Protein AF-A0A940I329-F1 (afdb_monomer)

pLDDT: mean 84.89, std 11.59, range [46.06, 98.19]

Solvent-accessible surface area (backbone atoms only — not comparable to full-atom values): 24191 Å² total; per-residue (Å²): 120,72,71,64,54,53,55,54,52,53,53,50,52,54,44,31,33,50,35,43,53,52,36,74,68,34,66,70,51,47,53,62,44,60,78,61,48,60,88,61,39,46,25,35,43,34,42,44,85,56,62,56,48,78,76,91,43,72,104,66,71,76,58,41,65,22,55,25,27,46,26,53,78,58,42,74,38,46,88,66,47,31,31,36,57,54,87,81,84,57,62,60,45,65,42,54,69,82,59,76,93,75,49,75,40,58,44,69,64,51,48,60,51,48,64,74,64,62,56,73,75,65,41,54,51,58,8,34,63,41,66,71,64,60,49,77,39,67,64,86,52,40,32,44,32,43,28,64,87,44,88,61,77,48,79,43,76,60,84,84,22,41,36,41,38,19,53,66,87,50,61,68,64,54,48,51,54,52,47,66,66,44,75,77,60,92,55,80,69,61,53,54,51,53,52,54,53,46,55,50,40,51,49,56,43,55,77,66,66,52,72,44,71,46,64,74,48,86,78,58,73,93,73,68,59,14,48,50,40,52,53,46,54,56,49,49,54,51,48,54,52,43,55,62,32,56,81,45,40,87,87,27,46,68,57,49,43,51,53,50,38,54,43,44,65,50,50,50,58,52,52,40,50,51,50,53,49,24,32,79,38,45,66,58,38,54,59,32,48,43,40,46,49,47,30,37,50,26,49,48,66,26,76,96,47,61,96,63,66,51,47,64,66,58,56,36,49,53,47,47,34,52,43,46,70,82,78,69,44,91,67,86,63,89,66,90,84,84,81,87,52,90,91,56,83,78,55,66,78,46,76,63,75,90,65,59,83,93,72,57,85,64,59,76,71,80,36,52,42,40,73,63,49,69,56,54,52,59,54,66,68,67,72,74,78,76,82,46,87,75,56,70,68,38,60,61,38,46,49,46,34,55,52,25,48,48,50,32,54,51,41,49,53,56,50,55,60,60,76,47,106

Mean predicted aligned error: 10.49 Å

Secondary structure (DSSP, 8-state):
-HHHHHHHHHHHHHHHHHHHHHHHH-HHHHHHHHTTSPTT--EEEEEPS-SS--TT--S-PPPSEEEEEEEETTEEEEEEEEEEE----SSEEEEETT--S-EEEEHHHHHHHHHHH--GGGGGGG-EEE--SEEEEE-SSEEEEEETT--SEEEEEETTEEEEEES---HHHHHHHHHHHHTTS--HHHHHHHHHHHHHHHHHHHHH---EEE---TTPPP-S-BHHHHHHHHHHHHHHHHHHHHTTHHHHHHHHHHHHHHHHHHHHHHHHHHHHHHHH-HHHHHTTHHHHHHHHHHHHTSTT--SSPPPHHHHHHHHHHHHHHHHH-SS---S--PPP-TT----EEEE--S--TTTTTS-GGGTEEETTHHHHHHHHT-------PPPHHHHHHHHHHHHHHHHHHHHHHHHHHHTT-

Sequence (421 aa):
MSSVNLNLRDKIVKKVISNLKWLIKDEYYNELKNEKVKKNGDGYIAINNSFVFREGVAVTKKSEKYLCMRMENGLEDPENPMILETRFNDDIKFFDKRSKNLTFKDLYKAIDEEIKNIGFATFILIGKMELPEKLEMGNNSIKIVFDRKEKGIKVKKVGNRIVLITSNIGKSTLRNKLQECLSSEYNNDSDRRYLKDFDKLCNDLCEKMHYRLILPTNGTRKHSETFIGYIKSQLKEQIEQYKSFLENYERNLMEIKRISYNFATDAIKLMRLIMVVCDIHPIILWLTIYEMLNLKKAFKNLPEFDNSKPKLDNYKNLISKSRNKSFHNFFNIEYDVVVDLEDFSLKTDQLILFREFKRSRKNFFDSFHFKDKEIIAALLELSRTSQEELPEVFWGKNLNVLESFYNLLDAIENTLWIFKM

Structure (mmCIF, N/CA/C/O backbone):
data_AF-A0A940I329-F1
#
_entry.id   AF-A0A940I329-F1
#
loop_
_atom_site.group_PDB
_atom_site.id
_atom_site.type_symbol
_atom_site.label_atom_id
_atom_site.label_alt_id
_atom_site.label_comp_id
_atom_site.label_asym_id
_atom_site.label_entity_id
_atom_site.label_seq_id
_atom_site.pdbx_PDB_ins_code
_atom_site.Cartn_x
_atom_site.Cartn_y
_atom_site.Cartn_z
_atom_site.occupancy
_atom_site.B_iso_or_equiv
_atom_site.auth_seq_id
_atom_site.auth_comp_id
_atom_site.auth_asym_id
_atom_site.auth_atom_id
_atom_site.pdbx_PDB_model_num
ATOM 1 N N . MET A 1 1 ? -9.160 24.959 -23.656 1.00 46.06 1 MET A N 1
ATOM 2 C CA . MET A 1 1 ? -8.927 23.536 -23.309 1.00 46.06 1 MET A CA 1
ATOM 3 C C . MET A 1 1 ? -7.606 22.976 -23.856 1.00 46.06 1 MET A C 1
ATOM 5 O O . MET A 1 1 ? -7.061 22.084 -23.225 1.00 46.06 1 MET A O 1
ATOM 9 N N . SER A 1 2 ? -7.037 23.496 -24.956 1.00 50.88 2 SER A N 1
ATOM 10 C CA . SER A 1 2 ? -5.776 22.996 -25.545 1.00 50.88 2 SER A CA 1
ATOM 11 C C . SER A 1 2 ? -4.494 23.372 -24.778 1.00 50.88 2 SER A C 1
ATOM 13 O O . SER A 1 2 ? -3.578 22.561 -24.715 1.00 50.88 2 SER A O 1
ATOM 15 N N . SER A 1 3 ? -4.421 24.549 -24.143 1.00 46.47 3 SER A N 1
ATOM 16 C CA . SER A 1 3 ? -3.220 25.006 -23.413 1.00 46.47 3 SER A CA 1
ATOM 17 C C . SER A 1 3 ? -3.026 24.364 -22.030 1.00 46.47 3 SER A C 1
ATOM 19 O O . SER A 1 3 ? -1.893 24.166 -21.601 1.00 46.47 3 SER A O 1
ATOM 21 N N . VAL A 1 4 ? -4.115 24.001 -21.341 1.00 56.09 4 VAL A N 1
ATOM 22 C CA . VAL A 1 4 ? -4.068 23.363 -20.008 1.00 56.09 4 VAL A CA 1
ATOM 23 C C . VAL A 1 4 ? -3.570 21.914 -20.105 1.00 56.09 4 VAL A C 1
ATOM 25 O O . VAL A 1 4 ? -2.722 21.504 -19.315 1.00 56.09 4 VAL A O 1
ATOM 28 N N . ASN A 1 5 ? -4.005 21.171 -21.132 1.00 59.41 5 ASN A N 1
ATOM 29 C CA . ASN A 1 5 ? -3.567 19.789 -21.365 1.00 59.41 5 ASN A CA 1
ATOM 30 C C . ASN A 1 5 ? -2.080 19.683 -21.745 1.00 59.41 5 ASN A C 1
ATOM 32 O O . ASN A 1 5 ? -1.420 18.729 -21.340 1.00 59.41 5 ASN A O 1
ATOM 36 N N . LEU A 1 6 ? -1.531 20.673 -22.462 1.00 62.12 6 LEU A N 1
ATOM 37 C CA . LEU A 1 6 ? -0.100 20.719 -22.794 1.00 62.12 6 LEU A CA 1
ATOM 38 C C . LEU A 1 6 ? 0.773 20.803 -21.529 1.00 62.12 6 LEU A C 1
ATOM 40 O O . LEU A 1 6 ? 1.726 20.043 -21.390 1.00 62.12 6 LEU A O 1
ATOM 44 N N . ASN A 1 7 ? 0.387 21.639 -20.558 1.00 83.19 7 ASN A N 1
ATOM 45 C CA . ASN A 1 7 ? 1.129 21.803 -19.303 1.00 83.19 7 ASN A CA 1
ATOM 46 C C . ASN A 1 7 ? 1.084 20.536 -18.420 1.00 83.19 7 ASN A C 1
ATOM 48 O O . ASN A 1 7 ? 2.108 20.106 -17.885 1.00 83.19 7 ASN A O 1
ATOM 52 N N . LEU A 1 8 ? -0.083 19.888 -18.307 1.00 88.56 8 LEU A N 1
ATOM 53 C CA . LEU A 1 8 ? -0.227 18.643 -17.542 1.00 88.56 8 LEU A CA 1
ATOM 54 C C . LEU A 1 8 ? 0.630 17.512 -18.125 1.00 88.56 8 LEU A C 1
ATOM 56 O O . LEU A 1 8 ? 1.364 16.842 -17.395 1.00 88.56 8 LEU A O 1
ATOM 60 N N . ARG A 1 9 ? 0.562 17.325 -19.444 1.00 91.75 9 ARG A N 1
ATOM 61 C CA . ARG A 1 9 ? 1.319 16.296 -20.155 1.00 91.75 9 ARG A CA 1
ATOM 62 C C . ARG A 1 9 ? 2.824 16.469 -19.965 1.00 91.75 9 ARG A C 1
ATOM 64 O O . ARG A 1 9 ? 3.501 15.515 -19.592 1.00 91.75 9 ARG A O 1
ATOM 71 N N . ASP A 1 10 ? 3.334 17.689 -20.125 1.00 92.94 10 ASP A N 1
ATOM 72 C CA . ASP A 1 10 ? 4.758 17.984 -19.933 1.00 92.94 10 ASP A CA 1
ATOM 73 C C . ASP A 1 10 ? 5.207 17.735 -18.489 1.00 92.94 10 ASP A C 1
ATOM 75 O O . ASP A 1 10 ? 6.303 17.225 -18.246 1.00 92.94 10 ASP A O 1
ATOM 79 N N . LYS A 1 11 ? 4.352 18.051 -17.510 1.00 93.56 11 LYS A N 1
ATOM 80 C CA . LYS A 1 11 ? 4.616 17.761 -16.098 1.00 93.56 11 LYS A CA 1
ATOM 81 C C . LYS A 1 11 ? 4.720 16.256 -15.835 1.00 93.56 11 LYS A C 1
ATOM 83 O O . LYS A 1 11 ? 5.623 15.834 -15.111 1.00 93.56 11 LYS A O 1
ATOM 88 N N . ILE A 1 12 ? 3.829 15.457 -16.422 1.00 96.25 12 ILE A N 1
ATOM 89 C CA . ILE A 1 12 ? 3.851 13.991 -16.315 1.00 96.25 12 ILE A CA 1
ATOM 90 C C . ILE A 1 12 ? 5.122 13.437 -16.962 1.00 96.25 12 ILE A C 1
ATOM 92 O O . ILE A 1 12 ? 5.840 12.685 -16.308 1.00 96.25 12 ILE A O 1
ATOM 96 N N . VAL A 1 13 ? 5.451 13.848 -18.191 1.00 96.56 13 VAL A N 1
ATOM 97 C CA . VAL A 1 13 ? 6.670 13.402 -18.892 1.00 96.56 13 VAL A CA 1
ATOM 98 C C . VAL A 1 13 ? 7.919 13.714 -18.070 1.00 96.56 13 VAL A C 1
ATOM 100 O O . VAL A 1 13 ? 8.718 12.818 -17.804 1.00 96.56 13 VAL A O 1
ATOM 103 N N . LYS A 1 14 ? 8.055 14.950 -17.569 1.00 96.00 14 LYS A N 1
ATOM 104 C CA . LYS A 1 14 ? 9.180 15.344 -16.703 1.00 96.00 14 LYS A CA 1
ATOM 105 C C . LYS A 1 14 ? 9.287 14.467 -15.457 1.00 96.00 14 LYS A C 1
ATOM 107 O O . LYS A 1 14 ? 10.394 14.115 -15.052 1.00 96.00 14 LYS A O 1
ATOM 112 N N . LYS A 1 15 ? 8.157 14.102 -14.845 1.00 96.44 15 LYS A N 1
ATOM 113 C CA . LYS A 1 15 ? 8.138 13.233 -13.661 1.00 96.44 15 LYS A CA 1
ATOM 114 C C . LYS A 1 15 ? 8.520 11.789 -14.005 1.00 96.44 15 LYS A C 1
ATOM 116 O O . LYS A 1 15 ? 9.311 11.211 -13.265 1.00 96.44 15 LYS A O 1
ATOM 121 N N . VAL A 1 16 ? 8.048 11.242 -15.129 1.00 97.44 16 VAL A N 1
ATOM 122 C CA . VAL A 1 16 ? 8.467 9.916 -15.628 1.00 97.44 16 VAL A CA 1
ATOM 123 C C . VAL A 1 16 ? 9.980 9.885 -15.867 1.00 97.44 16 VAL A C 1
ATOM 125 O O . VAL A 1 16 ? 10.663 9.033 -15.304 1.00 97.44 16 VAL A O 1
ATOM 128 N N . ILE A 1 17 ? 10.518 10.855 -16.613 1.00 97.50 17 ILE A N 1
ATOM 129 C CA . ILE A 1 17 ? 11.961 10.974 -16.888 1.00 97.50 17 ILE A CA 1
ATOM 130 C C . ILE A 1 17 ? 12.753 11.104 -15.583 1.00 97.50 17 ILE A C 1
ATOM 132 O O . ILE A 1 17 ? 13.757 10.423 -15.387 1.00 97.50 17 ILE A O 1
ATOM 136 N N . SER A 1 18 ? 12.295 11.945 -14.649 1.00 96.75 18 SER A N 1
ATOM 137 C CA . SER A 1 18 ? 12.951 12.086 -13.348 1.00 96.75 18 SER A CA 1
ATOM 138 C C . SER A 1 18 ? 12.997 10.763 -12.588 1.00 96.75 18 SER A C 1
ATOM 140 O O . SER A 1 18 ? 14.036 10.447 -12.018 1.00 96.75 18 SER A O 1
ATOM 142 N N . ASN A 1 19 ? 11.908 9.994 -12.563 1.00 96.12 19 ASN A N 1
ATOM 143 C CA . ASN A 1 19 ? 11.886 8.706 -11.875 1.00 96.12 19 ASN A CA 1
ATOM 144 C C . ASN A 1 19 ? 12.809 7.684 -12.552 1.00 96.12 19 ASN A C 1
ATOM 146 O O . ASN A 1 19 ? 13.492 6.946 -11.850 1.00 96.12 19 ASN A O 1
ATOM 150 N N . LEU A 1 20 ? 12.880 7.667 -13.887 1.00 96.62 20 LEU A N 1
ATOM 151 C CA . LEU A 1 20 ? 13.831 6.827 -14.623 1.00 96.62 20 LEU A CA 1
ATOM 152 C C . LEU A 1 20 ? 15.282 7.202 -14.307 1.00 96.62 20 LEU A C 1
ATOM 154 O O . LEU A 1 20 ? 16.100 6.321 -14.071 1.00 96.62 20 LEU A O 1
ATOM 158 N N . LYS A 1 21 ? 15.597 8.499 -14.208 1.00 96.62 21 LYS A N 1
ATOM 159 C CA . LYS A 1 21 ? 16.927 8.975 -13.791 1.00 96.62 21 LYS A CA 1
ATOM 160 C C . LYS A 1 21 ? 17.307 8.527 -12.382 1.00 96.62 21 LYS A C 1
ATOM 162 O O . LYS A 1 21 ? 18.475 8.244 -12.135 1.00 96.62 21 LYS A O 1
ATOM 167 N N . TRP A 1 22 ? 16.351 8.490 -11.455 1.00 96.06 22 TRP A N 1
ATOM 168 C CA . TRP A 1 22 ? 16.582 7.936 -10.119 1.00 96.06 22 TRP A CA 1
ATOM 169 C C . TRP A 1 22 ? 16.777 6.422 -10.169 1.00 96.06 22 TRP A C 1
ATOM 171 O O . TRP A 1 22 ? 17.702 5.912 -9.548 1.00 96.06 22 TRP A O 1
ATOM 181 N N . LEU A 1 23 ? 15.968 5.728 -10.971 1.00 94.50 23 LEU A N 1
ATOM 182 C CA . LEU A 1 23 ? 16.043 4.284 -11.163 1.00 94.50 23 LEU A CA 1
ATOM 183 C C . LEU A 1 23 ? 17.427 3.837 -11.658 1.00 94.50 23 LEU A C 1
ATOM 185 O O . LEU A 1 23 ? 18.034 2.974 -11.041 1.00 94.50 23 LEU A O 1
ATOM 189 N N . ILE A 1 24 ? 17.959 4.458 -12.717 1.00 94.44 24 ILE A N 1
ATOM 190 C CA . ILE A 1 24 ? 19.262 4.073 -13.295 1.00 94.44 24 ILE A CA 1
ATOM 191 C C . ILE A 1 24 ? 20.450 4.333 -12.356 1.00 94.44 24 ILE A C 1
ATOM 193 O O . ILE A 1 24 ? 21.517 3.750 -12.536 1.00 94.44 24 ILE A O 1
ATOM 197 N N . LYS A 1 25 ? 20.282 5.212 -11.361 1.00 95.12 25 LYS A N 1
ATOM 198 C CA . LYS A 1 25 ? 21.298 5.502 -10.340 1.00 95.12 25 LYS A CA 1
ATOM 199 C C . LYS A 1 25 ? 21.235 4.545 -9.153 1.00 95.12 25 LYS A C 1
ATOM 201 O O . LYS A 1 25 ? 22.180 4.515 -8.374 1.00 95.12 25 LYS A O 1
ATOM 206 N N . ASP A 1 26 ? 20.146 3.798 -8.991 1.00 95.25 26 ASP A N 1
ATOM 207 C CA . ASP A 1 26 ? 20.006 2.856 -7.886 1.00 95.25 26 ASP A CA 1
ATOM 208 C C . ASP A 1 26 ? 20.828 1.584 -8.145 1.00 95.25 26 ASP A C 1
ATOM 210 O O . ASP A 1 26 ? 20.793 0.984 -9.223 1.00 95.25 26 ASP A O 1
ATOM 214 N N . GLU A 1 27 ? 21.595 1.171 -7.140 1.00 93.75 27 GLU A N 1
ATOM 215 C CA . GLU A 1 27 ? 22.480 0.004 -7.220 1.00 93.75 27 GLU A CA 1
ATOM 216 C C . GLU A 1 27 ? 21.697 -1.293 -7.439 1.00 93.75 27 GLU A C 1
ATOM 218 O O . GLU A 1 27 ? 22.080 -2.108 -8.274 1.00 93.75 27 GLU A O 1
ATOM 223 N N . TYR A 1 28 ? 20.551 -1.447 -6.774 1.00 92.12 28 TYR A N 1
ATOM 224 C CA . TYR A 1 28 ? 19.736 -2.656 -6.867 1.00 92.12 28 TYR A CA 1
ATOM 225 C C . TYR A 1 28 ? 19.077 -2.792 -8.247 1.00 92.12 28 TYR A C 1
ATOM 227 O O . TYR A 1 28 ? 18.999 -3.889 -8.801 1.00 92.12 28 TYR A O 1
ATOM 235 N N . TYR A 1 29 ? 18.654 -1.685 -8.864 1.00 92.94 29 TYR A N 1
ATOM 236 C CA . TYR A 1 29 ? 18.270 -1.698 -10.279 1.00 92.94 29 TYR A CA 1
ATOM 237 C C . TYR A 1 29 ? 19.428 -2.152 -11.179 1.00 92.94 29 TYR A C 1
ATOM 239 O O . TYR A 1 29 ? 19.227 -2.989 -12.062 1.00 92.94 29 TYR A O 1
ATOM 247 N N . ASN A 1 30 ? 20.634 -1.622 -10.959 1.00 92.44 30 ASN A N 1
ATOM 248 C CA . ASN A 1 30 ? 21.798 -1.967 -11.772 1.00 92.44 30 ASN A CA 1
ATOM 249 C C . ASN A 1 30 ? 22.201 -3.441 -11.620 1.00 92.44 30 ASN A C 1
ATOM 251 O O . ASN A 1 30 ? 22.540 -4.069 -12.621 1.00 92.44 30 ASN A O 1
ATOM 255 N N . GLU A 1 31 ? 22.090 -4.022 -10.425 1.00 90.69 31 GLU A N 1
ATOM 256 C CA . GLU A 1 31 ? 22.245 -5.466 -10.200 1.00 90.69 31 GLU A CA 1
ATOM 257 C C . GLU A 1 31 ? 21.255 -6.272 -11.054 1.00 90.69 31 GLU A C 1
ATOM 259 O O . GLU A 1 31 ? 21.672 -7.090 -11.877 1.00 90.69 31 GLU A O 1
ATOM 264 N N . LEU A 1 32 ? 19.952 -5.971 -10.950 1.00 87.75 32 LEU A N 1
ATOM 265 C CA . LEU A 1 32 ? 18.903 -6.647 -11.729 1.00 87.75 32 LEU A CA 1
ATOM 266 C C . LEU A 1 32 ? 19.121 -6.518 -13.241 1.00 87.75 32 LEU A C 1
ATOM 268 O O . LEU A 1 32 ? 18.853 -7.450 -14.002 1.00 87.75 32 LEU A O 1
ATOM 272 N N . LYS A 1 33 ? 19.579 -5.349 -13.693 1.00 89.94 33 LYS A N 1
ATOM 273 C CA . LYS A 1 33 ? 19.899 -5.097 -15.098 1.00 89.94 33 LYS A CA 1
ATOM 274 C C . LYS A 1 33 ? 21.074 -5.955 -15.555 1.00 89.94 33 LYS A C 1
ATOM 276 O O . LYS A 1 33 ? 20.978 -6.607 -16.594 1.00 89.94 33 LYS A O 1
ATOM 281 N N . ASN A 1 34 ? 22.169 -5.948 -14.802 1.00 88.31 34 ASN A N 1
ATOM 282 C CA . ASN A 1 34 ? 23.420 -6.602 -15.182 1.00 88.31 34 ASN A CA 1
ATOM 283 C C . ASN A 1 34 ? 23.287 -8.132 -15.253 1.00 88.31 34 ASN A C 1
ATOM 285 O O . ASN A 1 34 ? 24.009 -8.766 -16.017 1.00 88.31 34 ASN A O 1
ATOM 289 N N . GLU A 1 35 ? 22.323 -8.724 -14.540 1.00 86.06 35 GLU A N 1
ATOM 290 C CA . GLU A 1 35 ? 21.955 -10.140 -14.693 1.00 86.06 35 GLU A CA 1
ATOM 291 C C . GLU A 1 35 ? 21.306 -10.466 -16.051 1.00 86.06 35 GLU A C 1
ATOM 293 O O . GLU A 1 35 ? 21.357 -11.606 -16.516 1.00 86.06 35 GLU A O 1
ATOM 298 N N . LYS A 1 36 ? 20.645 -9.490 -16.686 1.00 84.00 36 LYS A N 1
ATOM 299 C CA . LYS A 1 36 ? 19.808 -9.698 -17.883 1.00 84.00 36 LYS A CA 1
ATOM 300 C C . LYS A 1 36 ? 20.424 -9.132 -19.160 1.00 84.00 36 LYS A C 1
ATOM 302 O O . LYS A 1 36 ? 20.121 -9.609 -20.254 1.00 84.00 36 LYS A O 1
ATOM 307 N N . VAL A 1 37 ? 21.246 -8.098 -19.035 1.00 83.31 37 VAL A N 1
ATOM 308 C CA . VAL A 1 37 ? 21.826 -7.356 -20.154 1.00 83.31 37 VAL A CA 1
ATOM 309 C C . VAL A 1 37 ? 23.193 -7.927 -20.524 1.00 83.31 37 VAL A C 1
ATOM 311 O O . VAL A 1 37 ? 24.074 -8.086 -19.683 1.00 83.31 37 VAL A O 1
ATOM 314 N N . LYS A 1 38 ? 23.407 -8.196 -21.817 1.00 72.38 38 LYS A N 1
ATOM 315 C CA . LYS A 1 38 ? 24.741 -8.541 -22.332 1.00 72.38 38 LYS A CA 1
ATOM 316 C C . LYS A 1 38 ? 25.656 -7.316 -22.250 1.00 72.38 38 LYS A C 1
ATOM 318 O O . LYS A 1 38 ? 25.238 -6.223 -22.630 1.00 72.38 38 LYS A O 1
ATOM 323 N N . LYS A 1 39 ? 26.912 -7.502 -21.819 1.00 66.81 39 LYS A N 1
ATOM 324 C CA . LYS A 1 39 ? 27.935 -6.438 -21.824 1.00 66.81 39 LYS A CA 1
ATOM 325 C C . LYS A 1 39 ? 27.988 -5.770 -23.207 1.00 66.81 39 LYS A C 1
ATOM 327 O O . LYS A 1 39 ? 28.139 -6.469 -24.207 1.00 66.81 39 LYS A O 1
ATOM 332 N N . ASN A 1 40 ? 27.857 -4.443 -23.244 1.00 67.44 40 ASN A N 1
ATOM 333 C CA . ASN A 1 40 ? 27.850 -3.606 -24.455 1.00 67.44 40 ASN A CA 1
ATOM 334 C C . ASN A 1 40 ? 26.725 -3.917 -25.463 1.00 67.44 40 ASN A C 1
ATOM 336 O O . ASN A 1 40 ? 26.882 -3.676 -26.657 1.00 67.44 40 ASN A O 1
ATOM 340 N N . GLY A 1 41 ? 25.603 -4.486 -25.015 1.00 76.38 41 GLY A N 1
ATOM 341 C CA . GLY A 1 41 ? 24.462 -4.738 -25.891 1.00 76.38 41 GLY A CA 1
ATOM 342 C C . GLY A 1 41 ? 23.737 -3.450 -26.285 1.00 76.38 41 GLY A C 1
ATOM 343 O O . GLY A 1 41 ? 23.438 -2.623 -25.430 1.00 76.38 41 GLY A O 1
ATOM 344 N N . ASP A 1 42 ? 23.390 -3.322 -27.564 1.00 89.94 42 ASP A N 1
ATOM 345 C CA . ASP A 1 42 ? 22.410 -2.341 -28.033 1.00 89.94 42 ASP A CA 1
ATOM 346 C C . ASP A 1 42 ? 21.014 -2.969 -28.026 1.00 89.94 42 ASP A C 1
ATOM 348 O O . ASP A 1 42 ? 20.817 -4.104 -28.481 1.00 89.94 42 ASP A O 1
ATOM 352 N N . GLY A 1 43 ? 20.014 -2.228 -27.560 1.00 93.38 43 GLY A N 1
ATOM 353 C CA . GLY A 1 43 ? 18.650 -2.736 -27.529 1.00 93.38 43 GLY A CA 1
ATOM 354 C C . GLY A 1 43 ? 17.703 -1.895 -26.695 1.00 93.38 43 GLY A C 1
ATOM 355 O O . GLY A 1 43 ? 17.753 -0.665 -26.711 1.00 93.38 43 GLY A O 1
ATOM 356 N N . TYR A 1 44 ? 16.818 -2.581 -25.982 1.00 94.19 44 TYR A N 1
ATOM 357 C CA . TYR A 1 44 ? 15.737 -1.975 -25.222 1.00 94.19 44 TYR A CA 1
ATOM 358 C C . TYR A 1 44 ? 15.602 -2.644 -23.859 1.00 94.19 44 TYR A C 1
ATOM 360 O O . TYR A 1 44 ? 15.581 -3.872 -23.763 1.00 94.19 44 TYR A O 1
ATOM 368 N N . ILE A 1 45 ? 15.468 -1.838 -22.812 1.00 94.25 45 ILE A N 1
ATOM 369 C CA . ILE A 1 45 ? 15.164 -2.307 -21.461 1.00 94.25 45 ILE A CA 1
ATOM 370 C C . ILE A 1 45 ? 13.718 -1.953 -21.150 1.00 94.25 45 ILE A C 1
ATOM 372 O O . ILE A 1 45 ? 13.378 -0.775 -21.053 1.00 94.25 45 ILE A O 1
ATOM 376 N N . ALA A 1 46 ? 12.881 -2.971 -20.959 1.00 94.44 46 ALA A N 1
ATOM 377 C CA . ALA A 1 46 ? 11.513 -2.813 -20.485 1.00 94.44 46 ALA A CA 1
ATOM 378 C C . ALA A 1 46 ? 11.428 -3.124 -18.987 1.00 94.44 46 ALA A C 1
ATOM 380 O O . ALA A 1 46 ? 11.891 -4.173 -18.527 1.00 94.44 46 ALA A O 1
ATOM 381 N N . ILE A 1 47 ? 10.796 -2.227 -18.235 1.00 93.12 47 ILE A N 1
ATOM 382 C CA . ILE A 1 47 ? 10.608 -2.347 -16.788 1.00 93.12 47 ILE A CA 1
ATOM 383 C C . ILE A 1 47 ? 9.231 -2.946 -16.526 1.00 93.12 47 ILE A C 1
ATOM 385 O O . ILE A 1 47 ? 8.231 -2.463 -17.059 1.00 93.12 47 ILE A O 1
ATOM 389 N N . ASN A 1 48 ? 9.169 -3.998 -15.709 1.00 87.62 48 ASN A N 1
ATOM 390 C CA . ASN A 1 48 ? 7.918 -4.668 -15.374 1.00 87.62 48 ASN A CA 1
ATOM 391 C C . ASN A 1 48 ? 6.942 -3.709 -14.697 1.00 87.62 48 ASN A C 1
ATOM 393 O O . ASN A 1 48 ? 7.318 -2.897 -13.856 1.00 87.62 48 ASN A O 1
ATOM 397 N N . ASN A 1 49 ? 5.657 -3.876 -14.990 1.00 82.31 49 ASN A N 1
ATOM 398 C CA . ASN A 1 49 ? 4.604 -3.070 -14.396 1.00 82.31 49 ASN A CA 1
ATOM 399 C C . ASN A 1 49 ? 4.146 -3.556 -13.003 1.00 82.31 49 ASN A C 1
ATOM 401 O O . ASN A 1 49 ? 3.080 -3.195 -12.513 1.00 82.31 49 ASN A O 1
ATOM 405 N N . SER A 1 50 ? 4.936 -4.422 -12.370 1.00 80.38 50 SER A N 1
ATOM 406 C CA . SER A 1 50 ? 4.663 -4.981 -11.053 1.00 80.38 50 SER A CA 1
ATOM 407 C C . SER A 1 50 ? 5.951 -5.555 -10.475 1.00 80.38 50 SER A C 1
ATOM 409 O O . SER A 1 50 ? 6.609 -6.359 -11.136 1.00 80.38 50 SER A O 1
ATOM 411 N N . PHE A 1 51 ? 6.251 -5.226 -9.220 1.00 76.44 51 PHE A N 1
ATOM 412 C CA . PHE A 1 51 ? 7.470 -5.649 -8.514 1.00 76.44 51 PHE A CA 1
ATOM 413 C C . PHE A 1 51 ? 7.218 -6.604 -7.339 1.00 76.44 51 PHE A C 1
ATOM 415 O O . PHE A 1 51 ? 8.154 -7.110 -6.731 1.00 76.44 51 PHE A O 1
ATOM 422 N N . VAL A 1 52 ? 5.949 -6.928 -7.089 1.00 77.25 52 VAL A N 1
ATOM 423 C CA . VAL A 1 52 ? 5.492 -7.917 -6.105 1.00 77.25 52 VAL A CA 1
ATOM 424 C C . VAL A 1 52 ? 4.725 -9.041 -6.818 1.00 77.25 52 VAL A C 1
ATOM 426 O O . VAL A 1 52 ? 4.178 -8.840 -7.910 1.00 77.25 52 VAL A O 1
ATOM 429 N N . PHE A 1 53 ? 4.727 -10.254 -6.264 1.00 78.50 53 PHE A N 1
ATOM 430 C CA . PHE A 1 53 ? 3.989 -11.386 -6.822 1.00 78.50 53 PHE A CA 1
ATOM 431 C C . PHE A 1 53 ? 2.471 -11.139 -6.757 1.00 78.50 53 PHE A C 1
ATOM 433 O O . PHE A 1 53 ? 1.958 -10.606 -5.776 1.00 78.50 53 PHE A O 1
ATOM 440 N N . ARG A 1 54 ? 1.736 -11.502 -7.816 1.00 70.12 54 ARG A N 1
ATOM 441 C CA . ARG A 1 54 ? 0.313 -11.135 -8.004 1.00 70.12 54 ARG A CA 1
ATOM 442 C C . ARG A 1 54 ? -0.663 -12.150 -7.387 1.00 70.12 54 ARG A C 1
ATOM 444 O O . ARG A 1 54 ? -1.747 -12.363 -7.917 1.00 70.12 54 ARG A O 1
ATOM 451 N N . GLU A 1 55 ? -0.288 -12.793 -6.287 1.00 70.88 55 GLU A N 1
ATOM 452 C CA . GLU A 1 55 ? -1.144 -13.774 -5.610 1.00 70.88 55 GLU A CA 1
ATOM 453 C C . GLU A 1 55 ? -2.209 -13.080 -4.747 1.00 70.88 55 GLU A C 1
ATOM 455 O O . GLU A 1 55 ? -1.923 -12.151 -3.982 1.00 70.88 55 GLU A O 1
ATOM 460 N N . GLY A 1 56 ? -3.469 -13.488 -4.921 1.00 64.69 56 GLY A N 1
ATOM 461 C CA . GLY A 1 56 ? -4.610 -12.894 -4.218 1.00 64.69 56 GLY A CA 1
ATOM 462 C C . GLY A 1 56 ? -4.926 -11.443 -4.607 1.00 64.69 56 GLY A C 1
ATOM 463 O O . GLY A 1 56 ? -5.694 -10.781 -3.910 1.00 64.69 56 GLY A O 1
ATOM 464 N N . VAL A 1 57 ? -4.338 -10.924 -5.692 1.00 64.50 57 VAL A N 1
ATOM 465 C CA . VAL A 1 57 ? -4.788 -9.679 -6.335 1.00 64.50 57 VAL A CA 1
ATOM 466 C C . VAL A 1 57 ? -6.111 -9.988 -7.046 1.00 64.50 57 VAL A C 1
ATOM 468 O O . VAL A 1 57 ? -6.278 -11.094 -7.559 1.00 64.50 57 VAL A O 1
ATOM 471 N N . ALA A 1 58 ? -7.069 -9.054 -7.030 1.00 59.09 58 ALA A N 1
ATOM 472 C CA . ALA A 1 58 ? -8.383 -9.213 -7.663 1.00 59.09 58 ALA A CA 1
ATOM 473 C C . ALA A 1 58 ? -8.283 -9.674 -9.135 1.00 59.09 58 ALA A C 1
ATOM 475 O O . ALA A 1 58 ? -7.203 -9.658 -9.719 1.00 59.09 58 ALA A O 1
ATOM 476 N N . VAL A 1 59 ? -9.413 -10.058 -9.745 1.00 66.00 59 VAL A N 1
ATOM 477 C CA . VAL A 1 59 ? -9.542 -10.528 -11.145 1.00 66.00 59 VAL A CA 1
ATOM 478 C C . VAL A 1 59 ? -9.207 -9.408 -12.156 1.00 66.00 59 VAL A C 1
ATOM 480 O O . VAL A 1 59 ? -10.036 -9.007 -12.966 1.00 66.00 59 VAL A O 1
ATOM 483 N N . THR A 1 60 ? -8.005 -8.836 -12.102 1.00 67.56 60 THR A N 1
ATOM 484 C CA . THR A 1 60 ? -7.513 -7.820 -13.028 1.00 67.56 60 THR A CA 1
ATOM 485 C C . THR A 1 60 ? -6.455 -8.412 -13.942 1.00 67.56 60 THR A C 1
ATOM 487 O O . THR A 1 60 ? -5.520 -9.119 -13.539 1.00 67.56 60 THR A O 1
ATOM 490 N N . LYS A 1 61 ? -6.589 -8.103 -15.230 1.00 80.62 61 LYS A N 1
ATOM 491 C CA . LYS A 1 61 ? -5.584 -8.457 -16.223 1.00 80.62 61 LYS A CA 1
ATOM 492 C C . LYS A 1 61 ? -4.393 -7.512 -16.064 1.00 80.62 61 LYS A C 1
ATOM 494 O O . LYS A 1 61 ? -4.575 -6.301 -16.015 1.00 80.62 61 LYS A O 1
ATOM 499 N N . LYS A 1 62 ? -3.184 -8.078 -15.988 1.00 83.44 62 LYS A N 1
ATOM 500 C CA . LYS A 1 62 ? -1.931 -7.309 -15.991 1.00 83.44 62 LYS A CA 1
ATOM 501 C C . LYS A 1 62 ? -1.908 -6.417 -17.228 1.00 83.44 62 LYS A C 1
ATOM 503 O O . LYS A 1 62 ? -2.219 -6.905 -18.318 1.00 83.44 62 LYS A O 1
ATOM 508 N N . SER A 1 63 ? -1.519 -5.158 -17.067 1.00 88.44 63 SER A N 1
ATOM 509 C CA . SER A 1 63 ? -1.341 -4.281 -18.221 1.00 88.44 63 SER A CA 1
ATOM 510 C C . SER A 1 63 ? -0.270 -4.832 -19.170 1.00 88.44 63 SER A C 1
ATOM 512 O O . SER A 1 63 ? 0.688 -5.485 -18.753 1.00 88.44 63 SER A O 1
ATOM 514 N N . GLU A 1 64 ? -0.448 -4.570 -20.460 1.00 92.88 64 GLU A N 1
ATOM 515 C CA . GLU A 1 64 ? 0.510 -4.914 -21.515 1.00 92.88 64 GLU A CA 1
ATOM 516 C C . GLU A 1 64 ? 1.428 -3.734 -21.859 1.00 92.88 64 GLU A C 1
ATOM 518 O O . GLU A 1 64 ? 2.322 -3.880 -22.683 1.00 92.88 64 GLU A O 1
ATOM 523 N N . LYS A 1 65 ? 1.224 -2.569 -21.227 1.00 94.81 65 LYS A N 1
ATOM 524 C CA . LYS A 1 65 ? 1.990 -1.342 -21.459 1.00 94.81 65 LYS A CA 1
ATOM 525 C C . LYS A 1 65 ? 3.135 -1.235 -20.454 1.00 94.81 65 LYS A C 1
ATOM 527 O O . LYS A 1 65 ? 2.904 -1.008 -19.263 1.00 94.81 65 LYS A O 1
ATOM 532 N N . TYR A 1 66 ? 4.365 -1.366 -20.938 1.00 95.38 66 TYR A N 1
ATOM 533 C CA . TYR A 1 66 ? 5.579 -1.325 -20.125 1.00 95.38 66 TYR A CA 1
ATOM 534 C C . TYR A 1 66 ? 6.425 -0.105 -20.471 1.00 95.38 66 TYR A C 1
ATOM 536 O O . TYR A 1 66 ? 6.606 0.214 -21.644 1.00 95.38 66 TYR A O 1
ATOM 544 N N . LEU A 1 67 ? 6.969 0.558 -19.451 1.00 96.19 67 LEU A N 1
ATOM 545 C CA . LEU A 1 67 ? 7.908 1.656 -19.651 1.00 96.19 67 LEU A CA 1
ATOM 546 C C . LEU A 1 67 ? 9.240 1.088 -20.150 1.00 96.19 67 LEU A C 1
ATOM 548 O O . LEU A 1 67 ? 9.757 0.120 -19.588 1.00 96.19 67 LEU A O 1
ATOM 552 N N . CYS A 1 68 ? 9.767 1.672 -21.219 1.00 96.06 68 CYS A N 1
ATOM 553 C CA . CYS A 1 68 ? 10.913 1.158 -21.946 1.00 96.06 68 CYS A CA 1
ATOM 554 C C . CYS A 1 68 ? 11.931 2.268 -22.214 1.00 96.06 68 CYS A C 1
ATOM 556 O O . CYS A 1 68 ? 11.560 3.368 -22.617 1.00 96.06 68 CYS A O 1
ATOM 558 N N . MET A 1 69 ? 13.214 1.960 -22.045 1.00 96.00 69 MET A N 1
ATOM 559 C CA . MET A 1 69 ? 14.327 2.837 -22.420 1.00 96.00 69 MET A CA 1
ATOM 560 C C . MET A 1 69 ? 15.124 2.195 -23.551 1.00 96.00 69 MET A C 1
ATOM 562 O O . MET A 1 69 ? 15.289 0.971 -23.589 1.00 96.00 69 MET A O 1
ATOM 566 N N . ARG A 1 70 ? 15.613 3.019 -24.479 1.00 94.94 70 ARG A N 1
ATOM 567 C CA . ARG A 1 70 ? 16.624 2.584 -25.446 1.00 94.94 70 ARG A CA 1
ATOM 568 C C . ARG A 1 70 ? 17.955 2.440 -24.718 1.00 94.94 70 ARG A C 1
ATOM 570 O O . ARG A 1 70 ? 18.226 3.177 -23.774 1.00 94.94 70 ARG A O 1
ATOM 577 N N . MET A 1 71 ? 18.761 1.488 -25.157 1.00 93.31 71 MET A N 1
ATOM 578 C CA . MET A 1 71 ? 20.095 1.272 -24.630 1.00 93.31 71 MET A CA 1
ATOM 579 C C . MET A 1 71 ? 21.101 1.225 -25.777 1.00 93.31 71 MET A C 1
ATOM 581 O O . MET A 1 71 ? 20.891 0.495 -26.750 1.00 93.31 71 MET A O 1
ATOM 585 N N . GLU A 1 72 ? 22.168 2.010 -25.657 1.00 91.06 72 GLU A N 1
ATOM 586 C CA . GLU A 1 72 ? 23.253 2.105 -26.638 1.00 91.06 72 GLU A CA 1
ATOM 587 C C . GLU A 1 72 ? 24.596 2.008 -25.929 1.00 91.06 72 GLU A C 1
ATOM 589 O O . GLU A 1 72 ? 24.816 2.679 -24.921 1.00 91.06 72 GLU A O 1
ATOM 594 N N . ASN A 1 73 ? 25.496 1.158 -26.427 1.00 86.12 73 ASN A N 1
ATOM 595 C CA . ASN A 1 73 ? 26.792 0.893 -25.793 1.00 86.12 73 ASN A CA 1
ATOM 596 C C . ASN A 1 73 ? 26.669 0.516 -24.299 1.00 86.12 73 ASN A C 1
ATOM 598 O O . ASN A 1 73 ? 27.539 0.837 -23.491 1.00 86.12 73 ASN A O 1
ATOM 602 N N . GLY A 1 74 ? 25.574 -0.152 -23.917 1.00 84.25 74 GLY A N 1
ATOM 603 C CA . GLY A 1 74 ? 25.285 -0.523 -22.528 1.00 84.25 74 GLY A CA 1
ATOM 604 C C . GLY A 1 74 ? 24.774 0.608 -21.623 1.00 84.25 74 GLY A C 1
ATOM 605 O O . GLY A 1 74 ? 24.616 0.372 -20.427 1.00 84.25 74 GLY A O 1
ATOM 606 N N . LEU A 1 75 ? 24.503 1.801 -22.163 1.00 89.50 75 LEU A N 1
ATOM 607 C CA . LEU A 1 75 ? 23.954 2.943 -21.428 1.00 89.50 75 LEU A CA 1
ATOM 608 C C . LEU A 1 75 ? 22.486 3.170 -21.784 1.00 89.50 75 LEU A C 1
ATOM 610 O O . LEU A 1 75 ? 22.125 3.209 -22.961 1.00 89.50 75 LEU A O 1
ATOM 614 N N . GLU A 1 76 ? 21.636 3.324 -20.772 1.00 93.38 76 GLU A N 1
ATOM 615 C CA . GLU A 1 76 ? 20.225 3.659 -20.957 1.00 93.38 76 GLU A CA 1
ATOM 616 C C . GLU A 1 76 ? 20.008 5.138 -21.285 1.00 93.38 76 GLU A C 1
ATOM 618 O O . GLU A 1 76 ? 20.647 6.015 -20.707 1.00 93.38 76 GLU A O 1
ATOM 623 N N . ASP A 1 77 ? 19.032 5.409 -22.152 1.00 95.06 77 ASP A N 1
ATOM 624 C CA . ASP A 1 77 ? 18.519 6.749 -22.428 1.00 95.06 77 ASP A CA 1
ATOM 625 C C . ASP A 1 77 ? 17.205 6.992 -21.657 1.00 95.06 77 ASP A C 1
ATOM 627 O O . ASP A 1 77 ? 16.126 6.610 -22.130 1.00 95.06 77 ASP A O 1
ATOM 631 N N . PRO A 1 78 ? 17.260 7.612 -20.460 1.00 95.62 78 PRO A N 1
ATOM 632 C CA . PRO A 1 78 ? 16.065 7.968 -19.704 1.00 95.62 78 PRO A CA 1
ATOM 633 C C . PRO A 1 78 ? 15.370 9.232 -20.233 1.00 95.62 78 PRO A C 1
ATOM 635 O O . PRO A 1 78 ? 14.286 9.544 -19.741 1.00 95.62 78 PRO A O 1
ATOM 638 N N . GLU A 1 79 ? 15.973 9.989 -21.161 1.00 96.44 79 GLU A N 1
ATOM 639 C CA . GLU A 1 79 ? 15.407 11.244 -21.685 1.00 96.44 79 GLU A CA 1
ATOM 640 C C . GLU A 1 79 ? 14.357 10.983 -22.766 1.00 96.44 79 GLU A C 1
ATOM 642 O O . GLU A 1 79 ? 13.407 11.755 -22.895 1.00 96.44 79 GLU A O 1
ATOM 647 N N . ASN A 1 80 ? 14.493 9.875 -23.502 1.00 95.62 80 ASN A N 1
ATOM 648 C CA . ASN A 1 80 ? 13.565 9.476 -24.563 1.00 95.62 80 ASN A CA 1
ATOM 649 C C . ASN A 1 80 ? 12.891 8.120 -24.272 1.00 95.62 80 ASN A C 1
ATOM 651 O O . ASN A 1 80 ? 13.050 7.161 -25.037 1.00 95.62 80 ASN A O 1
ATOM 655 N N . PRO A 1 81 ? 12.129 7.995 -23.168 1.00 96.81 81 PRO A N 1
ATOM 656 C CA . PRO A 1 81 ? 11.408 6.770 -22.864 1.00 96.81 81 PRO A CA 1
ATOM 657 C C . PRO A 1 81 ? 10.269 6.519 -23.857 1.00 96.81 81 PRO A C 1
ATOM 659 O O . PRO A 1 81 ? 9.646 7.434 -24.395 1.00 96.81 81 PRO A O 1
ATOM 662 N N . MET A 1 82 ? 9.947 5.245 -24.044 1.00 97.00 82 MET A N 1
ATOM 663 C CA . MET A 1 82 ? 8.854 4.768 -24.887 1.00 97.00 82 MET A CA 1
ATOM 664 C C . MET A 1 82 ? 7.984 3.788 -24.104 1.00 97.00 82 MET A C 1
ATOM 666 O O . MET A 1 82 ? 8.390 3.262 -23.068 1.00 97.00 82 MET A O 1
ATOM 670 N N . ILE A 1 83 ? 6.793 3.499 -24.619 1.00 97.25 83 ILE A N 1
ATOM 671 C CA . ILE A 1 83 ? 5.950 2.420 -24.109 1.00 97.25 83 ILE A CA 1
ATOM 672 C C . ILE A 1 83 ? 6.075 1.214 -25.035 1.00 97.25 83 ILE A C 1
ATOM 674 O O . ILE A 1 83 ? 5.841 1.322 -26.236 1.00 97.25 83 ILE A O 1
ATOM 678 N N . LEU A 1 84 ? 6.448 0.068 -24.475 1.00 96.31 84 LEU A N 1
ATOM 679 C CA . LEU A 1 84 ? 6.462 -1.217 -25.164 1.00 96.31 84 LEU A CA 1
ATOM 680 C C . LEU A 1 84 ? 5.170 -1.975 -24.845 1.00 96.31 84 LEU A C 1
ATOM 682 O O . LEU A 1 84 ? 4.867 -2.216 -23.675 1.00 96.31 84 LEU A O 1
ATOM 686 N N . GLU A 1 85 ? 4.439 -2.380 -25.880 1.00 94.31 85 GLU A N 1
ATOM 687 C CA . GLU A 1 85 ? 3.235 -3.204 -25.759 1.00 94.31 85 GLU A CA 1
ATOM 688 C C . GLU A 1 85 ? 3.600 -4.686 -25.909 1.00 94.31 85 GLU A C 1
ATOM 690 O O . GLU A 1 85 ? 3.928 -5.164 -26.996 1.00 94.31 85 GLU A O 1
ATOM 695 N N . THR A 1 86 ? 3.627 -5.425 -24.799 1.00 93.00 86 THR A N 1
ATOM 696 C CA . THR A 1 86 ? 4.064 -6.829 -24.782 1.00 93.00 86 THR A CA 1
ATOM 697 C C . THR A 1 86 ? 3.539 -7.570 -23.547 1.00 93.00 86 THR A C 1
ATOM 699 O O . THR A 1 86 ? 2.687 -7.069 -22.823 1.00 93.00 86 THR A O 1
ATOM 702 N N . ARG A 1 87 ? 4.035 -8.784 -23.279 1.00 89.12 87 ARG A N 1
ATOM 703 C CA . ARG A 1 87 ? 3.838 -9.490 -22.007 1.00 89.12 87 ARG A CA 1
ATOM 704 C C . ARG A 1 87 ? 5.138 -10.132 -21.546 1.00 89.12 87 ARG A C 1
ATOM 706 O O . ARG A 1 87 ? 5.775 -10.884 -22.283 1.00 89.12 87 ARG A O 1
ATOM 713 N N . PHE A 1 88 ? 5.508 -9.877 -20.296 1.00 88.81 88 PHE A N 1
ATOM 714 C CA . PHE A 1 88 ? 6.572 -10.609 -19.609 1.00 88.81 88 PHE A CA 1
ATOM 715 C C . PHE A 1 88 ? 6.379 -10.583 -18.091 1.00 88.81 88 PHE A C 1
ATOM 717 O O . PHE A 1 88 ? 5.604 -9.780 -17.558 1.00 88.81 88 PHE A O 1
ATOM 724 N N . ASN A 1 89 ? 7.075 -11.492 -17.403 1.00 83.81 89 ASN A N 1
ATOM 725 C CA . ASN A 1 89 ? 6.957 -11.697 -15.958 1.00 83.81 89 ASN A CA 1
ATOM 726 C C . ASN A 1 89 ? 8.234 -11.373 -15.174 1.00 83.81 89 ASN A C 1
ATOM 728 O O . ASN A 1 89 ? 8.122 -11.131 -13.975 1.00 83.81 89 ASN A O 1
ATOM 732 N N . ASP A 1 90 ? 9.398 -11.294 -15.827 1.00 86.94 90 ASP A N 1
ATOM 733 C CA . ASP A 1 90 ? 10.631 -10.778 -15.217 1.00 86.94 90 ASP A CA 1
ATOM 734 C C . ASP A 1 90 ? 10.451 -9.337 -14.732 1.00 86.94 90 ASP A C 1
ATOM 736 O O . ASP A 1 90 ? 9.608 -8.618 -15.262 1.00 86.94 90 ASP A O 1
ATOM 740 N N . ASP A 1 91 ? 11.230 -8.898 -13.742 1.00 88.06 91 ASP A N 1
ATOM 741 C CA . ASP A 1 91 ? 11.191 -7.512 -13.249 1.00 88.06 91 ASP A CA 1
ATOM 742 C C . ASP A 1 91 ? 11.771 -6.510 -14.254 1.00 88.06 91 ASP A C 1
ATOM 744 O O . ASP A 1 91 ? 11.303 -5.377 -14.356 1.00 88.06 91 ASP A O 1
ATOM 748 N N . ILE A 1 92 ? 12.762 -6.953 -15.022 1.00 90.88 92 ILE A N 1
ATOM 749 C CA . ILE A 1 92 ? 13.364 -6.221 -16.129 1.00 90.88 92 ILE A CA 1
ATOM 750 C C . ILE A 1 92 ? 13.552 -7.210 -17.272 1.00 90.88 92 ILE A C 1
ATOM 752 O O . ILE A 1 92 ? 13.974 -8.349 -17.052 1.00 90.88 92 ILE A O 1
ATOM 756 N N . LYS A 1 93 ? 13.252 -6.777 -18.496 1.00 92.44 93 LYS A N 1
ATOM 757 C CA . LYS A 1 93 ? 13.499 -7.565 -19.700 1.00 92.44 93 LYS A CA 1
ATOM 758 C C . LYS A 1 93 ? 14.314 -6.767 -20.705 1.00 92.44 93 LYS A C 1
ATOM 760 O O . LYS A 1 93 ? 13.911 -5.679 -21.112 1.00 92.44 93 LYS A O 1
ATOM 765 N N . PHE A 1 94 ? 15.443 -7.340 -21.111 1.00 93.38 94 PHE A N 1
ATOM 766 C CA . PHE A 1 94 ? 16.252 -6.826 -22.206 1.00 93.38 94 PHE A CA 1
ATOM 767 C C . PHE A 1 94 ? 15.793 -7.437 -23.532 1.00 93.38 94 PHE A C 1
ATOM 769 O O . PHE A 1 94 ? 15.622 -8.653 -23.646 1.00 93.38 94 PHE A O 1
ATOM 776 N N . PHE A 1 95 ? 15.617 -6.586 -24.534 1.00 92.50 95 PHE A N 1
ATOM 777 C CA . PHE A 1 95 ? 15.361 -6.974 -25.911 1.00 92.50 95 PHE A CA 1
ATOM 778 C C . PHE A 1 95 ? 16.506 -6.469 -26.779 1.00 92.50 95 PHE A C 1
ATOM 780 O O . PHE A 1 95 ? 16.735 -5.266 -26.872 1.00 92.50 95 PHE A O 1
ATOM 787 N N . ASP A 1 96 ? 17.210 -7.388 -27.435 1.00 90.44 96 ASP A N 1
ATOM 788 C CA . ASP A 1 96 ? 18.260 -7.047 -28.396 1.00 90.44 96 ASP A CA 1
ATOM 789 C C . ASP A 1 96 ? 17.681 -6.205 -29.543 1.00 90.44 96 ASP A C 1
ATOM 791 O O . ASP A 1 96 ? 16.529 -6.414 -29.935 1.00 90.44 96 ASP A O 1
ATOM 795 N N . LYS A 1 97 ? 18.474 -5.298 -30.123 1.00 88.31 97 LYS A N 1
ATOM 796 C CA . LYS A 1 97 ? 18.074 -4.459 -31.268 1.00 88.31 97 LYS A CA 1
ATOM 797 C C . LYS A 1 97 ? 17.523 -5.258 -32.460 1.00 88.31 97 LYS A C 1
ATOM 799 O O . LYS A 1 97 ? 16.738 -4.730 -33.241 1.00 88.31 97 LYS A O 1
ATOM 804 N N . ARG A 1 98 ? 17.907 -6.532 -32.604 1.00 86.06 98 ARG A N 1
ATOM 805 C CA . ARG A 1 98 ? 17.435 -7.452 -33.658 1.00 86.06 98 ARG A CA 1
ATOM 806 C C . ARG A 1 98 ? 16.112 -8.150 -33.324 1.00 86.06 98 ARG A C 1
ATOM 808 O O . ARG A 1 98 ? 15.612 -8.918 -34.147 1.00 86.06 98 ARG A O 1
ATOM 815 N N . SER A 1 99 ? 15.564 -7.938 -32.128 1.00 88.00 99 SER A N 1
ATOM 816 C CA . SER A 1 99 ? 14.300 -8.542 -31.699 1.00 88.00 99 SER A CA 1
ATOM 817 C C . SER A 1 99 ? 13.172 -8.113 -32.635 1.00 88.00 99 SER A C 1
ATOM 819 O O . SER A 1 99 ? 12.903 -6.926 -32.805 1.00 88.00 99 SER A O 1
ATOM 821 N N . LYS A 1 100 ? 12.506 -9.089 -33.253 1.00 84.88 100 LYS A N 1
ATOM 822 C CA . LYS A 1 100 ? 11.368 -8.849 -34.149 1.00 84.88 100 LYS A CA 1
ATOM 823 C C . LYS A 1 100 ? 10.071 -8.716 -33.342 1.00 84.88 100 LYS A C 1
ATOM 825 O O . LYS A 1 100 ? 9.971 -9.254 -32.242 1.00 84.88 100 LYS A O 1
ATOM 830 N N . ASN A 1 101 ? 9.066 -8.064 -33.928 1.00 85.25 101 ASN A N 1
ATOM 831 C CA . ASN A 1 101 ? 7.696 -7.961 -33.400 1.00 85.25 101 ASN A CA 1
ATOM 832 C C . ASN A 1 101 ? 7.559 -7.183 -32.077 1.00 85.25 101 ASN A C 1
ATOM 834 O O . ASN A 1 101 ? 6.738 -7.535 -31.232 1.00 85.25 101 ASN A O 1
ATOM 838 N N . LEU A 1 102 ? 8.357 -6.129 -31.888 1.00 92.50 102 LEU A N 1
ATOM 839 C CA . LEU A 1 102 ? 8.171 -5.190 -30.783 1.00 92.50 102 LEU A CA 1
ATOM 840 C C . LEU A 1 102 ? 7.300 -4.019 -31.240 1.00 92.50 102 LEU A C 1
ATOM 842 O O . LEU A 1 102 ? 7.647 -3.320 -32.192 1.00 92.50 102 LEU A O 1
ATOM 846 N N . THR A 1 103 ? 6.187 -3.802 -30.545 1.00 95.25 103 THR A N 1
ATOM 847 C CA . THR A 1 103 ? 5.291 -2.671 -30.790 1.00 95.25 103 THR A CA 1
ATOM 848 C C . THR A 1 103 ? 5.611 -1.565 -29.797 1.00 95.25 103 THR A C 1
ATOM 850 O O . THR A 1 103 ? 5.361 -1.701 -28.598 1.00 95.25 103 THR A O 1
ATOM 853 N N . PHE A 1 104 ? 6.175 -0.470 -30.301 1.00 95.38 104 PHE A N 1
ATOM 854 C CA . PHE A 1 104 ? 6.499 0.707 -29.503 1.00 95.38 104 PHE A CA 1
ATOM 855 C C . PHE A 1 104 ? 5.480 1.814 -29.717 1.00 95.38 104 PHE A C 1
ATOM 857 O O . PHE A 1 104 ? 4.968 2.022 -30.819 1.00 95.38 104 PHE A O 1
ATOM 864 N N . LYS A 1 105 ? 5.259 2.579 -28.657 1.00 96.38 105 LYS A N 1
ATOM 865 C CA . LYS A 1 105 ? 4.433 3.770 -28.653 1.00 96.38 105 LYS A CA 1
ATOM 866 C C . LYS A 1 105 ? 5.195 4.924 -28.027 1.00 96.38 105 LYS A C 1
ATOM 868 O O . LYS A 1 105 ? 5.862 4.769 -27.006 1.00 96.38 105 LYS A O 1
ATOM 873 N N . ASP A 1 106 ? 5.069 6.084 -28.655 1.00 96.25 106 ASP A N 1
ATOM 874 C CA . ASP A 1 106 ? 5.587 7.339 -28.125 1.00 96.25 106 ASP A CA 1
ATOM 875 C C . ASP A 1 106 ? 4.974 7.647 -26.744 1.00 96.25 106 ASP A C 1
ATOM 877 O O . ASP A 1 106 ? 3.766 7.469 -26.540 1.00 96.25 106 ASP A O 1
ATOM 881 N N . LEU A 1 107 ? 5.807 8.102 -25.799 1.00 96.12 107 LEU A N 1
ATOM 882 C CA . LEU A 1 107 ? 5.376 8.350 -24.423 1.00 96.12 107 LEU A CA 1
ATOM 883 C C . LEU A 1 107 ? 4.292 9.433 -24.361 1.00 96.12 107 LEU A C 1
ATOM 885 O O . LEU A 1 107 ? 3.323 9.266 -23.622 1.00 96.12 107 LEU A O 1
ATOM 889 N N . TYR A 1 108 ? 4.410 10.512 -25.142 1.00 95.56 108 TYR A N 1
ATOM 890 C CA . TYR A 1 108 ? 3.419 11.591 -25.139 1.00 95.56 108 TYR A CA 1
ATOM 891 C C . TYR A 1 108 ? 2.045 11.083 -25.581 1.00 95.56 108 TYR A C 1
ATOM 893 O O . TYR A 1 108 ? 1.052 11.316 -24.890 1.00 95.56 108 TYR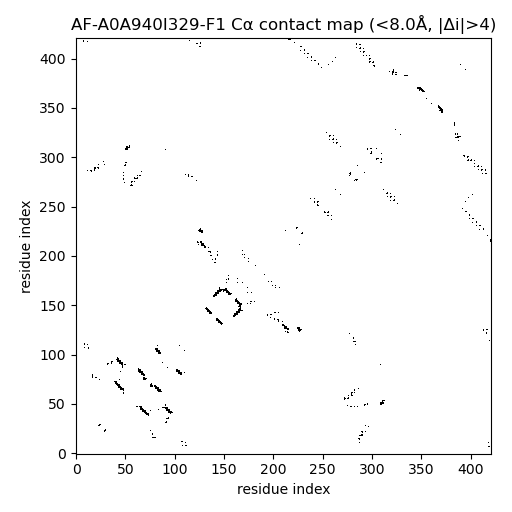 A O 1
ATOM 901 N N . LYS A 1 109 ? 1.989 10.324 -26.683 1.00 95.12 109 LYS A N 1
ATOM 902 C CA . LYS A 1 109 ? 0.744 9.698 -27.159 1.00 95.12 109 LYS A CA 1
ATOM 903 C C . LYS A 1 109 ? 0.165 8.714 -26.146 1.00 95.12 109 LYS A C 1
ATOM 905 O O . LYS A 1 109 ? -1.046 8.693 -25.942 1.00 95.12 109 LYS A O 1
ATOM 910 N N . ALA A 1 110 ? 1.008 7.896 -25.516 1.00 95.94 110 ALA A N 1
ATOM 911 C CA . ALA A 1 110 ? 0.559 6.956 -24.495 1.00 95.94 110 ALA A CA 1
ATOM 912 C C . ALA A 1 110 ? -0.023 7.682 -23.272 1.00 95.94 110 ALA A C 1
ATOM 914 O O . ALA A 1 110 ? -1.081 7.297 -22.786 1.00 95.94 110 ALA A O 1
ATOM 915 N N . ILE A 1 111 ? 0.622 8.759 -22.816 1.00 95.69 111 ILE A N 1
ATOM 916 C CA . ILE A 1 111 ? 0.123 9.598 -21.721 1.00 95.69 111 ILE A CA 1
ATOM 917 C C . ILE A 1 111 ? -1.232 10.215 -22.076 1.00 95.69 111 ILE A C 1
ATOM 919 O O . ILE A 1 111 ? -2.146 10.156 -21.260 1.00 95.69 111 ILE A O 1
ATOM 923 N N . ASP A 1 112 ? -1.389 10.759 -23.285 1.00 94.00 112 ASP A N 1
ATOM 924 C CA . ASP A 1 112 ? -2.651 11.369 -23.723 1.00 94.00 112 ASP A CA 1
ATOM 925 C C . ASP A 1 112 ? -3.820 10.368 -23.711 1.00 94.00 112 ASP A C 1
ATOM 927 O O . ASP A 1 112 ? -4.956 10.733 -23.404 1.00 94.00 112 ASP A O 1
ATOM 931 N N . GLU A 1 113 ? -3.562 9.099 -24.024 1.00 93.88 113 GLU A N 1
ATOM 932 C CA . GLU A 1 113 ? -4.564 8.036 -23.918 1.00 93.88 113 GLU A CA 1
ATOM 933 C C . GLU A 1 113 ? -4.855 7.639 -22.473 1.00 93.88 113 GLU A C 1
ATOM 935 O O . GLU A 1 113 ? -6.017 7.486 -22.104 1.00 93.88 113 GLU A O 1
ATOM 940 N N . GLU A 1 114 ? -3.824 7.479 -21.646 1.00 92.94 114 GLU A N 1
ATOM 941 C CA . GLU A 1 114 ? -3.993 7.093 -20.245 1.00 92.94 114 GLU A CA 1
ATOM 942 C C . GLU A 1 114 ? -4.716 8.173 -19.431 1.00 92.94 114 GLU A C 1
ATOM 944 O O . GLU A 1 114 ? -5.591 7.845 -18.634 1.00 92.94 114 GLU A O 1
ATOM 949 N N . ILE A 1 115 ? -4.430 9.459 -19.675 1.00 90.88 115 ILE A N 1
ATOM 950 C CA . ILE A 1 115 ? -5.149 10.578 -19.045 1.00 90.88 115 ILE A CA 1
ATOM 951 C C . ILE A 1 115 ? -6.641 10.519 -19.389 1.00 90.88 115 ILE A C 1
ATOM 953 O O . ILE A 1 115 ? -7.477 10.702 -18.510 1.00 90.88 115 ILE A O 1
ATOM 957 N N . LYS A 1 116 ? -6.997 10.239 -20.649 1.00 88.56 116 LYS A N 1
ATOM 958 C CA . LYS A 1 116 ? -8.406 10.133 -21.072 1.00 88.56 116 LYS A CA 1
ATOM 959 C C . LYS A 1 116 ? -9.126 8.940 -20.446 1.00 88.56 116 LYS A C 1
ATOM 961 O O . LYS A 1 116 ? -10.342 8.985 -20.292 1.00 88.56 116 LYS A O 1
ATOM 966 N N . ASN A 1 117 ? -8.380 7.892 -20.109 1.00 87.38 117 ASN A N 1
ATOM 967 C CA . ASN A 1 117 ? -8.917 6.641 -19.591 1.00 87.38 117 ASN A CA 1
ATOM 968 C C . ASN A 1 117 ? -8.862 6.543 -18.061 1.00 87.38 117 ASN A C 1
ATOM 970 O O . ASN A 1 117 ? -9.292 5.523 -17.521 1.00 87.38 117 ASN A O 1
ATOM 974 N N . ILE A 1 118 ? -8.348 7.553 -17.347 1.00 84.62 118 ILE A N 1
ATOM 975 C CA . ILE A 1 118 ? -8.279 7.501 -15.885 1.00 84.62 118 ILE A CA 1
ATOM 976 C C . ILE A 1 118 ? -9.689 7.539 -15.280 1.00 84.62 118 ILE A C 1
ATOM 978 O O . ILE A 1 118 ? -10.470 8.465 -15.495 1.00 84.62 118 ILE A O 1
ATOM 982 N N . GLY A 1 119 ? -10.040 6.493 -14.535 1.00 78.19 119 GLY A N 1
ATOM 983 C CA . GLY A 1 119 ? -11.375 6.332 -13.977 1.00 78.19 119 GLY A CA 1
ATOM 984 C C . GLY A 1 119 ? -11.556 7.109 -12.675 1.00 78.19 119 GLY A C 1
ATOM 985 O O . GLY A 1 119 ? -10.650 7.167 -11.840 1.00 78.19 119 GLY A O 1
ATOM 986 N N . PHE A 1 120 ? -12.769 7.623 -12.447 1.00 77.69 120 PHE A N 1
ATOM 987 C CA . PHE A 1 120 ? -13.108 8.375 -11.231 1.00 77.69 120 PHE A CA 1
ATOM 988 C C . PHE A 1 120 ? -12.868 7.597 -9.929 1.00 77.69 120 PHE A C 1
ATOM 990 O O . PHE A 1 120 ? -12.517 8.193 -8.912 1.00 77.69 120 PHE A O 1
ATOM 997 N N . ALA A 1 121 ? -13.021 6.269 -9.959 1.00 82.75 121 ALA A N 1
ATOM 998 C CA . ALA A 1 121 ? -12.829 5.403 -8.796 1.00 82.75 121 ALA A CA 1
ATOM 999 C C . ALA A 1 121 ? -11.415 5.507 -8.201 1.00 82.75 121 ALA A C 1
ATOM 1001 O O . ALA A 1 121 ? -11.243 5.383 -6.992 1.00 82.75 121 ALA A O 1
ATOM 1002 N N . THR A 1 122 ? -10.407 5.806 -9.018 1.00 83.44 122 THR A N 1
ATOM 1003 C CA . THR A 1 122 ? -9.029 5.983 -8.551 1.00 83.44 122 THR A CA 1
ATOM 1004 C C . THR A 1 122 ? -8.897 7.175 -7.596 1.00 83.44 122 THR A C 1
ATOM 1006 O O . THR A 1 122 ? -8.111 7.136 -6.648 1.00 83.44 122 THR A O 1
ATOM 1009 N N . PHE A 1 123 ? -9.717 8.215 -7.773 1.00 86.88 123 PHE A N 1
ATOM 1010 C CA . PHE A 1 123 ? -9.691 9.408 -6.926 1.00 86.88 123 PHE A CA 1
ATOM 1011 C C . PHE A 1 123 ? -10.320 9.204 -5.543 1.00 86.88 123 PHE A C 1
ATOM 1013 O O . PHE A 1 123 ? -10.164 10.074 -4.691 1.00 86.88 123 PHE A O 1
ATOM 1020 N N . ILE A 1 124 ? -10.945 8.049 -5.270 1.00 87.88 124 ILE A N 1
ATOM 1021 C CA . ILE A 1 124 ? -11.356 7.648 -3.909 1.00 87.88 124 ILE A CA 1
ATOM 1022 C C . ILE A 1 124 ? -10.158 7.719 -2.955 1.00 87.88 124 ILE A C 1
ATOM 1024 O O . ILE A 1 124 ? -10.281 8.203 -1.832 1.00 87.88 124 ILE A O 1
ATOM 1028 N N . LEU A 1 125 ? -8.975 7.320 -3.430 1.00 88.00 125 LEU A N 1
ATOM 1029 C CA . LEU A 1 125 ? -7.741 7.318 -2.646 1.00 88.00 125 LEU A CA 1
ATOM 1030 C C . LEU A 1 125 ? -7.317 8.715 -2.166 1.00 88.00 125 LEU A C 1
ATOM 1032 O O . LEU A 1 125 ? -6.680 8.832 -1.119 1.00 88.00 125 LEU A O 1
ATOM 1036 N N . ILE A 1 126 ? -7.698 9.763 -2.902 1.00 92.81 126 ILE A N 1
ATOM 1037 C CA . ILE A 1 126 ? -7.426 11.163 -2.553 1.00 92.81 126 ILE A CA 1
ATOM 1038 C C . ILE A 1 126 ? -8.690 11.954 -2.183 1.00 92.81 126 ILE A C 1
ATOM 1040 O O . ILE A 1 126 ? -8.651 13.180 -2.103 1.00 92.81 126 ILE A O 1
ATOM 1044 N N . GLY A 1 127 ? -9.814 11.272 -1.948 1.00 89.25 127 GLY A N 1
ATOM 1045 C CA . GLY A 1 127 ? -11.045 11.902 -1.481 1.00 89.25 127 GLY A CA 1
ATOM 1046 C C . GLY A 1 127 ? -10.884 12.457 -0.068 1.00 89.25 127 GLY A C 1
ATOM 1047 O O . GLY A 1 127 ? -10.238 11.831 0.776 1.00 89.25 127 GLY A O 1
ATOM 1048 N N . LYS A 1 128 ? -11.470 13.628 0.196 1.00 91.75 128 LYS A N 1
ATOM 1049 C CA . LYS A 1 128 ? -11.451 14.265 1.513 1.00 91.75 128 LYS A CA 1
ATOM 1050 C C . LYS A 1 128 ? -12.339 13.495 2.484 1.00 91.75 128 LYS A C 1
ATOM 1052 O O . LYS A 1 128 ? -13.515 13.286 2.191 1.00 91.75 128 LYS A O 1
ATOM 1057 N N . MET A 1 129 ? -11.794 13.097 3.630 1.00 87.06 129 MET A N 1
ATOM 1058 C CA . MET A 1 129 ? -12.558 12.427 4.683 1.00 87.06 129 MET A CA 1
ATOM 1059 C C . MET A 1 129 ? -13.171 13.453 5.638 1.00 87.06 129 MET A C 1
ATOM 1061 O O . MET A 1 129 ? -12.462 14.097 6.408 1.00 87.06 129 MET A O 1
ATOM 1065 N N . GLU A 1 130 ? -14.497 13.574 5.636 1.00 84.50 130 GLU A N 1
ATOM 1066 C CA . GLU A 1 130 ? -15.227 14.465 6.539 1.00 84.50 130 GLU A CA 1
ATOM 1067 C C . GLU A 1 130 ? -16.131 13.680 7.488 1.00 84.50 130 GLU A C 1
ATOM 1069 O O . GLU A 1 130 ? -17.002 12.921 7.065 1.00 84.50 130 GLU A O 1
ATOM 1074 N N . LEU A 1 131 ? -15.942 13.886 8.791 1.00 82.25 131 LEU A N 1
ATOM 1075 C CA . LEU A 1 131 ? -16.916 13.480 9.803 1.00 82.25 131 LEU A CA 1
ATOM 1076 C C . LEU A 1 131 ? -17.973 14.572 9.978 1.00 82.25 131 LEU A C 1
ATOM 1078 O O . LEU A 1 131 ? -17.647 15.753 9.824 1.00 82.25 131 LEU A O 1
ATOM 1082 N N . PRO A 1 132 ? -19.210 14.213 10.363 1.00 83.50 132 PRO A N 1
ATOM 1083 C CA . PRO A 1 132 ? -20.199 15.204 10.768 1.00 83.50 132 PRO A CA 1
ATOM 1084 C C . PRO A 1 132 ? -19.647 16.073 11.910 1.00 83.50 132 PRO A C 1
ATOM 1086 O O . PRO A 1 132 ? -19.065 15.547 12.856 1.00 83.50 132 PRO A O 1
ATOM 1089 N N . GLU A 1 133 ? -19.832 17.399 11.847 1.00 88.50 133 GLU A N 1
ATOM 1090 C CA . GLU A 1 133 ? -19.429 18.283 12.958 1.00 88.50 133 GLU A CA 1
ATOM 1091 C C . GLU A 1 133 ? -20.209 17.961 14.235 1.00 88.50 133 GLU A C 1
ATOM 1093 O O . GLU A 1 133 ? -19.656 17.990 15.336 1.00 88.50 133 GLU A O 1
ATOM 1098 N N . LYS A 1 134 ? -21.497 17.653 14.066 1.00 91.88 134 LYS A N 1
ATOM 1099 C CA . LYS A 1 134 ? -22.430 17.392 15.147 1.00 91.88 134 LYS A CA 1
ATOM 1100 C C . LYS A 1 134 ? -23.474 16.372 14.711 1.00 91.88 134 LYS A C 1
ATOM 1102 O O . LYS A 1 134 ? -23.993 16.454 13.598 1.00 91.88 134 LYS A O 1
ATOM 1107 N N . LEU A 1 135 ? -23.795 15.431 15.588 1.00 91.25 135 LEU A N 1
ATOM 1108 C CA . LEU A 1 135 ? -24.832 14.428 15.370 1.00 91.25 135 LEU A CA 1
ATOM 1109 C C . LEU A 1 135 ? -25.576 14.191 16.681 1.00 91.25 135 LEU A C 1
ATOM 1111 O O . LEU A 1 135 ? -24.965 14.100 17.741 1.00 91.25 135 LEU A O 1
ATOM 1115 N N . GLU A 1 136 ? -26.899 14.106 16.625 1.00 92.88 136 GLU A N 1
ATOM 1116 C CA . GLU A 1 136 ? -27.725 13.958 17.819 1.00 92.88 136 GLU A CA 1
ATOM 1117 C C . GLU A 1 136 ? -28.644 12.751 17.675 1.00 92.88 136 GLU A C 1
ATOM 1119 O O . GLU A 1 136 ? -29.319 12.586 16.660 1.00 92.88 136 GLU A O 1
ATOM 1124 N N . MET A 1 137 ? -28.694 11.931 18.718 1.00 92.31 137 MET A N 1
ATOM 1125 C CA . MET A 1 137 ? -29.626 10.819 18.850 1.00 92.31 137 MET A CA 1
ATOM 1126 C C . MET A 1 137 ? -30.256 10.873 20.231 1.00 92.31 137 MET A C 1
ATOM 1128 O O . MET A 1 137 ? -29.618 11.258 21.206 1.00 92.31 137 MET A O 1
ATOM 1132 N N . GLY A 1 138 ? -31.521 10.503 20.354 1.00 91.06 138 GLY A N 1
ATOM 1133 C CA . GLY A 1 138 ? -32.123 10.426 21.671 1.00 91.06 138 GLY A CA 1
ATOM 1134 C C . GLY A 1 138 ? -33.589 10.056 21.657 1.00 91.06 138 GLY A C 1
ATOM 1135 O O . GLY A 1 138 ? -34.253 10.112 20.629 1.00 91.06 138 GLY A O 1
ATOM 1136 N N . ASN A 1 139 ? -34.082 9.731 22.840 1.00 89.44 139 ASN A N 1
ATOM 1137 C CA . ASN A 1 139 ? -35.480 9.459 23.135 1.00 89.44 139 ASN A CA 1
ATOM 1138 C C . ASN A 1 139 ? -35.953 10.398 24.263 1.00 89.44 139 ASN A C 1
ATOM 1140 O O . ASN A 1 139 ? -35.286 11.387 24.567 1.00 89.44 139 ASN A O 1
ATOM 1144 N N . ASN A 1 140 ? -37.087 10.107 24.896 1.00 86.81 140 ASN A N 1
ATOM 1145 C CA . ASN A 1 140 ? -37.638 10.962 25.956 1.00 86.81 140 ASN A CA 1
ATOM 1146 C C . ASN A 1 140 ? -36.747 11.044 27.211 1.00 86.81 140 ASN A C 1
ATOM 1148 O O . ASN A 1 140 ? -36.816 12.026 27.943 1.00 86.81 140 ASN A O 1
ATOM 1152 N N . SER A 1 141 ? -35.893 10.046 27.429 1.00 85.94 141 SER A N 1
ATOM 1153 C CA . SER A 1 141 ? -35.123 9.844 28.658 1.00 85.94 141 SER A CA 1
ATOM 1154 C C . SER A 1 141 ? -33.645 10.209 28.501 1.00 85.94 141 SER A C 1
ATOM 1156 O O . SER A 1 141 ? -33.032 10.751 29.418 1.00 85.94 141 SER A O 1
ATOM 1158 N N . ILE A 1 142 ? -33.065 9.965 27.324 1.00 91.25 142 ILE A N 1
ATOM 1159 C CA . ILE A 1 142 ? -31.643 10.174 27.039 1.00 91.25 142 ILE A CA 1
ATOM 1160 C C . ILE A 1 142 ? -31.471 10.908 25.705 1.00 91.25 142 ILE A C 1
ATOM 1162 O O . ILE A 1 142 ? -32.225 10.724 24.745 1.00 91.25 142 ILE A O 1
ATOM 1166 N N . LYS A 1 143 ? -30.462 11.770 25.629 1.00 93.38 143 LYS A N 1
ATOM 1167 C CA . LYS A 1 143 ? -29.926 12.338 24.393 1.00 93.38 143 LYS A CA 1
ATOM 1168 C C . LYS A 1 143 ? -28.416 12.167 24.384 1.00 93.38 143 LYS A C 1
ATOM 1170 O O . LYS A 1 143 ? -27.758 12.527 25.351 1.00 93.38 143 LYS A O 1
ATOM 1175 N N . ILE A 1 144 ? -27.875 11.674 23.285 1.00 92.94 144 ILE A N 1
ATOM 1176 C CA . ILE A 1 144 ? -26.445 11.632 23.012 1.00 92.94 144 ILE A CA 1
ATOM 1177 C C . ILE A 1 144 ? -26.177 12.613 21.875 1.00 92.94 144 ILE A C 1
ATOM 1179 O O . ILE A 1 144 ? -26.780 12.531 20.805 1.00 92.94 144 ILE A O 1
ATOM 1183 N N . VAL A 1 145 ? -25.303 13.574 22.134 1.00 93.62 145 VAL A N 1
ATOM 1184 C CA . VAL A 1 145 ? -24.850 14.592 21.195 1.00 93.62 145 VAL A CA 1
ATOM 1185 C C . VAL A 1 145 ? -23.376 14.335 20.941 1.00 93.62 145 VAL A C 1
ATOM 1187 O O . VAL A 1 145 ? -22.530 14.603 21.793 1.00 93.62 145 VAL A O 1
ATOM 1190 N N . PHE A 1 146 ? -23.072 13.807 19.764 1.00 92.62 146 PHE A N 1
ATOM 1191 C CA . PHE A 1 146 ? -21.720 13.859 19.246 1.00 92.62 146 PHE A CA 1
ATOM 1192 C C . PHE A 1 146 ? -21.441 15.290 18.784 1.00 92.62 146 PHE A C 1
ATOM 1194 O O . PHE A 1 146 ? -22.175 15.819 17.950 1.00 92.62 146 PHE A O 1
ATOM 1201 N N . ASP A 1 147 ? -20.403 15.911 19.326 1.00 92.69 147 ASP A N 1
ATOM 1202 C CA . ASP A 1 147 ? -19.906 17.222 18.920 1.00 92.69 147 ASP A CA 1
ATOM 1203 C C . ASP A 1 147 ? -18.382 17.153 18.829 1.00 92.69 147 ASP A C 1
ATOM 1205 O O . ASP A 1 147 ? -17.687 16.973 19.831 1.00 92.69 147 ASP A O 1
ATOM 1209 N N . ARG A 1 148 ? -17.852 17.296 17.610 1.00 87.81 148 ARG A N 1
ATOM 1210 C CA . ARG A 1 148 ? -16.415 17.167 17.341 1.00 87.81 148 ARG A CA 1
ATOM 1211 C C . ARG A 1 148 ? -15.582 18.240 18.052 1.00 87.81 148 ARG A C 1
ATOM 1213 O O . ARG A 1 148 ? -14.392 18.025 18.275 1.00 87.81 148 ARG A O 1
ATOM 1220 N N . LYS A 1 149 ? -16.175 19.390 18.391 1.00 90.88 149 LYS A N 1
ATOM 1221 C CA . LYS A 1 149 ? -15.487 20.507 19.062 1.00 90.88 149 LYS A CA 1
ATOM 1222 C C . LYS A 1 149 ? -15.429 20.316 20.578 1.00 90.88 149 LYS A C 1
ATOM 1224 O O . LYS A 1 149 ? -14.668 21.012 21.249 1.00 90.88 149 LYS A O 1
ATOM 1229 N N . GLU A 1 150 ? -16.212 19.387 21.120 1.00 90.69 150 GLU A N 1
ATOM 1230 C CA . GLU A 1 150 ? -16.287 19.162 22.555 1.00 90.69 150 GLU A CA 1
ATOM 1231 C C . GLU A 1 150 ? -15.038 18.441 23.080 1.00 90.69 150 GLU A C 1
ATOM 1233 O O . GLU A 1 150 ? -14.554 17.472 22.490 1.00 90.69 150 GLU A O 1
ATOM 1238 N N . LYS A 1 151 ? -14.515 18.894 24.222 1.00 85.56 151 LYS A N 1
ATOM 1239 C CA . LYS A 1 151 ? -13.388 18.240 24.897 1.00 85.56 151 LYS A CA 1
ATOM 1240 C C . LYS A 1 151 ? -13.924 17.433 26.076 1.00 85.56 151 LYS A C 1
ATOM 1242 O O . LYS A 1 151 ? -14.362 17.998 27.073 1.00 85.56 151 LYS A O 1
ATOM 1247 N N . GLY A 1 152 ? -13.864 16.108 25.962 1.00 8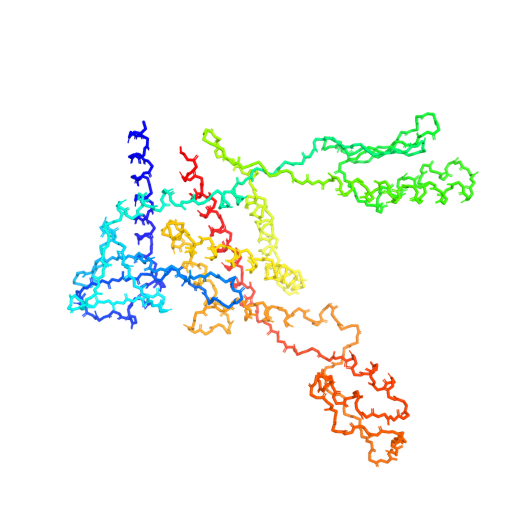5.75 152 GLY A N 1
ATOM 1248 C CA . GLY A 1 152 ? -14.320 15.184 27.002 1.00 85.75 152 GLY A CA 1
ATOM 1249 C C . GLY A 1 152 ? -15.803 14.818 26.893 1.00 85.75 152 GLY A C 1
ATOM 1250 O O . GLY A 1 152 ? -16.368 14.757 25.800 1.00 85.75 152 GLY A O 1
ATOM 1251 N N . ILE A 1 153 ? -16.415 14.505 28.037 1.00 89.50 153 ILE A N 1
ATOM 1252 C CA . ILE A 1 153 ? -17.831 14.139 28.148 1.00 89.50 153 ILE A CA 1
ATOM 1253 C C . ILE A 1 153 ? -18.490 15.118 29.113 1.00 89.50 153 ILE A C 1
ATOM 1255 O O . ILE A 1 153 ? -18.095 15.205 30.275 1.00 89.50 153 ILE A O 1
ATOM 1259 N N . LYS A 1 154 ? -19.513 15.831 28.644 1.00 90.62 154 LYS A N 1
ATOM 1260 C CA . LYS A 1 154 ? -20.377 16.662 29.486 1.00 90.62 154 LYS A CA 1
ATOM 1261 C C . LYS A 1 154 ? -21.709 15.964 29.672 1.00 90.62 154 LYS A C 1
ATOM 1263 O O . LYS A 1 154 ? -22.314 15.521 28.698 1.00 90.62 154 LYS A O 1
ATOM 1268 N N . VAL A 1 155 ? -22.185 15.925 30.909 1.00 90.06 155 VAL A N 1
ATOM 1269 C CA . VAL A 1 155 ? -23.522 15.426 31.229 1.00 90.06 155 VAL A CA 1
ATOM 1270 C C . VAL A 1 155 ? -24.368 16.587 31.725 1.00 90.06 155 VAL A C 1
ATOM 1272 O O . VAL A 1 155 ? -23.938 17.354 32.583 1.00 90.06 155 VAL A O 1
ATOM 1275 N N . LYS A 1 156 ? -25.559 16.751 31.153 1.00 89.88 156 LYS A N 1
ATOM 1276 C CA . LYS A 1 156 ? -26.535 17.761 31.566 1.00 89.88 156 LYS A CA 1
ATOM 1277 C C . LYS A 1 156 ? -27.875 17.093 31.807 1.00 89.88 156 LYS A C 1
ATOM 1279 O O . LYS A 1 156 ? -28.342 16.339 30.958 1.00 89.88 156 LYS A O 1
ATOM 1284 N N . LYS A 1 157 ? -28.524 17.417 32.919 1.00 84.88 157 LYS A N 1
ATOM 1285 C CA . LYS A 1 157 ? -29.921 17.055 33.152 1.00 84.88 157 LYS A CA 1
ATOM 1286 C C . LYS A 1 157 ? -30.806 18.217 32.700 1.00 84.88 157 LYS A C 1
ATOM 1288 O O . LYS A 1 157 ? -30.643 19.337 33.173 1.00 84.88 157 LYS A O 1
ATOM 1293 N N . VAL A 1 158 ? -31.688 17.966 31.736 1.00 84.12 158 VAL A N 1
ATOM 1294 C CA . VAL A 1 158 ? -32.636 18.947 31.190 1.00 84.12 158 VAL A CA 1
ATOM 1295 C C . VAL A 1 158 ? -34.042 18.404 31.433 1.00 84.12 158 VAL A C 1
ATOM 1297 O O . VAL A 1 158 ? -34.533 17.562 30.680 1.00 84.12 158 VAL A O 1
ATOM 1300 N N . GLY A 1 159 ? -34.664 18.831 32.534 1.00 83.56 159 GLY A N 1
ATOM 1301 C CA . GLY A 1 159 ? -35.896 18.216 33.037 1.00 83.56 159 GLY A CA 1
ATOM 1302 C C . GLY A 1 159 ? -35.675 16.739 33.384 1.00 83.56 159 GLY A C 1
ATOM 1303 O O . GLY A 1 159 ? -34.719 16.399 34.078 1.00 83.56 159 GLY A O 1
ATOM 1304 N N . ASN A 1 160 ? -36.516 15.855 32.840 1.00 81.38 160 ASN A N 1
ATOM 1305 C CA . ASN A 1 160 ? -36.410 14.399 33.030 1.00 81.38 160 ASN A CA 1
ATOM 1306 C C . ASN A 1 160 ? -35.443 13.717 32.048 1.00 81.38 160 ASN A C 1
ATOM 1308 O O . ASN A 1 160 ? -35.376 12.490 31.998 1.00 81.38 160 ASN A O 1
ATOM 1312 N N . ARG A 1 161 ? -34.722 14.494 31.233 1.00 87.12 161 ARG A N 1
ATOM 1313 C CA . ARG A 1 161 ? -33.864 13.971 30.173 1.00 87.12 161 ARG A CA 1
ATOM 1314 C C . ARG A 1 161 ? -32.393 14.177 30.500 1.00 87.12 161 ARG A C 1
ATOM 1316 O O . ARG A 1 161 ? -31.966 15.295 30.790 1.00 87.12 161 ARG A O 1
ATOM 1323 N N . ILE A 1 162 ? -31.602 13.117 30.375 1.00 87.94 162 ILE A N 1
ATOM 1324 C CA . ILE A 1 162 ? -30.142 13.180 30.491 1.00 87.94 162 ILE A CA 1
ATOM 1325 C C . ILE A 1 162 ? -29.550 13.438 29.106 1.00 87.94 162 ILE A C 1
ATOM 1327 O O . ILE A 1 162 ? -29.860 12.737 28.146 1.00 87.94 162 ILE A O 1
ATOM 1331 N N . VAL A 1 163 ? -28.693 14.447 28.989 1.00 91.25 163 VAL A N 1
ATOM 1332 C CA . VAL A 1 163 ? -28.003 14.827 27.755 1.00 91.25 163 VAL A CA 1
ATOM 1333 C C . VAL A 1 163 ? -26.506 14.604 27.932 1.00 91.25 163 VAL A C 1
ATOM 1335 O O . VAL A 1 163 ? -25.866 15.277 28.737 1.00 91.25 163 VAL A O 1
ATOM 1338 N N . LEU A 1 164 ? -25.953 13.678 27.156 1.00 90.69 164 LEU A N 1
ATOM 1339 C CA . LEU A 1 164 ? -24.526 13.387 27.062 1.00 90.69 164 LEU A CA 1
ATOM 1340 C C . LEU A 1 164 ? -23.964 14.106 25.834 1.00 90.69 164 LEU A C 1
ATOM 1342 O O . LEU A 1 164 ? -24.446 13.876 24.730 1.00 90.69 164 LEU A O 1
ATOM 1346 N N . ILE A 1 165 ? -22.965 14.969 26.007 1.00 90.81 165 ILE A N 1
ATOM 1347 C CA . ILE A 1 165 ? -22.279 15.675 24.915 1.00 90.81 165 ILE A CA 1
ATOM 1348 C C . ILE A 1 165 ? -20.827 15.212 24.886 1.00 90.81 165 ILE A C 1
ATOM 1350 O O . ILE A 1 165 ? -20.148 15.273 25.912 1.00 90.81 165 ILE A O 1
ATOM 1354 N N . THR A 1 166 ? -20.348 14.733 23.740 1.00 90.50 166 THR A N 1
ATOM 1355 C CA . THR A 1 166 ? -18.998 14.174 23.629 1.00 90.50 166 THR A CA 1
ATOM 1356 C C . THR A 1 166 ? -18.428 14.240 22.216 1.00 90.50 166 THR A C 1
ATOM 1358 O O . THR A 1 166 ? -19.171 14.227 21.242 1.00 90.50 166 THR A O 1
ATOM 1361 N N . SER A 1 167 ? -17.103 14.214 22.105 1.00 86.31 167 SER A N 1
ATOM 1362 C CA . SER A 1 167 ? -16.373 13.943 20.860 1.00 86.31 167 SER A CA 1
ATOM 1363 C C . SER A 1 167 ? -15.919 12.482 20.721 1.00 86.31 167 SER A C 1
ATOM 1365 O O . SER A 1 167 ? -15.301 12.132 19.718 1.00 86.31 167 SER A O 1
ATOM 1367 N N . ASN A 1 168 ? -16.213 11.610 21.696 1.00 82.50 168 ASN A N 1
ATOM 1368 C CA . ASN A 1 168 ? -15.820 10.199 21.690 1.00 82.50 168 ASN A CA 1
ATOM 1369 C C . ASN A 1 168 ? -17.011 9.291 22.037 1.00 82.50 168 ASN A C 1
ATOM 1371 O O . ASN A 1 168 ? -17.584 9.385 23.119 1.00 82.50 168 ASN A O 1
ATOM 1375 N N . ILE A 1 169 ? -17.350 8.363 21.137 1.00 76.06 169 ILE A N 1
ATOM 1376 C CA . ILE A 1 169 ? -18.479 7.428 21.294 1.00 76.06 169 ILE A CA 1
ATOM 1377 C C . ILE A 1 169 ? -18.055 6.124 21.998 1.00 76.06 169 ILE A C 1
ATOM 1379 O O . ILE A 1 169 ? -18.660 5.069 21.826 1.00 76.06 169 ILE A O 1
ATOM 1383 N N . GLY A 1 170 ? -16.998 6.170 22.813 1.00 81.69 170 GLY A N 1
ATOM 1384 C CA . GLY A 1 170 ? -16.569 5.057 23.654 1.00 81.69 170 GLY A CA 1
ATOM 1385 C C . GLY A 1 170 ? -17.701 4.611 24.579 1.00 81.69 170 GLY A C 1
ATOM 1386 O O . GLY A 1 170 ? -17.949 5.230 25.615 1.00 81.69 170 GLY A O 1
ATOM 1387 N N . LYS A 1 171 ? -18.387 3.526 24.196 1.00 84.88 171 LYS A N 1
ATOM 1388 C CA . LYS A 1 171 ? -19.614 3.046 24.847 1.00 84.88 171 LYS A CA 1
ATOM 1389 C C . LYS A 1 171 ? -19.427 2.849 26.349 1.00 84.88 171 LYS A C 1
ATOM 1391 O O . LYS A 1 171 ? -20.264 3.295 27.123 1.00 84.88 171 LYS A O 1
ATOM 1396 N N . SER A 1 172 ? -18.310 2.254 26.764 1.00 85.50 172 SER A N 1
ATOM 1397 C CA . SER A 1 172 ? -17.984 2.009 28.174 1.00 85.50 172 SER A CA 1
ATOM 1398 C C . SER A 1 172 ? -17.822 3.309 28.965 1.00 85.50 172 SER A C 1
ATOM 1400 O O . SER A 1 172 ? -18.396 3.458 30.037 1.00 85.50 172 SER A O 1
ATOM 1402 N N . THR A 1 173 ? -17.092 4.285 28.422 1.00 85.44 173 THR A N 1
ATOM 1403 C CA . THR A 1 173 ? -16.846 5.571 29.090 1.00 85.44 173 THR A CA 1
ATOM 1404 C C . THR A 1 173 ? -18.131 6.383 29.221 1.00 85.44 173 THR A C 1
ATOM 1406 O O . THR A 1 173 ? -18.420 6.922 30.287 1.00 85.44 173 THR A O 1
ATOM 1409 N N . LEU A 1 174 ? -18.934 6.431 28.155 1.00 86.56 174 LEU A N 1
ATOM 1410 C CA . LEU A 1 174 ? -20.234 7.097 28.170 1.00 86.56 174 LEU A CA 1
ATOM 1411 C C . LEU A 1 174 ? -21.219 6.406 29.116 1.00 86.56 174 LEU A C 1
ATOM 1413 O O . LEU A 1 174 ? -21.943 7.089 29.836 1.00 86.56 174 LEU A O 1
ATOM 1417 N N . ARG A 1 175 ? -21.206 5.069 29.163 1.00 88.12 175 ARG A N 1
ATOM 1418 C CA . ARG A 1 175 ? -22.027 4.283 30.089 1.00 88.12 175 ARG A CA 1
ATOM 1419 C C . ARG A 1 175 ? -21.661 4.565 31.539 1.00 88.12 175 ARG A C 1
ATOM 1421 O O . ARG A 1 175 ? -22.560 4.803 32.335 1.00 88.12 175 ARG A O 1
ATOM 1428 N N . ASN A 1 176 ? -20.370 4.597 31.865 1.00 86.88 176 ASN A N 1
ATOM 1429 C CA . ASN A 1 176 ? -19.908 4.916 33.215 1.00 86.88 176 ASN A CA 1
ATOM 1430 C C . ASN A 1 176 ? -20.354 6.327 33.623 1.00 86.88 176 ASN A C 1
ATOM 1432 O O . ASN A 1 176 ? -20.872 6.511 34.718 1.00 86.88 176 ASN A O 1
ATOM 1436 N N . LYS A 1 177 ? -20.257 7.310 32.716 1.00 87.12 177 LYS A N 1
ATOM 1437 C CA . LYS A 1 177 ? -20.752 8.674 32.969 1.00 87.12 177 LYS A CA 1
ATOM 1438 C C . LYS A 1 177 ? -22.264 8.762 33.123 1.00 87.12 177 LYS A C 1
ATOM 1440 O O . LYS A 1 177 ? -22.742 9.518 33.961 1.00 87.12 177 LYS A O 1
ATOM 1445 N N . LEU A 1 178 ? -23.017 7.985 32.351 1.00 87.06 178 LEU A N 1
ATOM 1446 C CA . LEU A 1 178 ? -24.459 7.880 32.539 1.00 87.06 178 LEU A CA 1
ATOM 1447 C C . LEU A 1 178 ? -24.789 7.275 33.909 1.00 87.06 178 LEU A C 1
ATOM 1449 O O . LEU A 1 178 ? -25.640 7.810 34.608 1.00 87.06 178 LEU A O 1
ATOM 1453 N N . GLN A 1 179 ? -24.100 6.200 34.300 1.00 86.12 179 GLN A N 1
ATOM 1454 C CA . GLN A 1 179 ? -24.288 5.548 35.596 1.00 86.12 179 GLN A CA 1
ATOM 1455 C C . GLN A 1 179 ? -23.955 6.485 36.755 1.00 86.12 179 GLN A C 1
ATOM 1457 O O . GLN A 1 179 ? -24.780 6.615 37.644 1.00 86.12 179 GLN A O 1
ATOM 1462 N N . GLU A 1 180 ? -22.828 7.205 36.714 1.00 85.00 180 GLU A N 1
ATOM 1463 C CA . GLU A 1 180 ? -22.480 8.226 37.717 1.00 85.00 180 GLU A CA 1
ATOM 1464 C C . GLU A 1 180 ? -23.620 9.240 37.938 1.00 85.00 180 GLU A C 1
ATOM 1466 O O . GLU A 1 180 ? -23.882 9.628 39.074 1.00 85.00 180 GLU A O 1
ATOM 1471 N N . CYS A 1 181 ? -24.329 9.638 36.875 1.00 81.94 181 CYS A N 1
ATOM 1472 C CA . CYS A 1 181 ? -25.471 10.552 36.969 1.00 81.94 181 CYS A CA 1
ATOM 1473 C C . CYS A 1 181 ? -26.786 9.896 37.416 1.00 81.94 181 CYS A C 1
ATOM 1475 O O . CYS A 1 181 ? -27.678 10.606 37.872 1.00 81.94 181 CYS A O 1
ATOM 1477 N N . LEU A 1 182 ? -26.935 8.580 37.258 1.00 80.06 182 LEU A N 1
ATOM 1478 C CA . LEU A 1 182 ? -28.112 7.834 37.715 1.00 80.06 182 LEU A CA 1
ATOM 1479 C C . LEU A 1 182 ? -27.986 7.445 39.195 1.00 80.06 182 LEU A C 1
ATOM 1481 O O . LEU A 1 182 ? -28.964 7.535 39.927 1.00 80.06 182 LEU A O 1
ATOM 1485 N N . SER A 1 183 ? -26.772 7.139 39.672 1.00 68.12 183 SER A N 1
ATOM 1486 C CA . SER A 1 183 ? -26.477 6.774 41.069 1.00 68.12 183 SER A CA 1
ATOM 1487 C C . SER A 1 183 ? -26.915 7.815 42.110 1.00 68.12 183 SER A C 1
ATOM 1489 O O . SER A 1 183 ? -26.987 7.498 43.296 1.00 68.12 183 SER A O 1
ATOM 1491 N N . SER A 1 184 ? -27.185 9.059 41.698 1.00 59.50 184 SER A N 1
ATOM 1492 C CA . SER A 1 184 ? -27.699 10.121 42.569 1.00 59.50 184 SER A CA 1
ATOM 1493 C C . SER A 1 184 ? -29.219 10.079 42.808 1.00 59.50 184 SER A C 1
ATOM 1495 O O . SER A 1 184 ? -29.693 10.788 43.690 1.00 59.50 184 SER A O 1
ATOM 1497 N N . GLU A 1 185 ? -29.994 9.270 42.073 1.00 56.84 185 GLU A N 1
ATOM 1498 C CA . GLU A 1 185 ? -31.458 9.159 42.205 1.00 56.84 185 GLU A CA 1
ATOM 1499 C C . GLU A 1 185 ? -31.897 7.679 42.154 1.00 56.84 185 GLU A C 1
ATOM 1501 O O . GLU A 1 185 ? -31.957 7.062 41.098 1.00 56.84 185 GLU A O 1
ATOM 1506 N N . TYR A 1 186 ? -32.188 7.085 43.315 1.00 47.28 186 TYR A N 1
ATOM 1507 C CA . TYR A 1 186 ? -32.412 5.639 43.477 1.00 47.28 186 TYR A CA 1
ATOM 1508 C C . TYR A 1 186 ? -33.740 5.121 42.875 1.00 47.28 186 TYR A C 1
ATOM 1510 O O . TYR A 1 186 ? -34.810 5.449 43.391 1.00 47.28 186 TYR A O 1
ATOM 1518 N N . ASN A 1 187 ? -33.668 4.217 41.879 1.00 59.00 187 ASN A N 1
ATOM 1519 C CA . ASN A 1 187 ? -34.577 3.061 41.709 1.00 59.00 187 ASN A CA 1
ATOM 1520 C C . ASN A 1 187 ? -34.015 2.031 40.685 1.00 59.00 187 ASN A C 1
ATOM 1522 O O . ASN A 1 187 ? -33.812 2.349 39.513 1.00 59.00 187 ASN A O 1
ATOM 1526 N N . ASN A 1 188 ? -33.813 0.769 41.095 1.00 61.97 188 ASN A N 1
ATOM 1527 C CA . ASN A 1 188 ? -33.085 -0.257 40.312 1.00 61.97 188 ASN A CA 1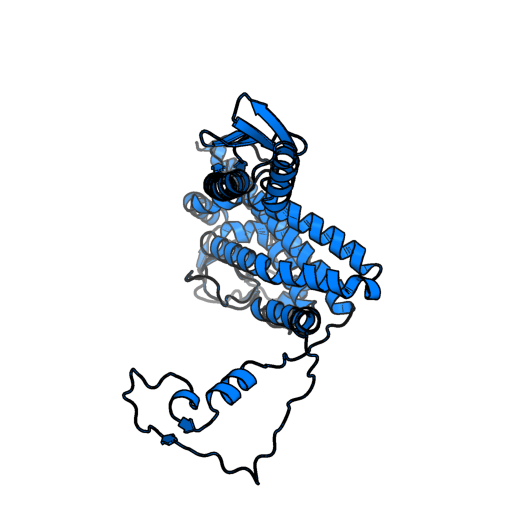
ATOM 1528 C C . ASN A 1 188 ? -33.710 -0.612 38.942 1.00 61.97 188 ASN A C 1
ATOM 1530 O O . ASN A 1 188 ? -32.995 -0.999 38.011 1.00 61.97 188 ASN A O 1
ATOM 1534 N N . ASP A 1 189 ? -35.033 -0.499 38.794 1.00 61.50 189 ASP A N 1
ATOM 1535 C CA . ASP A 1 189 ? -35.727 -0.854 37.547 1.00 61.50 189 ASP A CA 1
ATOM 1536 C C . ASP A 1 189 ? -35.698 0.265 36.497 1.00 61.50 189 ASP A C 1
ATOM 1538 O O . ASP A 1 189 ? -35.612 -0.013 35.295 1.00 61.50 189 ASP A O 1
ATOM 1542 N N . SER A 1 190 ? -35.702 1.535 36.921 1.00 65.50 190 SER A N 1
ATOM 1543 C CA . SER A 1 190 ? -35.514 2.661 36.000 1.00 65.50 190 SER A CA 1
ATOM 1544 C C . SER A 1 190 ? -34.117 2.639 35.391 1.00 65.50 190 SER A C 1
ATOM 1546 O O . SER A 1 190 ? -33.987 2.809 34.178 1.00 65.50 190 SER A O 1
ATOM 1548 N N . ASP A 1 191 ? -33.093 2.320 36.182 1.00 71.69 191 ASP A N 1
ATOM 1549 C CA . ASP A 1 191 ? -31.696 2.292 35.733 1.00 71.69 191 ASP A CA 1
ATOM 1550 C C . ASP A 1 191 ? -31.458 1.248 34.641 1.00 71.69 191 ASP A C 1
ATOM 1552 O O . ASP A 1 191 ? -30.792 1.519 33.638 1.00 71.69 191 ASP A O 1
ATOM 1556 N N . ARG A 1 192 ? -32.079 0.068 34.762 1.00 74.69 192 ARG A N 1
ATOM 1557 C CA . ARG A 1 192 ? -32.029 -0.960 33.709 1.00 74.69 192 ARG A CA 1
ATOM 1558 C C . ARG A 1 192 ? -32.646 -0.474 32.400 1.00 74.69 192 ARG A C 1
ATOM 1560 O O . ARG A 1 192 ? -32.111 -0.772 31.329 1.00 74.69 192 ARG A O 1
ATOM 1567 N N . ARG A 1 193 ? -33.746 0.284 32.464 1.00 79.31 193 ARG A N 1
ATOM 1568 C CA . ARG A 1 193 ? -34.399 0.849 31.275 1.00 79.31 193 ARG A CA 1
ATOM 1569 C C . ARG A 1 193 ? -33.545 1.943 30.631 1.00 79.31 193 ARG A C 1
ATOM 1571 O O . ARG A 1 193 ? -33.348 1.891 29.419 1.00 79.31 193 ARG A O 1
ATOM 1578 N N . TYR A 1 194 ? -32.974 2.854 31.425 1.00 81.12 194 TYR A N 1
ATOM 1579 C CA . TYR A 1 194 ? -32.038 3.875 30.938 1.00 81.12 194 TYR A CA 1
ATOM 1580 C C . TYR A 1 194 ? -30.823 3.246 30.246 1.00 81.12 194 TYR A C 1
ATOM 1582 O O . TYR A 1 194 ? -30.446 3.683 29.163 1.00 81.12 194 TYR A O 1
ATOM 1590 N N . LEU A 1 195 ? -30.240 2.190 30.818 1.00 83.00 195 LEU A N 1
ATOM 1591 C CA . LEU A 1 195 ? -29.079 1.513 30.233 1.00 83.00 195 LEU A CA 1
ATOM 1592 C C . LEU A 1 195 ? -29.405 0.799 28.916 1.00 83.00 195 LEU A C 1
ATOM 1594 O O . LEU A 1 195 ? -28.620 0.871 27.972 1.00 83.00 195 LEU A O 1
ATOM 1598 N N . LYS A 1 196 ? -30.569 0.148 28.818 1.00 85.44 196 LYS A N 1
ATOM 1599 C CA . LYS A 1 196 ? -31.007 -0.498 27.572 1.00 85.44 196 LYS A CA 1
ATOM 1600 C C . LYS A 1 196 ? -31.276 0.529 26.468 1.00 85.44 196 LYS A C 1
ATOM 1602 O O . LYS A 1 196 ? -30.860 0.334 25.326 1.00 85.44 196 LYS A O 1
ATOM 1607 N N . ASP A 1 197 ? -31.944 1.624 26.816 1.00 87.50 197 ASP A N 1
ATOM 1608 C CA . ASP A 1 197 ? -32.209 2.731 25.899 1.00 87.50 197 ASP A CA 1
ATOM 1609 C C . ASP A 1 197 ? -30.910 3.414 25.456 1.00 87.50 197 ASP A C 1
ATOM 1611 O O . ASP A 1 197 ? -30.741 3.717 24.276 1.00 87.50 197 ASP A O 1
ATOM 1615 N N . PHE A 1 198 ? -29.964 3.599 26.377 1.00 90.50 198 PHE A N 1
ATOM 1616 C CA . PHE A 1 198 ? -28.629 4.109 26.089 1.00 90.50 198 PHE A CA 1
ATOM 1617 C C . PHE A 1 198 ? -27.877 3.216 25.101 1.00 90.50 198 PHE A C 1
ATOM 1619 O O . PHE A 1 198 ? -27.360 3.717 24.106 1.00 90.50 198 PHE A O 1
ATOM 1626 N N . ASP A 1 199 ? -27.848 1.901 25.334 1.00 88.75 199 ASP A N 1
ATOM 1627 C CA . ASP A 1 199 ? -27.146 0.963 24.458 1.00 88.75 199 ASP A CA 1
ATOM 1628 C C . ASP A 1 199 ? -27.698 1.005 23.031 1.00 88.75 199 ASP A C 1
ATOM 1630 O O . ASP A 1 199 ? -26.918 1.010 22.075 1.00 88.75 199 ASP A O 1
ATOM 1634 N N . LYS A 1 200 ? -29.027 1.088 22.890 1.00 90.50 200 LYS A N 1
ATOM 1635 C CA . LYS A 1 200 ? -29.679 1.258 21.590 1.00 90.50 200 LYS A CA 1
ATOM 1636 C C . LYS A 1 200 ? -29.291 2.588 20.942 1.00 90.50 200 LYS A C 1
ATOM 1638 O O . LYS A 1 200 ? -28.852 2.594 19.801 1.00 90.50 200 LYS A O 1
ATOM 1643 N N . LEU A 1 201 ? -29.388 3.699 21.673 1.00 91.69 201 LEU A N 1
ATOM 1644 C CA . LEU A 1 201 ? -29.038 5.024 21.154 1.00 91.69 201 LEU A CA 1
ATOM 1645 C C . LEU A 1 201 ? -27.564 5.132 20.747 1.00 91.69 201 LEU A C 1
ATOM 1647 O O . LEU A 1 201 ? -27.261 5.788 19.754 1.00 91.69 201 LEU A O 1
ATOM 1651 N N . CYS A 1 202 ? -26.653 4.495 21.485 1.00 88.31 202 CYS A N 1
ATOM 1652 C CA . CYS A 1 202 ? -25.244 4.398 21.114 1.00 88.31 202 CYS A CA 1
ATOM 1653 C C . CYS A 1 202 ? -25.057 3.617 19.814 1.00 88.31 202 CYS A C 1
ATOM 1655 O O . CYS A 1 202 ? -24.311 4.072 18.953 1.00 88.31 202 CYS A O 1
ATOM 1657 N N . ASN A 1 203 ? -25.734 2.476 19.659 1.00 88.56 203 ASN A N 1
ATOM 1658 C CA . ASN A 1 203 ? -25.672 1.699 18.423 1.00 88.56 203 ASN A CA 1
ATOM 1659 C C . ASN A 1 203 ? -26.226 2.512 17.240 1.00 88.56 203 ASN A C 1
ATOM 1661 O O . ASN A 1 203 ? -25.524 2.663 16.245 1.00 88.56 203 ASN A O 1
ATOM 1665 N N . ASP A 1 204 ? -27.404 3.128 17.387 1.00 89.56 204 ASP A N 1
ATOM 1666 C CA . ASP A 1 204 ? -28.020 3.967 16.350 1.00 89.56 204 ASP A CA 1
ATOM 1667 C C . ASP A 1 204 ? -27.132 5.178 15.982 1.00 89.56 204 ASP A C 1
ATOM 1669 O O . ASP A 1 204 ? -27.083 5.612 14.830 1.00 89.56 204 ASP A O 1
ATOM 1673 N N . LEU A 1 205 ? -26.429 5.760 16.963 1.00 86.88 205 LEU A N 1
ATOM 1674 C CA . LEU A 1 205 ? -25.488 6.858 16.735 1.00 86.88 205 LEU A CA 1
ATOM 1675 C C . LEU A 1 205 ? -24.243 6.376 15.978 1.00 86.88 205 LEU A C 1
ATOM 1677 O O . LEU A 1 205 ? -23.829 7.038 15.028 1.00 86.88 205 LEU A O 1
ATOM 1681 N N . CYS A 1 206 ? -23.676 5.228 16.358 1.00 84.44 206 CYS A N 1
ATOM 1682 C CA . CYS A 1 206 ? -22.559 4.599 15.650 1.00 84.44 206 CYS A CA 1
ATOM 1683 C C . CYS A 1 206 ? -22.934 4.237 14.207 1.00 84.44 206 CYS A C 1
ATOM 1685 O O . CYS A 1 206 ? -22.153 4.498 13.297 1.00 84.44 206 CYS A O 1
ATOM 1687 N N . GLU A 1 207 ? -24.141 3.713 13.985 1.00 85.62 207 GLU A N 1
ATOM 1688 C CA . GLU A 1 207 ? -24.676 3.412 12.653 1.00 85.62 207 GLU A CA 1
ATOM 1689 C C . GLU A 1 207 ? -24.869 4.652 11.783 1.00 85.62 207 GLU A C 1
ATOM 1691 O O . GLU A 1 207 ? -24.900 4.528 10.572 1.00 85.62 207 GLU A O 1
ATOM 1696 N N . LYS A 1 208 ? -24.998 5.849 12.360 1.00 85.44 208 LYS A N 1
ATOM 1697 C CA . LYS A 1 208 ? -25.085 7.107 11.598 1.00 85.44 208 LYS A CA 1
ATOM 1698 C C . LYS A 1 208 ? -23.751 7.844 11.504 1.00 85.44 208 LYS A C 1
ATOM 1700 O O . LYS A 1 208 ? -23.625 8.789 10.719 1.00 85.44 208 LYS A O 1
ATOM 1705 N N . MET A 1 209 ? -22.761 7.452 12.303 1.00 83.12 209 MET A N 1
ATOM 1706 C CA . MET A 1 209 ? -21.442 8.069 12.320 1.00 83.12 209 MET A CA 1
ATOM 1707 C C . MET A 1 209 ? -20.579 7.472 11.208 1.00 83.12 209 MET A C 1
ATOM 1709 O O . MET A 1 209 ? -19.824 6.520 11.399 1.00 83.12 209 MET A O 1
ATOM 1713 N N . HIS A 1 210 ? -20.676 8.070 10.027 1.00 82.25 210 HIS A N 1
ATOM 1714 C CA . HIS A 1 210 ? -19.869 7.693 8.875 1.00 82.25 210 HIS A CA 1
ATOM 1715 C C . HIS A 1 210 ? -18.991 8.847 8.414 1.00 82.25 210 HIS A C 1
ATOM 1717 O O . HIS A 1 210 ? -19.401 10.010 8.433 1.00 82.25 210 HIS A O 1
ATOM 1723 N N . TYR A 1 211 ? -17.799 8.506 7.928 1.00 82.62 211 TYR A N 1
ATOM 1724 C CA . TYR A 1 211 ? -17.028 9.426 7.109 1.00 82.62 211 TYR A CA 1
ATOM 1725 C C . TYR A 1 211 ? -17.742 9.626 5.774 1.00 82.62 211 TYR A C 1
ATOM 1727 O O . TYR A 1 211 ? -18.070 8.665 5.078 1.00 82.62 211 TYR A O 1
ATOM 1735 N N . ARG A 1 212 ? -17.944 10.884 5.395 1.00 85.94 212 ARG A N 1
ATOM 1736 C CA . ARG A 1 212 ? -18.258 11.255 4.020 1.00 85.94 212 ARG A CA 1
ATOM 1737 C C . ARG A 1 212 ? -16.949 11.402 3.269 1.00 85.94 212 ARG A C 1
ATOM 1739 O O . ARG A 1 212 ? -16.046 12.096 3.730 1.00 85.94 212 ARG A O 1
ATOM 1746 N N . LEU A 1 213 ? -16.857 10.747 2.120 1.00 85.25 213 LEU A N 1
ATOM 1747 C CA . LEU A 1 213 ? -15.720 10.891 1.228 1.00 85.25 213 LEU A CA 1
ATOM 1748 C C . LEU A 1 213 ? -16.093 11.854 0.102 1.00 85.25 213 LEU A C 1
ATOM 1750 O O . LEU A 1 213 ? -16.918 11.528 -0.750 1.00 85.25 213 LEU A O 1
ATOM 1754 N N . ILE A 1 214 ? -15.496 13.041 0.105 1.00 88.50 214 ILE A N 1
ATOM 1755 C CA . ILE A 1 214 ? -15.715 14.042 -0.940 1.00 88.50 214 ILE A CA 1
ATOM 1756 C C . ILE A 1 214 ? -14.619 13.874 -1.984 1.00 88.50 214 ILE A C 1
ATOM 1758 O O . ILE A 1 214 ? -13.449 14.156 -1.722 1.00 88.50 214 ILE A O 1
ATOM 1762 N N . LEU A 1 215 ? -14.995 13.392 -3.167 1.00 86.88 215 LEU A N 1
ATOM 1763 C CA . LEU A 1 215 ? -14.048 13.248 -4.265 1.00 86.88 215 LEU A CA 1
ATOM 1764 C C . LEU A 1 215 ? -13.586 14.624 -4.752 1.00 86.88 215 LEU A C 1
ATOM 1766 O O . LEU A 1 215 ? -14.381 15.567 -4.803 1.00 86.88 215 LEU A O 1
ATOM 1770 N N . PRO A 1 216 ? -12.310 14.753 -5.125 1.00 85.69 216 PRO A N 1
ATOM 1771 C CA . PRO A 1 216 ? -11.814 16.004 -5.656 1.00 85.69 216 PRO A CA 1
ATOM 1772 C C . PRO A 1 216 ? -12.429 16.315 -7.031 1.00 85.69 216 PRO A C 1
ATOM 1774 O O . PRO A 1 216 ? -12.619 15.430 -7.863 1.00 85.69 216 PRO A O 1
ATOM 1777 N N . THR A 1 217 ? -12.682 17.596 -7.293 1.00 84.69 217 THR A N 1
ATOM 1778 C CA . THR A 1 217 ? -13.221 18.123 -8.557 1.00 84.69 217 THR A CA 1
ATOM 1779 C C . THR A 1 217 ? -12.233 19.086 -9.212 1.00 84.69 217 THR A C 1
ATOM 1781 O O . THR A 1 217 ? -11.280 19.553 -8.579 1.00 84.69 217 THR A O 1
ATOM 1784 N N . ASN A 1 218 ? -12.461 19.456 -10.473 1.00 77.50 218 ASN A N 1
ATOM 1785 C CA . ASN A 1 218 ? -11.673 20.501 -11.134 1.00 77.50 218 ASN A CA 1
ATOM 1786 C C . ASN A 1 218 ? -11.667 21.766 -10.252 1.00 77.50 218 ASN A C 1
ATOM 1788 O O . ASN A 1 218 ? -12.721 22.280 -9.883 1.00 77.50 218 ASN A O 1
ATOM 1792 N N . GLY A 1 219 ? -10.477 22.208 -9.831 1.00 77.88 219 GLY A N 1
ATOM 1793 C CA . GLY A 1 219 ? -10.298 23.339 -8.905 1.00 77.88 219 GLY A CA 1
ATOM 1794 C C . GLY A 1 219 ? -10.024 23.009 -7.426 1.00 77.88 219 GLY A C 1
ATOM 1795 O O . GLY A 1 219 ? -9.504 23.875 -6.725 1.00 77.88 219 GLY A O 1
ATOM 1796 N N . THR A 1 220 ? -10.268 21.785 -6.924 1.00 86.12 220 THR A N 1
ATOM 1797 C CA . THR A 1 220 ? -9.876 21.436 -5.534 1.00 86.12 220 THR A CA 1
ATOM 1798 C C . THR A 1 220 ? -8.362 21.581 -5.340 1.00 86.12 220 THR A C 1
ATOM 1800 O O . THR A 1 220 ? -7.568 21.052 -6.119 1.00 86.12 220 THR A O 1
ATOM 1803 N N . ARG A 1 221 ? -7.915 22.273 -4.295 1.00 88.62 221 ARG A N 1
ATOM 1804 C CA . ARG A 1 221 ? -6.478 22.358 -3.997 1.00 88.62 221 ARG A CA 1
ATOM 1805 C C . ARG A 1 221 ? -6.005 21.085 -3.305 1.00 88.62 221 ARG A C 1
ATOM 1807 O O . ARG A 1 221 ? -6.768 20.473 -2.565 1.00 88.62 221 ARG A O 1
ATOM 1814 N N . LYS A 1 222 ? -4.741 20.717 -3.531 1.00 91.75 222 LYS A N 1
ATOM 1815 C CA . LYS A 1 222 ? -4.093 19.623 -2.800 1.00 91.75 222 LYS A CA 1
ATOM 1816 C C . LYS A 1 222 ? -4.187 19.886 -1.295 1.00 91.75 222 LYS A C 1
ATOM 1818 O O . LYS A 1 222 ? -3.856 20.982 -0.848 1.00 91.75 222 LYS A O 1
ATOM 1823 N N . HIS A 1 223 ? -4.604 18.880 -0.537 1.00 89.88 223 HIS A N 1
ATOM 1824 C CA . HIS A 1 223 ? -4.685 18.907 0.924 1.00 89.88 223 HIS A CA 1
ATOM 1825 C C . HIS A 1 223 ? -4.252 17.556 1.506 1.00 89.88 223 HIS A C 1
ATOM 1827 O O . HIS A 1 223 ? -4.141 16.577 0.774 1.00 89.88 223 HIS A O 1
ATOM 1833 N N . SER A 1 224 ? -4.013 17.505 2.817 1.00 85.88 224 SER A N 1
ATOM 1834 C CA . SER A 1 224 ? -3.585 16.297 3.542 1.00 85.88 224 SER A CA 1
ATOM 1835 C C . SER A 1 224 ? -4.740 15.460 4.102 1.00 85.88 224 SER A C 1
ATOM 1837 O O . SER A 1 224 ? -4.530 14.318 4.493 1.00 85.88 224 SER A O 1
ATOM 1839 N N . G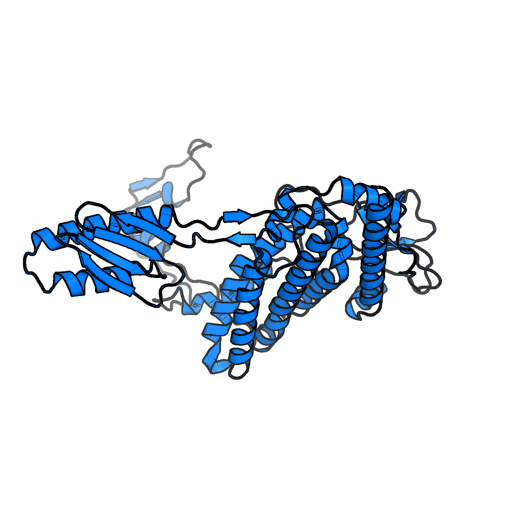LU A 1 225 ? -5.963 15.999 4.133 1.00 89.50 225 GLU A N 1
ATOM 1840 C CA . GLU A 1 225 ? -7.156 15.336 4.695 1.00 89.50 225 GLU A CA 1
ATOM 1841 C C . GLU A 1 225 ? -7.757 14.265 3.762 1.00 89.50 225 GLU A C 1
ATOM 1843 O O . GLU A 1 225 ? -8.973 14.141 3.638 1.00 89.50 225 GLU A O 1
ATOM 1848 N N . THR A 1 226 ? -6.912 13.534 3.038 1.00 92.25 226 THR A N 1
ATOM 1849 C CA . THR A 1 226 ? -7.324 12.506 2.079 1.00 92.25 226 THR A CA 1
ATOM 1850 C C . THR A 1 226 ? -7.443 11.128 2.738 1.00 92.25 226 THR A C 1
ATOM 1852 O O . THR A 1 226 ? -6.901 10.906 3.821 1.00 92.25 226 THR A O 1
ATOM 1855 N N . PHE A 1 227 ? -8.103 10.169 2.077 1.00 89.00 227 PHE A N 1
ATOM 1856 C CA . PHE A 1 227 ? -8.145 8.778 2.546 1.00 89.00 227 PHE A CA 1
ATOM 1857 C C . PHE A 1 227 ? -6.744 8.163 2.710 1.00 89.00 227 PHE A C 1
ATOM 1859 O O . PHE A 1 227 ? -6.412 7.663 3.787 1.00 89.00 227 PHE A O 1
ATOM 1866 N N . ILE A 1 228 ? -5.883 8.256 1.687 1.00 92.44 228 ILE A N 1
ATOM 1867 C CA . ILE A 1 228 ? -4.480 7.826 1.809 1.00 92.44 228 ILE A CA 1
ATOM 1868 C C . ILE A 1 228 ? -3.725 8.674 2.839 1.00 92.44 228 ILE A C 1
ATOM 1870 O O . ILE A 1 228 ? -2.919 8.130 3.588 1.00 92.44 228 ILE A O 1
ATOM 1874 N N . GLY A 1 229 ? -3.990 9.976 2.922 1.00 91.88 229 GLY A N 1
ATOM 1875 C CA . GLY A 1 229 ? -3.371 10.885 3.885 1.00 91.88 229 GLY A CA 1
ATOM 1876 C C . GLY A 1 229 ? -3.640 10.474 5.332 1.00 91.88 229 GLY A C 1
ATOM 1877 O O . GLY A 1 229 ? -2.714 10.437 6.145 1.00 91.88 229 GLY A O 1
ATOM 1878 N N . TYR A 1 230 ? -4.873 10.062 5.639 1.00 90.94 230 TYR A N 1
ATOM 1879 C CA . TYR A 1 230 ? -5.233 9.495 6.937 1.00 90.94 230 TYR A CA 1
ATOM 1880 C C . TYR A 1 230 ? -4.439 8.216 7.228 1.00 90.94 230 TYR A C 1
ATOM 1882 O O . TYR A 1 230 ? -3.764 8.146 8.255 1.00 90.94 230 TYR A O 1
ATOM 1890 N N . ILE A 1 231 ? -4.420 7.251 6.302 1.00 92.56 231 ILE A N 1
ATOM 1891 C CA . ILE A 1 231 ? -3.638 6.012 6.456 1.00 92.56 231 ILE A CA 1
ATOM 1892 C C . ILE A 1 231 ? -2.147 6.314 6.656 1.00 92.56 231 ILE A C 1
ATOM 1894 O O . ILE A 1 231 ? -1.518 5.754 7.551 1.00 92.56 231 ILE A O 1
ATOM 1898 N N . LYS A 1 232 ? -1.579 7.229 5.865 1.00 94.25 232 LYS A N 1
ATOM 1899 C CA . LYS A 1 232 ? -0.179 7.659 5.973 1.00 94.25 232 LYS A CA 1
ATOM 1900 C C . LYS A 1 232 ? 0.129 8.258 7.336 1.00 94.25 232 LYS A C 1
ATOM 1902 O O . LYS A 1 232 ? 1.173 7.945 7.892 1.00 94.25 232 LYS A O 1
ATOM 1907 N N . SER A 1 233 ? -0.750 9.105 7.874 1.00 92.88 233 SER A N 1
ATOM 1908 C CA . SER A 1 233 ? -0.550 9.700 9.201 1.00 92.88 233 SER A CA 1
ATOM 1909 C C . SER A 1 233 ? -0.467 8.639 10.299 1.00 92.88 233 SER A C 1
ATOM 1911 O O . SER A 1 233 ? 0.447 8.684 11.117 1.00 92.88 233 SER A O 1
ATOM 1913 N N . GLN A 1 234 ? -1.352 7.639 10.249 1.00 92.94 234 GLN A N 1
ATOM 1914 C CA . GLN A 1 234 ? -1.353 6.517 11.186 1.00 92.94 234 GLN A CA 1
ATOM 1915 C C . GLN A 1 234 ? -0.102 5.653 11.003 1.00 92.94 234 GLN A C 1
ATOM 1917 O O . GLN A 1 234 ? 0.570 5.313 11.972 1.00 92.94 234 GLN A O 1
ATOM 1922 N N . LEU A 1 235 ? 0.264 5.347 9.755 1.00 94.81 235 LEU A N 1
ATOM 1923 C CA . LEU A 1 235 ? 1.468 4.580 9.449 1.00 94.81 235 LEU A CA 1
ATOM 1924 C C . LEU A 1 235 ? 2.735 5.299 9.925 1.00 94.81 235 LEU A C 1
ATOM 1926 O O . LEU A 1 235 ? 3.613 4.659 10.490 1.00 94.81 235 LEU A O 1
ATOM 1930 N N . LYS A 1 236 ? 2.821 6.619 9.740 1.00 96.44 236 LYS A N 1
ATOM 1931 C CA . LYS A 1 236 ? 3.951 7.426 10.206 1.00 96.44 236 LYS A CA 1
ATOM 1932 C C . LYS A 1 236 ? 4.094 7.354 11.723 1.00 96.44 236 LYS A C 1
ATOM 1934 O O . LYS A 1 236 ? 5.195 7.137 12.208 1.00 96.44 236 LYS A O 1
ATOM 1939 N N . GLU A 1 237 ? 2.996 7.484 12.463 1.00 95.62 237 GLU A N 1
ATOM 1940 C CA . GLU A 1 237 ? 3.0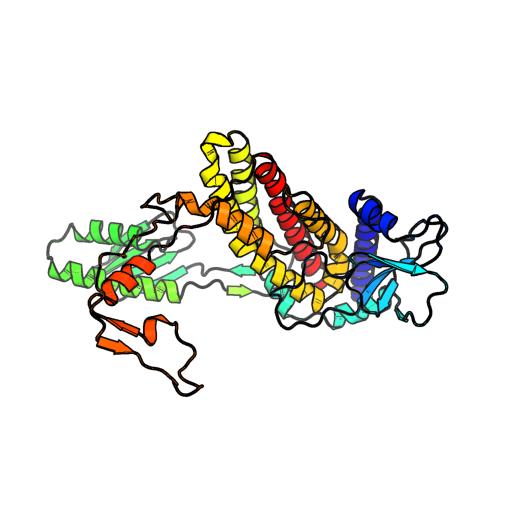12 7.335 13.922 1.00 95.62 237 GLU A CA 1
ATOM 1941 C C . GLU A 1 237 ? 3.490 5.937 14.342 1.00 95.62 237 GLU A C 1
ATOM 1943 O O . GLU A 1 237 ? 4.354 5.813 15.207 1.00 95.62 237 GLU A O 1
ATOM 1948 N N . GLN A 1 238 ? 2.988 4.887 13.685 1.00 95.56 238 GLN A N 1
ATOM 1949 C CA . GLN A 1 238 ? 3.419 3.512 13.946 1.00 95.56 238 GLN A CA 1
ATOM 1950 C C . GLN A 1 238 ? 4.902 3.287 13.601 1.00 95.56 238 GLN A C 1
ATOM 1952 O O . GLN A 1 238 ? 5.579 2.572 14.330 1.00 95.56 238 GLN A O 1
ATOM 1957 N N . ILE A 1 239 ? 5.424 3.904 12.534 1.00 97.56 239 ILE A N 1
ATOM 1958 C CA . ILE A 1 239 ? 6.850 3.853 12.165 1.00 97.56 239 ILE A CA 1
ATOM 1959 C C . ILE A 1 239 ? 7.715 4.501 13.245 1.00 97.56 239 ILE A C 1
ATOM 1961 O O . ILE A 1 239 ? 8.716 3.915 13.646 1.00 97.56 239 ILE A O 1
ATOM 1965 N N . GLU A 1 240 ? 7.338 5.680 13.737 1.00 97.88 240 GLU A N 1
ATOM 1966 C CA . GLU A 1 240 ? 8.109 6.366 14.779 1.00 97.88 240 GLU A CA 1
ATOM 1967 C C . GLU A 1 240 ? 8.070 5.598 16.111 1.00 97.88 240 GLU A C 1
ATOM 1969 O O . GLU A 1 240 ? 9.104 5.425 16.754 1.00 97.88 240 GLU A O 1
ATOM 1974 N N . GLN A 1 241 ? 6.915 5.028 16.481 1.00 96.50 241 GLN A N 1
ATOM 1975 C CA . GLN A 1 241 ? 6.819 4.107 17.622 1.00 96.50 241 GLN A CA 1
ATOM 1976 C C . GLN A 1 241 ? 7.725 2.885 17.425 1.00 96.50 241 GLN A C 1
ATOM 1978 O O . GLN A 1 241 ? 8.503 2.538 18.311 1.00 96.50 241 GLN A O 1
ATOM 1983 N N . TYR A 1 242 ? 7.680 2.265 16.246 1.00 97.31 242 TYR A N 1
ATOM 1984 C CA . TYR A 1 242 ? 8.502 1.105 15.914 1.00 97.31 242 TYR A CA 1
ATOM 1985 C C . TYR A 1 242 ? 10.001 1.408 16.020 1.00 97.31 242 TYR A C 1
ATOM 1987 O O . TYR A 1 242 ? 10.735 0.628 16.622 1.00 97.31 242 TYR A O 1
ATOM 1995 N N . LYS A 1 243 ? 10.448 2.558 15.496 1.00 97.25 243 LYS A N 1
ATOM 1996 C CA . LYS A 1 243 ? 11.830 3.042 15.644 1.00 97.25 243 LYS A CA 1
ATOM 1997 C C . LYS A 1 243 ? 12.226 3.162 17.107 1.00 97.25 243 LYS A C 1
ATOM 1999 O O . LYS A 1 243 ? 13.236 2.591 17.498 1.00 97.25 243 LYS A O 1
ATOM 2004 N N . SER A 1 244 ? 11.401 3.830 17.915 1.00 96.75 244 SER A N 1
ATOM 2005 C CA . SER A 1 244 ? 11.683 3.995 19.345 1.00 96.75 244 SER A CA 1
ATOM 2006 C C . SER A 1 244 ? 11.763 2.653 20.084 1.00 96.75 244 SER A C 1
ATOM 2008 O O . SER A 1 244 ? 12.579 2.475 20.982 1.00 96.75 244 SER A O 1
ATOM 2010 N N . PHE A 1 245 ? 10.962 1.664 19.675 1.00 96.25 245 PHE A N 1
ATOM 2011 C CA . PHE A 1 245 ? 10.997 0.333 20.270 1.00 96.25 245 PHE A CA 1
ATOM 2012 C C . PHE A 1 245 ? 12.238 -0.469 19.882 1.00 96.25 245 PHE A C 1
ATOM 2014 O O . PHE A 1 245 ? 12.735 -1.223 20.719 1.00 96.25 245 PHE A O 1
ATOM 2021 N N . LEU A 1 246 ? 12.763 -0.286 18.667 1.00 95.69 246 LEU A N 1
ATOM 2022 C CA . LEU A 1 246 ? 14.005 -0.928 18.231 1.00 95.69 246 LEU A CA 1
ATOM 2023 C C . LEU A 1 246 ? 15.221 -0.500 19.064 1.00 95.69 246 LEU A C 1
ATOM 2025 O O . LEU A 1 246 ? 16.111 -1.319 19.262 1.00 95.69 246 LEU A O 1
ATOM 2029 N N . GLU A 1 247 ? 15.250 0.724 19.604 1.00 94.56 247 GLU A N 1
ATOM 2030 C CA . GLU A 1 247 ? 16.354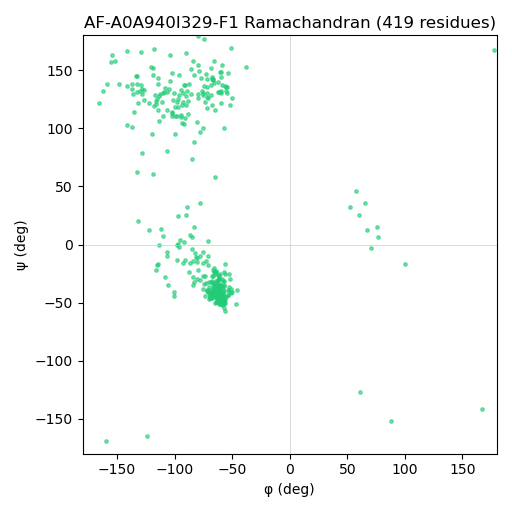 1.199 20.461 1.00 94.56 247 GLU A CA 1
ATOM 2031 C C . GLU A 1 247 ? 16.532 0.353 21.734 1.00 94.56 247 GLU A C 1
ATOM 2033 O O . GLU A 1 247 ? 17.625 0.276 22.290 1.00 94.56 247 GLU A O 1
ATOM 2038 N N . ASN A 1 248 ? 15.463 -0.308 22.193 1.00 92.88 248 ASN A N 1
ATOM 2039 C CA . ASN A 1 248 ? 15.498 -1.263 23.298 1.00 92.88 248 ASN A CA 1
ATOM 2040 C C . ASN A 1 248 ? 14.746 -2.542 22.909 1.00 92.88 248 ASN A C 1
ATOM 2042 O O . ASN A 1 248 ? 13.705 -2.885 23.482 1.00 92.88 248 ASN A O 1
ATOM 2046 N N . TYR A 1 249 ? 15.278 -3.205 21.879 1.00 90.00 249 TYR A N 1
ATOM 2047 C CA . TYR A 1 249 ? 14.686 -4.364 21.212 1.00 90.00 249 TYR A CA 1
ATOM 2048 C C . TYR A 1 249 ? 14.177 -5.438 22.184 1.00 90.00 249 TYR A C 1
ATOM 2050 O O . TYR A 1 249 ? 13.012 -5.828 22.107 1.00 90.00 249 TYR A O 1
ATOM 2058 N N . GLU A 1 250 ? 15.008 -5.884 23.132 1.00 87.81 250 GLU A N 1
ATOM 2059 C CA . GLU A 1 250 ? 14.663 -6.989 24.038 1.00 87.81 250 GLU A CA 1
ATOM 2060 C C . GLU A 1 250 ? 13.432 -6.684 24.900 1.00 87.81 250 GLU A C 1
ATOM 2062 O O . GLU A 1 250 ? 12.549 -7.529 25.054 1.00 87.81 250 GLU A O 1
ATOM 2067 N N . ARG A 1 251 ? 13.331 -5.457 25.430 1.00 90.25 251 ARG A N 1
ATOM 2068 C CA . ARG A 1 251 ? 12.197 -5.050 26.275 1.00 90.25 251 ARG A CA 1
ATOM 2069 C C . ARG A 1 251 ? 10.926 -4.795 25.473 1.00 90.25 251 ARG A C 1
ATOM 2071 O O . ARG A 1 251 ? 9.832 -4.950 26.010 1.00 90.25 251 ARG A O 1
ATOM 2078 N N . ASN A 1 252 ? 11.063 -4.421 24.201 1.00 92.25 252 ASN A N 1
ATOM 2079 C CA . ASN A 1 252 ? 9.950 -3.967 23.370 1.00 92.25 252 ASN A CA 1
ATOM 2080 C C . ASN A 1 252 ? 9.561 -4.942 22.249 1.00 92.25 252 ASN A C 1
ATOM 2082 O O . ASN A 1 252 ? 8.702 -4.617 21.426 1.00 92.25 252 ASN A O 1
ATOM 2086 N N . LEU A 1 253 ? 10.133 -6.150 22.213 1.00 90.06 253 LEU A N 1
ATOM 2087 C CA . LEU A 1 253 ? 9.882 -7.138 21.160 1.00 90.06 253 LEU A CA 1
ATOM 2088 C C . LEU A 1 253 ? 8.385 -7.419 20.940 1.00 90.06 253 LEU A C 1
ATOM 2090 O O . LEU A 1 253 ? 7.944 -7.600 19.805 1.00 90.06 253 LEU A O 1
ATOM 2094 N N . MET A 1 254 ? 7.575 -7.422 22.002 1.00 88.12 254 MET A N 1
ATOM 2095 C CA . MET A 1 254 ? 6.126 -7.632 21.880 1.00 88.12 254 MET A CA 1
ATOM 2096 C C . MET A 1 254 ? 5.425 -6.510 21.109 1.00 88.12 254 MET A C 1
ATOM 2098 O O . MET A 1 254 ? 4.568 -6.786 20.267 1.00 88.12 254 MET A O 1
ATOM 2102 N N . GLU A 1 255 ? 5.816 -5.259 21.340 1.00 91.44 255 GLU A N 1
ATOM 2103 C CA . GLU A 1 255 ? 5.259 -4.107 20.632 1.00 91.44 255 GLU A CA 1
ATOM 2104 C C . GLU A 1 255 ? 5.734 -4.067 19.176 1.00 91.44 255 GLU A C 1
ATOM 2106 O O . GLU A 1 255 ? 4.926 -3.853 18.271 1.00 91.44 255 GLU A O 1
ATOM 2111 N N . ILE A 1 256 ? 7.005 -4.399 18.923 1.00 94.00 256 ILE A N 1
ATOM 2112 C CA . ILE A 1 256 ? 7.564 -4.577 17.571 1.00 94.00 256 ILE A CA 1
ATOM 2113 C C . ILE A 1 256 ? 6.755 -5.625 16.791 1.00 94.00 256 ILE A C 1
ATOM 2115 O O . ILE A 1 256 ? 6.321 -5.375 15.659 1.00 94.00 256 ILE A O 1
ATOM 2119 N N . LYS A 1 257 ? 6.483 -6.785 17.405 1.00 91.12 257 LYS A N 1
ATOM 2120 C CA . LYS A 1 257 ? 5.652 -7.847 16.816 1.00 91.12 257 LYS A CA 1
ATOM 2121 C C . LYS A 1 257 ? 4.213 -7.385 16.585 1.00 91.12 257 LYS A C 1
ATOM 2123 O O . LYS A 1 257 ? 3.644 -7.682 15.533 1.00 91.12 257 LYS A O 1
ATOM 2128 N N . ARG A 1 258 ? 3.620 -6.645 17.530 1.00 90.44 258 ARG A N 1
ATOM 2129 C CA . ARG A 1 258 ? 2.253 -6.108 17.416 1.00 90.44 258 ARG A CA 1
ATOM 2130 C C . ARG A 1 258 ? 2.127 -5.162 16.224 1.00 90.44 258 ARG A C 1
ATOM 2132 O O . ARG A 1 258 ? 1.238 -5.360 15.394 1.00 90.44 258 ARG A O 1
ATOM 2139 N N . ILE A 1 259 ? 3.020 -4.177 16.116 1.00 93.12 259 ILE A N 1
ATOM 2140 C CA . ILE A 1 259 ? 3.030 -3.215 15.007 1.00 93.12 259 ILE A CA 1
ATOM 2141 C C . ILE A 1 259 ? 3.255 -3.945 13.680 1.00 93.12 259 ILE A C 1
ATOM 2143 O O . ILE A 1 259 ? 2.478 -3.755 12.746 1.00 93.12 259 ILE A O 1
ATOM 2147 N N . SER A 1 260 ? 4.248 -4.838 13.613 1.00 94.25 260 SER A N 1
ATOM 2148 C CA . SER A 1 260 ? 4.554 -5.609 12.399 1.00 94.25 260 SER A CA 1
ATOM 2149 C C . SER A 1 260 ? 3.370 -6.443 11.922 1.00 94.25 260 SER A C 1
ATOM 2151 O O . SER A 1 260 ? 3.080 -6.477 10.729 1.00 94.25 260 SER A O 1
ATOM 2153 N N . TYR A 1 261 ? 2.659 -7.107 12.835 1.00 91.25 261 TYR A N 1
ATOM 2154 C CA . TYR A 1 261 ? 1.499 -7.918 12.477 1.00 91.25 261 TYR A CA 1
ATOM 2155 C C . TYR A 1 261 ? 0.334 -7.069 11.974 1.00 91.25 261 TYR A C 1
ATOM 2157 O O . TYR A 1 261 ? -0.295 -7.418 10.970 1.00 91.25 261 TYR A O 1
ATOM 2165 N N . ASN A 1 262 ? 0.025 -5.974 12.676 1.00 90.19 262 ASN A N 1
ATOM 2166 C CA . ASN A 1 262 ? -1.050 -5.069 12.277 1.00 90.19 262 ASN A CA 1
ATOM 2167 C C . ASN A 1 262 ? -0.740 -4.474 10.898 1.00 90.19 262 ASN A C 1
ATOM 2169 O O . ASN A 1 262 ? -1.581 -4.517 10.000 1.00 90.19 262 ASN A O 1
ATOM 2173 N N . PHE A 1 263 ? 0.509 -4.042 10.696 1.00 93.38 263 PHE A N 1
ATOM 2174 C CA . PHE A 1 263 ? 1.012 -3.607 9.401 1.00 93.38 263 PHE A CA 1
ATOM 2175 C C . PHE A 1 263 ? 0.843 -4.693 8.336 1.00 93.38 263 PHE A C 1
ATOM 2177 O O . PHE A 1 263 ? 0.165 -4.457 7.344 1.00 93.38 263 PHE A O 1
ATOM 2184 N N . ALA A 1 264 ? 1.384 -5.897 8.534 1.00 91.06 264 ALA A N 1
ATOM 2185 C CA . ALA A 1 264 ? 1.303 -6.966 7.540 1.00 91.06 264 ALA A CA 1
ATOM 2186 C C . ALA A 1 264 ? -0.150 -7.332 7.193 1.00 91.06 264 ALA A C 1
ATOM 2188 O O . ALA A 1 264 ? -0.472 -7.604 6.039 1.00 91.06 264 ALA A O 1
ATOM 2189 N N . THR A 1 265 ? -1.058 -7.296 8.168 1.00 86.69 265 THR A N 1
ATOM 2190 C CA . THR A 1 265 ? -2.469 -7.640 7.953 1.00 86.69 265 THR A CA 1
ATOM 2191 C C . THR A 1 265 ? -3.211 -6.603 7.110 1.00 86.69 265 THR A C 1
ATOM 2193 O O . THR A 1 265 ? -4.015 -6.987 6.252 1.00 86.69 265 THR A O 1
ATOM 2196 N N . ASP A 1 266 ? -2.944 -5.312 7.313 1.00 88.19 266 ASP A N 1
ATOM 2197 C CA . ASP A 1 266 ? -3.686 -4.234 6.651 1.00 88.19 266 ASP A CA 1
ATOM 2198 C C . ASP A 1 266 ? -2.952 -3.637 5.446 1.00 88.19 266 ASP A C 1
ATOM 2200 O O . ASP A 1 266 ? -3.563 -3.440 4.391 1.00 88.19 266 ASP A O 1
ATOM 2204 N N . ALA A 1 267 ? -1.636 -3.439 5.538 1.00 87.81 267 ALA A N 1
ATOM 2205 C CA . ALA A 1 267 ? -0.820 -2.900 4.455 1.00 87.81 267 ALA A CA 1
ATOM 2206 C C . ALA A 1 267 ? -0.860 -3.794 3.212 1.00 87.81 267 ALA A C 1
ATOM 2208 O O . ALA A 1 267 ? -0.940 -3.272 2.106 1.00 87.81 267 ALA A O 1
ATOM 2209 N N . ILE A 1 268 ? -0.907 -5.126 3.359 1.00 86.12 268 ILE A N 1
ATOM 2210 C CA . ILE A 1 268 ? -1.017 -6.048 2.213 1.00 86.12 268 ILE A CA 1
ATOM 2211 C C . ILE A 1 268 ? -2.294 -5.804 1.407 1.00 86.12 268 ILE A C 1
ATOM 2213 O O . ILE A 1 268 ? -2.258 -5.827 0.175 1.00 86.12 268 ILE A O 1
ATOM 2217 N N . LYS A 1 269 ? -3.427 -5.544 2.071 1.00 87.00 269 LYS A N 1
ATOM 2218 C CA . LYS A 1 269 ? -4.696 -5.254 1.383 1.00 87.00 269 LYS A CA 1
ATOM 2219 C C . LYS A 1 269 ? -4.568 -3.974 0.558 1.00 87.00 269 LYS A C 1
ATOM 2221 O O . LYS A 1 269 ? -5.001 -3.932 -0.592 1.00 87.00 269 LYS A O 1
ATOM 2226 N N . LEU A 1 270 ? -3.920 -2.957 1.125 1.00 89.06 270 LEU A N 1
ATOM 2227 C CA . LEU A 1 270 ? -3.687 -1.688 0.447 1.00 89.06 270 LEU A CA 1
ATOM 2228 C C . LEU A 1 270 ? -2.650 -1.808 -0.683 1.00 89.06 270 LEU A C 1
ATOM 2230 O O . LEU A 1 270 ? -2.879 -1.274 -1.762 1.00 89.06 270 LEU A O 1
ATOM 2234 N N . MET A 1 271 ? -1.566 -2.568 -0.501 1.00 89.44 271 MET A N 1
ATOM 2235 C CA . MET A 1 271 ? -0.605 -2.889 -1.566 1.00 89.44 271 MET A CA 1
ATOM 2236 C C . MET A 1 271 ? -1.303 -3.571 -2.747 1.00 89.44 271 MET A C 1
ATOM 2238 O O . MET A 1 271 ? -1.103 -3.170 -3.891 1.00 89.44 271 MET A O 1
ATOM 2242 N N . ARG A 1 272 ? -2.179 -4.551 -2.480 1.00 87.56 272 ARG A N 1
ATOM 2243 C CA . ARG A 1 272 ? -2.990 -5.212 -3.516 1.00 87.56 272 ARG A CA 1
ATOM 2244 C C . ARG A 1 272 ? -3.906 -4.224 -4.241 1.00 87.56 272 ARG A C 1
ATOM 2246 O O . ARG A 1 272 ? -3.992 -4.284 -5.464 1.00 87.56 272 ARG A O 1
ATOM 2253 N N . LEU A 1 273 ? -4.546 -3.300 -3.522 1.00 88.06 273 LEU A N 1
ATOM 2254 C CA . LEU A 1 273 ? -5.354 -2.240 -4.135 1.00 88.06 273 LEU A CA 1
ATOM 2255 C C . LEU A 1 273 ? -4.513 -1.340 -5.052 1.00 88.06 273 LEU A C 1
ATOM 2257 O O . LEU A 1 273 ? -4.928 -1.063 -6.174 1.00 88.06 273 LEU A O 1
ATOM 2261 N N . ILE A 1 274 ? -3.319 -0.929 -4.618 1.00 90.31 274 ILE A N 1
ATOM 2262 C CA . ILE A 1 274 ? -2.409 -0.119 -5.443 1.00 90.31 274 ILE A CA 1
ATOM 2263 C C . ILE A 1 274 ? -1.995 -0.891 -6.699 1.00 90.31 274 ILE A C 1
ATOM 2265 O O . ILE A 1 274 ? -2.003 -0.324 -7.786 1.00 90.31 274 ILE A O 1
ATOM 2269 N N . MET A 1 275 ? -1.693 -2.188 -6.581 1.00 87.19 275 MET A N 1
ATOM 2270 C CA . MET A 1 275 ? -1.383 -3.028 -7.742 1.00 87.19 275 MET A CA 1
ATOM 2271 C C . MET A 1 275 ? -2.544 -3.059 -8.741 1.00 87.19 275 MET A C 1
ATOM 2273 O O . MET A 1 275 ? -2.316 -2.848 -9.927 1.00 87.19 275 MET A O 1
ATOM 2277 N N . VAL A 1 276 ? -3.783 -3.234 -8.265 1.00 87.75 276 VAL A N 1
ATOM 2278 C CA . VAL A 1 276 ? -4.990 -3.172 -9.110 1.00 87.75 276 VAL A CA 1
ATOM 2279 C C . VAL A 1 276 ? -5.104 -1.822 -9.818 1.00 87.75 276 VAL A C 1
ATOM 2281 O O . VAL A 1 276 ? -5.347 -1.779 -11.021 1.00 87.75 276 VAL A O 1
ATOM 2284 N N . VAL A 1 277 ? -4.894 -0.721 -9.095 1.00 88.31 277 VAL A N 1
ATOM 2285 C CA . VAL A 1 277 ? -4.922 0.631 -9.666 1.00 88.31 277 VAL A CA 1
ATOM 2286 C C . VAL A 1 277 ? -3.853 0.797 -10.749 1.00 88.31 277 VAL A C 1
ATOM 2288 O O . VAL A 1 277 ? -4.154 1.318 -11.817 1.00 88.31 277 VAL A O 1
ATOM 2291 N N . CYS A 1 278 ? -2.635 0.309 -10.520 1.00 89.94 278 CYS A N 1
ATOM 2292 C CA . CYS A 1 278 ? -1.550 0.334 -11.501 1.00 89.94 278 CYS A CA 1
ATOM 2293 C C . CYS A 1 278 ? -1.809 -0.570 -12.718 1.00 89.94 278 CYS A C 1
ATOM 2295 O O . CYS A 1 278 ? -1.364 -0.249 -13.816 1.00 89.94 278 CYS A O 1
ATOM 2297 N N . ASP A 1 279 ? -2.520 -1.687 -12.551 1.00 86.44 279 ASP A N 1
ATOM 2298 C CA . ASP A 1 279 ? -2.895 -2.557 -13.669 1.00 86.44 279 ASP A CA 1
ATOM 2299 C C . ASP A 1 279 ? -3.938 -1.898 -14.576 1.00 86.44 279 ASP A C 1
ATOM 2301 O O . ASP A 1 279 ? -3.841 -1.995 -15.798 1.00 86.44 279 ASP A O 1
ATOM 2305 N N . ILE A 1 280 ? -4.924 -1.224 -13.976 1.00 87.31 280 ILE A N 1
ATOM 2306 C CA . ILE A 1 280 ? -5.993 -0.525 -14.700 1.00 87.31 280 ILE A CA 1
ATOM 2307 C C . ILE A 1 280 ? -5.465 0.782 -15.312 1.00 87.31 280 ILE A C 1
ATOM 2309 O O . ILE A 1 280 ? -5.822 1.119 -16.439 1.00 87.31 280 ILE A O 1
ATOM 2313 N N . HIS A 1 281 ? -4.593 1.494 -14.592 1.00 91.19 281 HIS A N 1
ATOM 2314 C CA . HIS A 1 281 ? -4.007 2.773 -14.998 1.00 91.19 281 HIS A CA 1
ATOM 2315 C C . HIS A 1 281 ? -2.468 2.747 -14.886 1.00 91.19 281 HIS A C 1
ATOM 2317 O O . HIS A 1 281 ? -1.894 3.304 -13.941 1.00 91.19 281 HIS A O 1
ATOM 2323 N N . PRO A 1 282 ? -1.772 2.133 -15.862 1.00 92.44 282 PRO A N 1
ATOM 2324 C CA . PRO A 1 282 ? -0.310 1.994 -15.895 1.00 92.44 282 PRO A CA 1
ATOM 2325 C C . PRO A 1 282 ? 0.471 3.290 -15.710 1.00 92.44 282 PRO A C 1
ATOM 2327 O O . PRO A 1 282 ? 1.566 3.273 -15.152 1.00 92.44 282 PRO A O 1
ATOM 2330 N N . ILE A 1 283 ? -0.098 4.423 -16.125 1.00 94.69 283 ILE A N 1
ATOM 2331 C CA . ILE A 1 283 ? 0.520 5.739 -15.952 1.00 94.69 283 ILE A CA 1
ATOM 2332 C C . ILE A 1 283 ? 0.825 6.073 -14.486 1.00 94.69 283 ILE A C 1
ATOM 2334 O O . ILE A 1 283 ? 1.827 6.730 -14.204 1.00 94.69 283 ILE A O 1
ATOM 2338 N N . ILE A 1 284 ? 0.015 5.577 -13.544 1.00 94.88 284 ILE A N 1
ATOM 2339 C CA . ILE A 1 284 ? 0.258 5.755 -12.108 1.00 94.88 284 ILE A CA 1
ATOM 2340 C C . ILE A 1 284 ? 1.547 5.043 -11.719 1.00 94.88 284 ILE A C 1
ATOM 2342 O O . ILE A 1 284 ? 2.383 5.623 -11.037 1.00 94.88 284 ILE A O 1
ATOM 2346 N N . LEU A 1 285 ? 1.751 3.825 -12.224 1.00 94.38 285 LEU A N 1
ATOM 2347 C CA . LEU A 1 285 ? 2.985 3.094 -11.987 1.00 94.38 285 LEU A CA 1
ATOM 2348 C C . LEU A 1 285 ? 4.193 3.788 -12.628 1.00 94.38 285 LEU A C 1
ATOM 2350 O O . LEU A 1 285 ? 5.235 3.879 -11.990 1.00 94.38 285 LEU A O 1
ATOM 2354 N N . TRP A 1 286 ? 4.082 4.300 -13.858 1.00 95.94 286 TRP A N 1
ATOM 2355 C CA . TRP A 1 286 ? 5.192 5.021 -14.503 1.00 95.94 286 TRP A CA 1
ATOM 2356 C C . TRP A 1 286 ? 5.648 6.221 -13.653 1.00 95.94 286 TRP A C 1
ATOM 2358 O O . TRP A 1 286 ? 6.841 6.513 -13.547 1.00 95.94 286 TRP A O 1
ATOM 2368 N N . LEU A 1 287 ? 4.700 6.879 -12.982 1.00 96.56 287 LEU A N 1
ATOM 2369 C CA . LEU A 1 287 ? 4.936 8.013 -12.090 1.00 96.56 287 LEU A CA 1
ATOM 2370 C C . LEU A 1 287 ? 5.382 7.631 -10.667 1.00 96.56 287 LEU A C 1
ATOM 2372 O O . LEU A 1 287 ? 5.797 8.525 -9.925 1.00 96.56 287 LEU A O 1
ATOM 2376 N N . THR A 1 288 ? 5.382 6.343 -10.310 1.00 96.38 288 THR A N 1
ATOM 2377 C CA . THR A 1 288 ? 5.837 5.830 -9.000 1.00 96.38 288 THR A CA 1
ATOM 2378 C C . THR A 1 288 ? 6.801 4.642 -9.112 1.00 96.38 288 THR A C 1
ATOM 2380 O O . THR A 1 288 ? 6.920 3.831 -8.191 1.00 96.38 288 THR A O 1
ATOM 2383 N N . ILE A 1 289 ? 7.447 4.468 -10.270 1.00 95.00 289 ILE A N 1
ATOM 2384 C CA . ILE A 1 289 ? 8.235 3.264 -10.576 1.00 95.00 289 ILE A CA 1
ATOM 2385 C C . ILE A 1 289 ? 9.436 3.107 -9.634 1.00 95.00 289 ILE A C 1
ATOM 2387 O O . ILE A 1 289 ? 9.783 1.992 -9.248 1.00 95.00 289 ILE A O 1
ATOM 2391 N N . TYR A 1 290 ? 10.033 4.226 -9.225 1.00 95.25 290 TYR A N 1
ATOM 2392 C CA . TYR A 1 290 ? 11.184 4.249 -8.332 1.00 95.25 290 TYR A CA 1
ATOM 2393 C C . TYR A 1 290 ? 10.800 3.811 -6.913 1.00 95.25 290 TYR A C 1
ATOM 2395 O O . TYR A 1 290 ? 11.442 2.943 -6.327 1.00 95.25 290 TYR A O 1
ATOM 2403 N N . GLU A 1 291 ? 9.697 4.333 -6.379 1.00 96.25 291 GLU A N 1
ATOM 2404 C CA . GLU A 1 291 ? 9.193 3.961 -5.057 1.00 96.25 291 GLU A CA 1
ATOM 2405 C C . GLU A 1 291 ? 8.729 2.499 -5.013 1.00 96.25 291 GLU A C 1
ATOM 2407 O O . GLU A 1 291 ? 8.933 1.809 -4.014 1.00 96.25 291 GLU A O 1
ATOM 2412 N N . MET A 1 292 ? 8.181 1.989 -6.119 1.00 94.19 292 MET A N 1
ATOM 2413 C CA . MET A 1 292 ? 7.855 0.569 -6.257 1.00 94.19 292 MET A CA 1
ATOM 2414 C C . MET A 1 292 ? 9.100 -0.330 -6.232 1.00 94.19 292 MET A C 1
ATOM 2416 O O . MET A 1 292 ? 9.077 -1.387 -5.594 1.00 94.19 292 MET A O 1
ATOM 2420 N N . LEU A 1 293 ? 10.189 0.082 -6.894 1.00 93.69 293 LEU A N 1
ATOM 2421 C CA . LEU A 1 293 ? 11.466 -0.628 -6.816 1.00 93.69 293 LEU A CA 1
ATOM 2422 C C . LEU A 1 293 ? 12.007 -0.617 -5.380 1.00 93.69 293 LEU A C 1
ATOM 2424 O O . LEU A 1 293 ? 12.411 -1.667 -4.883 1.00 93.69 293 LEU A O 1
ATOM 2428 N N . ASN A 1 294 ? 11.966 0.530 -4.697 1.00 95.00 294 ASN A N 1
ATOM 2429 C CA . ASN A 1 294 ? 12.437 0.653 -3.315 1.00 95.00 294 ASN A CA 1
ATOM 2430 C C . ASN A 1 294 ? 11.662 -0.250 -2.355 1.00 95.00 294 ASN A C 1
ATOM 2432 O O . ASN A 1 294 ? 12.269 -0.933 -1.531 1.00 95.00 294 ASN A O 1
ATOM 2436 N N . LEU A 1 295 ? 10.337 -0.337 -2.504 1.00 94.69 295 LEU A N 1
ATOM 2437 C CA . LEU A 1 295 ? 9.534 -1.272 -1.720 1.00 94.69 295 LEU A CA 1
ATOM 2438 C C . LEU A 1 295 ? 9.958 -2.727 -1.965 1.00 94.69 295 LEU A C 1
ATOM 2440 O O . LEU A 1 295 ? 10.111 -3.498 -1.020 1.00 94.69 295 LEU A O 1
ATOM 2444 N N . LYS A 1 296 ? 10.200 -3.107 -3.223 1.00 92.12 296 LYS A N 1
ATOM 2445 C CA . LYS A 1 296 ? 10.700 -4.448 -3.553 1.00 92.12 296 LYS A CA 1
ATOM 2446 C C . LYS A 1 296 ? 12.077 -4.711 -2.948 1.00 92.12 296 LYS A C 1
ATOM 2448 O O . LYS A 1 296 ? 12.280 -5.780 -2.379 1.00 92.12 296 LYS A O 1
ATOM 2453 N N . LYS A 1 297 ? 13.004 -3.759 -3.068 1.00 92.81 297 LYS A N 1
ATOM 2454 C CA . LYS A 1 297 ? 14.343 -3.820 -2.469 1.00 92.81 297 LYS A CA 1
ATOM 2455 C C . LYS A 1 297 ? 14.241 -4.038 -0.960 1.00 92.81 297 LYS A C 1
ATOM 2457 O O . LYS A 1 297 ? 14.897 -4.927 -0.429 1.00 92.81 297 LYS A O 1
ATOM 2462 N N . ALA A 1 298 ? 13.354 -3.306 -0.285 1.00 94.69 298 ALA A N 1
ATOM 2463 C CA . ALA A 1 298 ? 13.115 -3.467 1.145 1.00 94.69 298 ALA A CA 1
ATOM 2464 C C . ALA 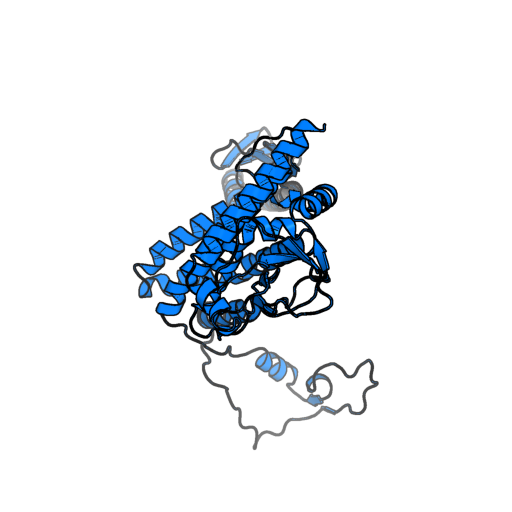A 1 298 ? 12.639 -4.884 1.503 1.00 94.69 298 ALA A C 1
ATOM 2466 O O . ALA A 1 298 ? 13.177 -5.480 2.432 1.00 94.69 298 ALA A O 1
ATOM 2467 N N . PHE A 1 299 ? 11.701 -5.457 0.737 1.00 92.94 299 PHE A N 1
ATOM 2468 C CA . PHE A 1 299 ? 11.273 -6.846 0.936 1.00 92.94 299 PHE A CA 1
ATOM 2469 C C . PHE A 1 299 ? 12.393 -7.858 0.677 1.00 92.94 299 PHE A C 1
ATOM 2471 O O . PHE A 1 299 ? 12.585 -8.755 1.488 1.00 92.94 299 PHE A O 1
ATOM 2478 N N . LYS A 1 300 ? 13.147 -7.714 -0.420 1.00 89.88 300 LYS A N 1
ATOM 2479 C CA . LYS A 1 300 ? 14.277 -8.604 -0.745 1.00 89.88 300 LYS A CA 1
ATOM 2480 C C . LYS A 1 300 ? 15.384 -8.573 0.304 1.00 89.88 300 LYS A C 1
ATOM 2482 O O . LYS A 1 300 ? 16.094 -9.552 0.472 1.00 89.88 300 LYS A O 1
ATOM 2487 N N . ASN A 1 301 ? 15.540 -7.449 0.994 1.00 91.69 301 ASN A N 1
ATOM 2488 C CA . ASN A 1 301 ? 16.558 -7.312 2.021 1.00 91.69 301 ASN A CA 1
ATOM 2489 C C . ASN A 1 301 ? 16.196 -8.044 3.320 1.00 91.69 301 ASN A C 1
ATOM 2491 O O . ASN A 1 301 ? 17.096 -8.246 4.142 1.00 91.69 301 ASN A O 1
ATOM 2495 N N . LEU A 1 302 ? 14.932 -8.432 3.528 1.00 91.81 302 LEU A N 1
ATOM 2496 C CA . LEU A 1 302 ? 14.528 -9.204 4.701 1.00 91.81 302 LEU A CA 1
ATOM 2497 C C . LEU A 1 302 ? 15.238 -10.572 4.733 1.00 91.81 302 LEU A C 1
ATOM 2499 O O . LEU A 1 302 ? 15.353 -11.225 3.697 1.00 91.81 302 LEU A O 1
ATOM 2503 N N . PRO A 1 303 ? 15.674 -11.044 5.915 1.00 85.06 303 PRO A N 1
ATOM 2504 C CA . PRO A 1 303 ? 16.056 -12.443 6.102 1.00 85.06 303 PRO A CA 1
ATOM 2505 C C . PRO A 1 303 ? 14.926 -13.383 5.652 1.00 85.06 303 PRO A C 1
ATOM 2507 O O . PRO A 1 303 ? 13.757 -13.021 5.782 1.00 85.06 303 PRO A O 1
ATOM 2510 N N . GLU A 1 304 ? 15.270 -14.567 5.141 1.00 76.56 304 GLU A N 1
ATOM 2511 C CA . GLU A 1 304 ? 14.337 -15.589 4.615 1.00 76.56 304 GLU A CA 1
ATOM 2512 C C . GLU A 1 304 ? 13.626 -15.246 3.290 1.00 76.56 304 GLU A C 1
ATOM 2514 O O . GLU A 1 304 ? 12.900 -16.078 2.742 1.00 76.56 304 GLU A O 1
ATOM 2519 N N . PHE A 1 305 ? 13.836 -14.052 2.723 1.00 77.38 305 PHE A N 1
ATOM 2520 C CA . PHE A 1 305 ? 13.351 -13.737 1.378 1.00 77.38 305 PHE A CA 1
ATOM 2521 C C . PHE A 1 305 ? 14.387 -14.151 0.335 1.00 77.38 305 PHE A C 1
ATOM 2523 O O . PHE A 1 305 ? 15.543 -13.737 0.375 1.00 77.38 305 PHE A O 1
ATOM 2530 N N . ASP A 1 306 ? 13.965 -14.994 -0.606 1.00 71.19 306 ASP A N 1
ATOM 2531 C CA . ASP A 1 306 ? 14.805 -15.442 -1.710 1.00 71.19 306 ASP A CA 1
ATOM 2532 C C . ASP A 1 306 ? 15.003 -14.345 -2.777 1.00 71.19 306 ASP A C 1
ATOM 2534 O O . ASP A 1 306 ? 14.417 -13.258 -2.751 1.00 71.19 306 ASP A O 1
ATOM 2538 N N . ASN A 1 307 ? 15.818 -14.652 -3.788 1.00 65.31 307 ASN A N 1
ATOM 2539 C CA . ASN A 1 307 ? 16.021 -13.769 -4.938 1.00 65.31 307 ASN A CA 1
ATOM 2540 C C . ASN A 1 307 ? 14.800 -13.684 -5.873 1.00 65.31 307 ASN A C 1
ATOM 2542 O O . ASN A 1 307 ? 14.867 -12.994 -6.898 1.00 65.31 307 ASN A O 1
ATOM 2546 N N . SER A 1 308 ? 13.686 -14.343 -5.550 1.00 71.00 308 SER A N 1
ATOM 2547 C CA . SER A 1 308 ? 12.477 -14.292 -6.359 1.00 71.00 308 SER A CA 1
ATOM 2548 C C . SER A 1 308 ? 11.679 -13.009 -6.097 1.00 71.00 308 SER A C 1
ATOM 2550 O O . SER A 1 308 ? 12.069 -12.102 -5.356 1.00 71.00 308 SER A O 1
ATOM 2552 N N . LYS A 1 309 ? 10.562 -12.871 -6.806 1.00 77.56 309 LYS A N 1
ATOM 2553 C CA . LYS A 1 309 ? 9.668 -11.729 -6.652 1.00 77.56 309 LYS A CA 1
ATOM 2554 C C . LYS A 1 309 ? 8.932 -11.850 -5.307 1.00 77.56 309 LYS A C 1
ATOM 2556 O O . LYS A 1 309 ? 8.276 -12.874 -5.107 1.00 77.56 309 LYS A O 1
ATOM 2561 N N . PRO A 1 310 ? 8.956 -10.831 -4.424 1.00 80.25 310 PRO A N 1
ATOM 2562 C CA . PRO A 1 310 ? 8.375 -10.943 -3.089 1.00 80.25 310 PRO A CA 1
ATOM 2563 C C . PRO A 1 310 ? 6.911 -11.392 -3.110 1.00 80.25 310 PRO A C 1
ATOM 2565 O O . PRO A 1 310 ? 6.088 -10.810 -3.824 1.00 80.25 310 PRO A O 1
ATOM 2568 N N . LYS A 1 311 ? 6.578 -12.403 -2.303 1.00 86.44 311 LYS A N 1
ATOM 2569 C CA . LYS A 1 311 ? 5.199 -12.842 -2.059 1.00 86.44 311 LYS A CA 1
ATOM 2570 C C . LYS A 1 311 ? 4.689 -12.215 -0.766 1.00 86.44 311 LYS A C 1
ATOM 2572 O O . LYS A 1 311 ? 5.227 -12.481 0.306 1.00 86.44 311 LYS A O 1
ATOM 2577 N N . LEU A 1 312 ? 3.635 -11.404 -0.858 1.00 85.75 312 LEU A N 1
ATOM 2578 C CA . LEU A 1 312 ? 3.069 -10.717 0.310 1.00 85.75 312 LEU A CA 1
ATOM 2579 C C . LEU A 1 312 ? 2.542 -11.698 1.364 1.00 85.75 312 LEU A C 1
ATOM 2581 O O . LEU A 1 312 ? 2.702 -11.457 2.556 1.00 85.75 312 LEU A O 1
ATOM 2585 N N . ASP A 1 313 ? 1.965 -12.824 0.943 1.00 86.00 313 ASP A N 1
ATOM 2586 C CA . ASP A 1 313 ? 1.468 -13.825 1.889 1.00 86.00 313 ASP A CA 1
ATOM 2587 C C . ASP A 1 313 ? 2.615 -14.510 2.649 1.00 86.00 313 ASP A C 1
ATOM 2589 O O . ASP A 1 313 ? 2.465 -14.775 3.839 1.00 86.00 313 ASP A O 1
ATOM 2593 N N . ASN A 1 314 ? 3.793 -14.694 2.034 1.00 87.44 314 ASN A N 1
ATOM 2594 C CA . ASN A 1 314 ? 4.978 -15.182 2.753 1.00 87.44 314 ASN A CA 1
ATOM 2595 C C . ASN A 1 314 ? 5.381 -14.207 3.865 1.00 87.44 314 ASN A C 1
ATOM 2597 O O . ASN A 1 314 ? 5.576 -14.629 5.000 1.00 87.44 314 ASN A O 1
ATOM 2601 N N . TYR A 1 315 ? 5.425 -12.904 3.564 1.00 89.75 315 TYR A N 1
ATOM 2602 C CA . TYR A 1 315 ? 5.709 -11.857 4.554 1.00 89.75 315 TYR A CA 1
ATOM 2603 C C . TYR A 1 315 ? 4.716 -11.879 5.719 1.00 89.75 315 TYR A C 1
ATOM 2605 O O . TYR A 1 315 ? 5.113 -11.887 6.886 1.00 89.75 315 TYR A O 1
ATOM 2613 N N . LYS A 1 316 ? 3.418 -11.959 5.409 1.00 88.62 316 LYS A N 1
ATOM 2614 C CA . LYS A 1 316 ? 2.363 -12.064 6.421 1.00 88.62 316 LYS A CA 1
ATOM 2615 C C . LYS A 1 316 ? 2.529 -13.301 7.294 1.00 88.62 316 LYS A C 1
ATOM 2617 O O . LYS A 1 316 ? 2.421 -13.202 8.513 1.00 88.62 316 LYS A O 1
ATOM 2622 N N . ASN A 1 317 ? 2.765 -14.453 6.673 1.00 86.94 317 ASN A N 1
ATOM 2623 C CA . ASN A 1 317 ? 2.884 -15.730 7.366 1.00 86.94 317 ASN A CA 1
ATOM 2624 C C . ASN A 1 317 ? 4.098 -15.738 8.295 1.00 86.94 317 ASN A C 1
ATOM 2626 O O . ASN A 1 317 ? 3.969 -16.164 9.440 1.00 86.94 317 ASN A O 1
ATOM 2630 N N . LEU A 1 318 ? 5.233 -15.205 7.838 1.00 88.00 318 LEU A N 1
ATOM 2631 C CA . LEU A 1 318 ? 6.461 -15.089 8.622 1.00 88.00 318 LEU A CA 1
ATOM 2632 C C . LEU A 1 318 ? 6.233 -14.263 9.899 1.00 88.00 318 LEU A C 1
ATOM 2634 O O . LEU A 1 318 ? 6.466 -14.735 11.012 1.00 88.00 318 LEU A O 1
ATOM 2638 N N . ILE A 1 319 ? 5.661 -13.062 9.758 1.00 88.06 319 ILE A N 1
ATOM 2639 C CA . ILE A 1 319 ? 5.332 -12.205 10.905 1.00 88.06 319 ILE A CA 1
ATOM 2640 C C . ILE A 1 319 ? 4.276 -12.860 11.802 1.00 88.06 319 ILE A C 1
ATOM 2642 O O . ILE A 1 319 ? 4.408 -12.827 13.027 1.00 88.06 319 ILE A O 1
ATOM 2646 N N . SER A 1 320 ? 3.245 -13.482 11.224 1.00 85.00 320 SER A N 1
ATOM 2647 C CA . SER A 1 320 ? 2.190 -14.148 11.992 1.00 85.00 320 SER A CA 1
ATOM 2648 C C . SER A 1 320 ? 2.742 -15.274 12.862 1.00 85.00 320 SER A C 1
ATOM 2650 O O . SER A 1 320 ? 2.438 -15.309 14.052 1.00 85.00 320 SER A O 1
ATOM 2652 N N . LYS A 1 321 ? 3.586 -16.153 12.310 1.00 82.06 321 LYS A N 1
ATOM 2653 C CA . LYS A 1 321 ? 4.227 -17.238 13.066 1.00 82.06 321 LYS A CA 1
ATOM 2654 C C . LYS A 1 321 ? 5.047 -16.706 14.240 1.00 82.06 321 LYS A C 1
ATOM 2656 O O . LYS A 1 321 ? 4.934 -17.232 15.344 1.00 82.06 321 LYS A O 1
ATOM 2661 N 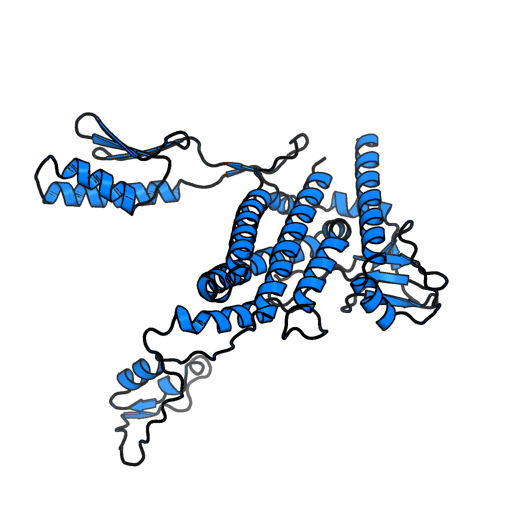N . SER A 1 322 ? 5.781 -15.608 14.042 1.00 79.69 322 SER A N 1
ATOM 2662 C CA . SER A 1 322 ? 6.586 -14.988 15.105 1.00 79.69 322 SER A CA 1
ATOM 2663 C C . SER A 1 322 ? 5.762 -14.407 16.273 1.00 79.69 322 SER A C 1
ATOM 2665 O O . SER A 1 322 ? 6.270 -14.286 17.395 1.00 79.69 322 SER A O 1
ATOM 2667 N N . ARG A 1 323 ? 4.492 -14.040 16.028 1.00 72.00 323 ARG A N 1
ATOM 2668 C CA . ARG A 1 323 ? 3.558 -13.463 17.016 1.00 72.00 323 ARG A CA 1
ATOM 2669 C C . ARG A 1 323 ? 2.842 -14.524 17.861 1.00 72.00 323 ARG A C 1
ATOM 2671 O O . ARG A 1 323 ? 2.463 -14.241 18.998 1.00 72.00 323 ARG A O 1
ATOM 2678 N N . ASN A 1 324 ? 2.644 -15.725 17.323 1.00 63.72 324 ASN A N 1
ATOM 2679 C CA . ASN A 1 324 ? 1.657 -16.682 17.831 1.00 63.72 324 ASN A CA 1
ATOM 2680 C C . ASN A 1 324 ? 1.897 -17.170 19.275 1.00 63.72 324 ASN A C 1
ATOM 2682 O O . ASN A 1 324 ? 0.922 -17.439 19.974 1.00 63.72 324 ASN A O 1
ATOM 2686 N N . LYS A 1 325 ? 3.140 -17.179 19.782 1.00 58.03 325 LYS A N 1
ATOM 2687 C CA . LYS A 1 325 ? 3.433 -17.577 21.177 1.00 58.03 325 LYS A CA 1
ATOM 2688 C C . LYS A 1 325 ? 2.760 -16.670 22.221 1.00 58.03 325 LYS A C 1
ATOM 2690 O O . LYS A 1 325 ? 2.334 -17.151 23.261 1.00 58.03 325 LYS A O 1
ATOM 2695 N N . SER A 1 326 ? 2.627 -15.373 21.945 1.00 51.94 326 SER A N 1
ATOM 2696 C CA . SER A 1 326 ? 2.235 -14.375 22.958 1.00 51.94 326 SER A CA 1
ATOM 2697 C C . SER A 1 326 ? 0.734 -14.100 23.024 1.00 51.94 326 SER A C 1
ATOM 2699 O O . SER A 1 326 ? 0.270 -13.496 23.985 1.00 51.94 326 SER A O 1
ATOM 2701 N N . PHE A 1 327 ? -0.020 -14.506 21.997 1.00 53.88 327 PHE A N 1
ATOM 2702 C CA . PHE A 1 327 ? -1.447 -14.188 21.870 1.00 53.88 327 PHE A CA 1
ATOM 2703 C C . PHE A 1 327 ? -2.369 -15.411 21.914 1.00 53.88 327 PHE A C 1
ATOM 2705 O O . PHE A 1 327 ? -3.543 -15.241 22.228 1.00 53.88 327 PHE A O 1
ATOM 2712 N N . HIS A 1 328 ? -1.873 -16.618 21.610 1.00 51.81 328 HIS A N 1
ATOM 2713 C CA . HIS A 1 328 ? -2.729 -17.804 21.462 1.00 51.81 328 HIS A CA 1
ATOM 2714 C C . HIS A 1 328 ? -2.504 -18.901 22.506 1.00 51.81 328 HIS A C 1
ATOM 2716 O O . HIS A 1 328 ? -3.395 -19.720 22.710 1.00 51.81 328 HIS A O 1
ATOM 2722 N N . ASN A 1 329 ? -1.382 -18.895 23.225 1.00 52.97 329 ASN A N 1
ATOM 2723 C CA . ASN A 1 329 ? -1.050 -19.996 24.123 1.00 52.97 329 ASN A CA 1
ATOM 2724 C C . ASN A 1 329 ? -1.239 -19.584 25.583 1.00 52.97 329 ASN A C 1
ATOM 2726 O O . ASN A 1 329 ? -0.275 -19.279 26.279 1.00 52.97 329 ASN A O 1
ATOM 2730 N N . PHE A 1 330 ? -2.487 -19.609 26.065 1.00 57.59 330 PHE A N 1
ATOM 2731 C CA . PHE A 1 330 ? -2.705 -19.723 27.514 1.00 57.59 330 PHE A CA 1
ATOM 2732 C C . PHE A 1 330 ? -2.095 -21.039 28.035 1.00 57.59 330 PHE A C 1
ATOM 2734 O O . PHE A 1 330 ? -1.497 -21.073 29.105 1.00 57.59 330 PHE A O 1
ATOM 2741 N N . PHE A 1 331 ? -2.172 -22.101 27.225 1.00 59.72 331 PHE A N 1
ATOM 2742 C CA . PHE A 1 331 ? -1.507 -23.380 27.459 1.00 59.72 331 PHE A CA 1
ATOM 2743 C C . PHE A 1 331 ? -0.254 -23.482 26.576 1.00 59.72 331 PHE A C 1
ATOM 2745 O O . PHE A 1 331 ? -0.354 -23.527 25.351 1.00 59.72 331 PHE A O 1
ATOM 2752 N N . ASN A 1 332 ? 0.936 -23.495 27.183 1.00 61.91 332 ASN A N 1
ATOM 2753 C CA . ASN A 1 332 ? 2.208 -23.588 26.458 1.00 61.91 332 ASN A CA 1
ATOM 2754 C C . ASN A 1 332 ? 2.572 -25.056 26.165 1.00 61.91 332 ASN A C 1
ATOM 2756 O O . ASN A 1 332 ? 3.444 -25.623 26.819 1.00 61.91 332 ASN A O 1
ATOM 2760 N N . ILE A 1 333 ? 1.873 -25.684 25.215 1.00 66.69 333 ILE A N 1
ATOM 2761 C CA . ILE A 1 333 ? 2.181 -27.046 24.750 1.00 66.69 333 ILE A CA 1
ATOM 2762 C C . ILE A 1 333 ? 3.125 -26.948 23.545 1.00 66.69 333 ILE A C 1
ATOM 2764 O O . ILE A 1 333 ? 2.711 -26.578 22.446 1.00 66.69 333 ILE A O 1
ATOM 2768 N N . GLU A 1 334 ? 4.408 -27.236 23.767 1.00 62.72 334 GLU A N 1
ATOM 2769 C CA . GLU A 1 334 ? 5.469 -27.057 22.760 1.00 62.72 334 GLU A CA 1
ATOM 2770 C C . GLU A 1 334 ? 5.651 -28.278 21.841 1.00 62.72 334 GLU A C 1
ATOM 2772 O O . GLU A 1 334 ? 6.090 -28.132 20.699 1.00 62.72 334 GLU A O 1
ATOM 2777 N N . TYR A 1 335 ? 5.252 -29.465 22.301 1.00 73.69 335 TYR A N 1
ATOM 2778 C CA . TYR A 1 335 ? 5.445 -30.737 21.602 1.00 73.69 335 TYR A CA 1
ATOM 2779 C C . TYR A 1 335 ? 4.112 -31.427 21.323 1.00 73.69 335 TYR A C 1
ATOM 2781 O O . TYR A 1 335 ? 3.140 -31.238 22.055 1.00 73.69 335 TYR A O 1
ATOM 2789 N N . ASP A 1 336 ? 4.071 -32.234 20.262 1.00 79.00 336 ASP A N 1
ATOM 2790 C CA . ASP A 1 336 ? 2.922 -33.092 19.987 1.00 79.00 336 ASP A CA 1
ATOM 2791 C C . ASP A 1 336 ? 2.731 -34.082 21.146 1.00 79.00 336 ASP A C 1
ATOM 2793 O O . ASP A 1 336 ? 3.682 -34.727 21.592 1.00 79.00 336 ASP A O 1
ATOM 2797 N N . VAL A 1 337 ? 1.500 -34.188 21.647 1.00 76.75 337 VAL A N 1
ATOM 2798 C CA . VAL A 1 337 ? 1.144 -35.166 22.678 1.00 76.75 337 VAL A CA 1
ATOM 2799 C C . VAL A 1 337 ? 0.674 -36.428 21.973 1.00 76.75 337 VAL A C 1
ATOM 2801 O O . VAL A 1 337 ? -0.399 -36.453 21.372 1.00 76.75 337 VAL A O 1
ATOM 2804 N N . VAL A 1 338 ? 1.493 -37.473 22.039 1.00 81.56 338 VAL A N 1
ATOM 2805 C CA . VAL A 1 338 ? 1.119 -38.804 21.561 1.00 81.56 338 VAL A CA 1
ATOM 2806 C C . VAL A 1 338 ? 0.474 -39.548 22.721 1.00 81.56 338 VAL A C 1
ATOM 2808 O O . VAL A 1 338 ? 1.091 -39.723 23.769 1.00 81.56 338 VAL A O 1
ATOM 2811 N N . VAL A 1 339 ? -0.777 -39.959 22.537 1.00 77.44 339 VAL A N 1
ATOM 2812 C CA . VAL A 1 339 ? -1.483 -40.814 23.490 1.00 77.44 339 VAL A CA 1
ATOM 2813 C C . VAL A 1 339 ? -1.415 -42.237 22.965 1.00 77.44 339 VAL A C 1
ATOM 2815 O O . VAL A 1 339 ? -1.910 -42.513 21.873 1.00 77.44 339 VAL A O 1
ATOM 2818 N N . ASP A 1 340 ? -0.789 -43.115 23.739 1.00 80.44 340 ASP A N 1
ATOM 2819 C CA . ASP A 1 340 ? -0.803 -44.547 23.473 1.00 80.44 340 ASP A CA 1
ATOM 2820 C C . ASP A 1 340 ? -2.170 -45.128 23.861 1.00 80.44 340 ASP A C 1
ATOM 2822 O O . ASP A 1 340 ? -2.688 -44.865 24.949 1.00 80.44 340 ASP A O 1
ATOM 2826 N N . LEU A 1 341 ? -2.773 -45.871 22.936 1.00 80.81 341 LEU A N 1
ATOM 2827 C CA . LEU A 1 341 ? -4.095 -46.475 23.075 1.00 80.81 341 LEU A CA 1
ATOM 2828 C C . LEU A 1 341 ? -4.050 -48.001 22.896 1.00 80.81 341 LEU A C 1
ATOM 2830 O O . LEU A 1 341 ? -5.114 -48.597 22.746 1.00 80.81 341 LEU A O 1
ATOM 2834 N N . GLU A 1 342 ? -2.869 -48.635 22.902 1.00 81.19 342 GLU A N 1
ATOM 2835 C CA . GLU A 1 342 ? -2.723 -50.083 22.667 1.00 81.19 342 GLU A CA 1
ATOM 2836 C C . GLU A 1 342 ? -3.616 -50.938 23.589 1.00 81.19 342 GLU A C 1
ATOM 2838 O O . GLU A 1 342 ? -4.275 -51.865 23.117 1.00 81.19 342 GLU A O 1
ATOM 2843 N N . ASP A 1 343 ? -3.743 -50.566 24.867 1.00 79.25 343 ASP A N 1
ATOM 2844 C CA . ASP A 1 343 ? -4.577 -51.275 25.853 1.00 79.25 343 ASP A CA 1
ATOM 2845 C C . ASP A 1 343 ? -6.020 -50.734 25.970 1.00 79.25 343 ASP A C 1
ATOM 2847 O O . ASP A 1 343 ? -6.815 -51.206 26.790 1.00 79.25 343 ASP A O 1
ATOM 2851 N N . PHE A 1 344 ? -6.397 -49.735 25.163 1.00 74.19 344 PHE A N 1
ATOM 2852 C CA . PHE A 1 344 ? -7.724 -49.115 25.201 1.00 74.19 344 PHE A CA 1
ATOM 2853 C C . PHE A 1 344 ? -8.626 -49.615 24.070 1.00 74.19 344 PHE A C 1
ATOM 2855 O O . PHE A 1 344 ? -8.452 -49.296 22.895 1.00 74.19 344 PHE A O 1
ATOM 2862 N N . SER A 1 345 ? -9.701 -50.324 24.426 1.00 71.62 345 SER A N 1
ATOM 2863 C CA . SER A 1 345 ? -10.743 -50.681 23.460 1.00 71.62 345 SER A CA 1
ATOM 2864 C C . SER A 1 345 ? -11.700 -49.504 23.230 1.00 71.62 345 SER A C 1
ATOM 2866 O O . SER A 1 345 ? -12.572 -49.232 24.065 1.00 71.62 345 SER A O 1
ATOM 2868 N N . LEU A 1 346 ? -11.591 -48.828 22.084 1.00 71.88 346 LEU A N 1
ATOM 2869 C CA . LEU A 1 346 ? -12.611 -47.873 21.641 1.00 71.88 346 LEU A CA 1
ATOM 2870 C C . LEU A 1 346 ? -13.919 -48.622 21.355 1.00 71.88 346 LEU A C 1
ATOM 2872 O O . LEU A 1 346 ? -13.999 -49.447 20.442 1.00 71.88 346 LEU A O 1
ATOM 2876 N N . LYS A 1 347 ? -14.967 -48.330 22.131 1.00 74.12 347 LYS A N 1
ATOM 2877 C CA . LYS A 1 347 ? -16.312 -48.851 21.861 1.00 74.12 347 LYS A CA 1
ATOM 2878 C C . LYS A 1 347 ? -16.898 -48.088 20.681 1.00 74.12 347 LYS A C 1
ATOM 2880 O O . LYS A 1 347 ? -17.329 -46.949 20.830 1.00 74.12 347 LYS A O 1
ATOM 2885 N N . THR A 1 348 ? -16.845 -48.703 19.508 1.00 76.06 348 THR A N 1
ATOM 2886 C CA . THR A 1 348 ? -17.362 -48.129 18.265 1.00 76.06 348 THR A CA 1
ATOM 2887 C C . THR A 1 348 ? -18.840 -48.461 18.106 1.00 76.06 348 THR A C 1
ATOM 2889 O O . THR A 1 348 ? -19.262 -49.581 18.385 1.00 76.06 348 THR A O 1
ATOM 2892 N N . ASP A 1 349 ? -19.622 -47.479 17.665 1.00 76.69 349 ASP A N 1
ATOM 2893 C CA . ASP A 1 349 ? -21.068 -47.620 17.487 1.00 76.69 349 ASP A CA 1
ATOM 2894 C C . ASP A 1 349 ? -21.412 -47.859 16.014 1.00 76.69 349 ASP A C 1
ATOM 2896 O O . ASP A 1 349 ? -22.234 -48.712 15.683 1.00 76.69 349 ASP A O 1
ATOM 2900 N N . GLN A 1 350 ? -20.787 -47.098 15.105 1.00 77.88 350 GLN A N 1
ATOM 2901 C CA . GLN A 1 350 ? -21.120 -47.147 13.682 1.00 77.88 350 GLN A CA 1
ATOM 2902 C C . GLN A 1 350 ? -19.988 -46.613 12.794 1.00 77.88 350 GLN A C 1
ATOM 2904 O O . GLN A 1 350 ? -19.416 -45.556 13.054 1.00 77.88 350 GLN A O 1
ATOM 2909 N N . LEU A 1 351 ? -19.730 -47.295 11.675 1.00 78.94 351 LEU A N 1
ATOM 2910 C CA . LEU A 1 351 ? -18.896 -46.804 10.574 1.00 78.94 351 LEU A CA 1
ATOM 2911 C C . LEU A 1 351 ? -19.753 -46.675 9.310 1.00 78.94 351 LEU A C 1
ATOM 2913 O O . LEU A 1 351 ? -20.434 -47.620 8.918 1.00 78.94 351 LEU A O 1
ATOM 2917 N N . ILE A 1 352 ? -19.713 -45.511 8.661 1.00 71.75 352 ILE A N 1
ATOM 2918 C CA . ILE A 1 352 ? -20.476 -45.237 7.437 1.00 71.75 352 ILE A CA 1
ATOM 2919 C C . ILE A 1 352 ? -19.511 -45.131 6.256 1.00 71.75 352 ILE A C 1
ATOM 2921 O O . ILE A 1 352 ? -18.765 -44.161 6.136 1.00 71.75 352 ILE A O 1
ATOM 2925 N N . LEU A 1 353 ? -19.564 -46.111 5.355 1.00 74.88 353 LEU A N 1
ATOM 2926 C CA . LEU A 1 353 ? -18.767 -46.162 4.125 1.00 74.88 353 LEU A CA 1
ATOM 2927 C C . LEU A 1 353 ? -19.626 -45.813 2.897 1.00 74.88 353 LEU A C 1
ATOM 2929 O O . LEU A 1 353 ? -20.852 -45.835 2.963 1.00 74.88 353 LEU A O 1
ATOM 2933 N N . PHE A 1 354 ? -18.980 -45.482 1.773 1.00 76.44 354 PHE A N 1
ATOM 2934 C CA . PHE A 1 354 ? -19.631 -45.245 0.470 1.00 76.44 354 PHE A CA 1
ATOM 2935 C C . PHE A 1 354 ? -20.712 -44.146 0.467 1.00 76.44 354 PHE A C 1
ATOM 2937 O O . PHE A 1 354 ? -21.796 -44.306 -0.093 1.00 76.44 354 PHE A O 1
ATOM 2944 N N . ARG A 1 355 ? -20.417 -42.991 1.080 1.00 65.69 355 ARG A N 1
ATOM 2945 C CA . ARG A 1 355 ? -21.310 -41.821 1.040 1.00 65.69 355 ARG A CA 1
ATOM 2946 C C . ARG A 1 355 ? -21.426 -41.248 -0.376 1.00 65.69 355 ARG A C 1
ATOM 2948 O O . ARG A 1 355 ? -20.442 -41.136 -1.101 1.00 65.69 355 ARG A O 1
ATOM 2955 N N . GLU A 1 356 ? -22.629 -40.805 -0.725 1.00 62.50 356 GLU A N 1
ATOM 2956 C CA . GLU A 1 356 ? -22.923 -40.132 -1.991 1.00 62.50 356 GLU A CA 1
ATOM 2957 C C . GLU A 1 356 ? -22.035 -38.881 -2.189 1.00 62.50 356 GLU A C 1
ATOM 2959 O O . GLU A 1 356 ? -21.843 -38.085 -1.265 1.00 62.50 356 GLU A O 1
ATOM 2964 N N . PHE A 1 357 ? -21.494 -38.689 -3.399 1.00 52.38 357 PHE A N 1
ATOM 2965 C CA . PHE A 1 357 ? -20.370 -37.780 -3.710 1.00 52.38 357 PHE A CA 1
ATOM 2966 C C . PHE A 1 357 ? -20.591 -36.302 -3.322 1.00 52.38 357 PHE A C 1
ATOM 2968 O O . PHE A 1 357 ? -19.642 -35.560 -3.076 1.00 52.38 357 PHE A O 1
ATOM 2975 N N . LYS A 1 358 ? -21.848 -35.850 -3.216 1.00 54.06 358 LYS A N 1
ATOM 2976 C CA . LYS A 1 358 ? -22.188 -34.482 -2.775 1.00 54.06 358 LYS A CA 1
ATOM 2977 C C . LYS A 1 358 ? -22.161 -34.299 -1.248 1.00 54.06 358 LYS A C 1
ATOM 2979 O O . LYS A 1 358 ? -22.128 -33.165 -0.781 1.00 54.06 358 LYS A O 1
ATOM 2984 N N . ARG A 1 359 ? -22.144 -35.391 -0.471 1.00 52.84 359 ARG A N 1
ATOM 2985 C CA . ARG A 1 359 ? -22.072 -35.412 1.006 1.00 52.84 359 ARG A CA 1
ATOM 2986 C C . ARG A 1 359 ? -20.702 -35.851 1.549 1.00 52.84 359 ARG A C 1
ATOM 2988 O O . ARG A 1 359 ? -20.480 -35.762 2.751 1.00 52.84 359 ARG A O 1
ATOM 2995 N N . SER A 1 360 ? -19.773 -36.295 0.696 1.00 49.94 360 SER A N 1
ATOM 2996 C CA . SER A 1 360 ? -18.523 -36.967 1.100 1.00 49.94 360 SER A CA 1
ATOM 2997 C C . SER A 1 360 ? -17.332 -36.047 1.419 1.00 49.94 360 SER A C 1
ATOM 2999 O O . SER A 1 360 ? -16.220 -36.539 1.579 1.00 49.94 360 SER A O 1
ATOM 3001 N N . ARG A 1 361 ? -17.516 -34.719 1.481 1.00 48.03 361 ARG A N 1
ATOM 3002 C CA . ARG A 1 361 ? -16.409 -33.756 1.683 1.00 48.03 361 ARG A CA 1
ATOM 3003 C C . ARG A 1 361 ? -16.166 -33.323 3.129 1.00 48.03 361 ARG A C 1
ATOM 3005 O O . ARG A 1 361 ? -15.326 -32.454 3.343 1.00 48.03 361 ARG A O 1
ATOM 3012 N N . LYS A 1 362 ? -16.881 -33.872 4.112 1.00 54.53 362 LYS A N 1
ATOM 3013 C CA . LYS A 1 362 ? -16.555 -33.609 5.519 1.00 54.53 362 LYS A CA 1
ATOM 3014 C C . LYS A 1 362 ? -15.683 -34.721 6.105 1.00 54.53 362 LYS A C 1
ATOM 3016 O O . LYS A 1 362 ? -15.805 -35.873 5.697 1.00 54.53 362 LYS A O 1
ATOM 3021 N N . ASN A 1 363 ? -14.787 -34.304 7.001 1.00 60.53 363 ASN A N 1
ATOM 3022 C CA . ASN A 1 363 ? -13.667 -35.023 7.615 1.00 60.53 363 ASN A CA 1
ATOM 3023 C C . ASN A 1 363 ? -13.941 -36.502 7.957 1.00 60.53 363 ASN A C 1
ATOM 3025 O O . ASN A 1 363 ? -15.064 -36.879 8.277 1.00 60.53 363 ASN A O 1
ATOM 3029 N N . PHE A 1 364 ? -12.885 -37.328 7.981 1.00 61.72 364 PHE A N 1
ATOM 3030 C CA . PHE A 1 364 ? -12.918 -38.745 8.400 1.00 61.72 364 PHE A CA 1
ATOM 3031 C C . PHE A 1 364 ? -13.706 -38.970 9.708 1.00 61.72 364 PHE A C 1
ATOM 3033 O O . PHE A 1 364 ? -14.512 -39.898 9.801 1.00 61.72 364 PHE A O 1
ATOM 3040 N N . PHE A 1 365 ? -13.563 -38.047 10.666 1.00 64.81 365 PHE A N 1
ATOM 3041 C CA . PHE A 1 365 ? -14.283 -38.031 11.943 1.00 64.81 365 PHE A CA 1
ATOM 3042 C C . PHE A 1 365 ? -15.815 -38.033 11.812 1.00 64.81 365 PHE A C 1
ATOM 3044 O O . PHE A 1 365 ? -16.495 -38.534 12.697 1.00 64.81 365 PHE A O 1
ATOM 3051 N N . ASP A 1 366 ? -16.396 -37.554 10.711 1.00 69.88 366 ASP A N 1
ATOM 3052 C CA . ASP A 1 366 ? -17.853 -37.521 10.512 1.00 69.88 366 ASP A CA 1
ATOM 3053 C C . ASP A 1 366 ? -18.438 -38.869 10.071 1.00 69.88 366 ASP A C 1
ATOM 3055 O O . ASP A 1 366 ? -19.661 -39.022 10.019 1.00 69.88 366 ASP A O 1
ATOM 3059 N N . SER A 1 367 ? -17.589 -39.828 9.699 1.00 71.50 367 SER A N 1
ATOM 3060 C CA . SER A 1 367 ? -18.007 -41.145 9.195 1.00 71.50 367 SER A CA 1
ATOM 3061 C C . SER A 1 367 ? -17.776 -42.273 10.203 1.00 71.50 367 SER A C 1
ATOM 3063 O O . SER A 1 367 ? -18.284 -43.372 9.993 1.00 71.50 367 SER A O 1
ATOM 3065 N N . PHE A 1 368 ? -17.065 -41.993 11.298 1.00 76.75 368 PHE A N 1
ATOM 3066 C CA . PHE A 1 368 ? -16.761 -42.932 12.374 1.00 76.75 368 PHE A CA 1
ATOM 3067 C C . PHE A 1 368 ? -17.417 -42.457 13.679 1.00 76.75 368 PHE A C 1
ATOM 3069 O O . PHE A 1 368 ? -17.193 -41.329 14.125 1.00 76.75 368 PHE A O 1
ATOM 3076 N N . HIS A 1 369 ? -18.290 -43.281 14.252 1.00 78.31 369 HIS A N 1
ATOM 3077 C CA . HIS A 1 369 ? -19.000 -43.024 15.504 1.00 78.31 369 HIS A CA 1
ATOM 3078 C C . HIS A 1 369 ? -18.535 -44.018 16.563 1.00 78.31 369 HIS A C 1
ATOM 3080 O O . HIS A 1 369 ? -18.523 -45.227 16.327 1.00 78.31 369 HIS A O 1
ATOM 3086 N N . PHE A 1 370 ? -18.139 -43.497 17.717 1.00 84.06 370 PHE A N 1
ATOM 3087 C CA . PHE A 1 370 ? -17.668 -44.263 18.859 1.00 84.06 370 PHE A CA 1
ATOM 3088 C C . PHE A 1 370 ? -17.971 -43.491 20.143 1.00 84.06 370 PHE A C 1
ATOM 3090 O O . PHE A 1 370 ? -18.125 -42.265 20.119 1.00 84.06 370 PHE A O 1
ATOM 3097 N N . LYS A 1 371 ? -18.033 -44.214 21.259 1.00 75.31 371 LYS A N 1
ATOM 3098 C CA . LYS A 1 371 ? -18.247 -43.636 22.582 1.00 75.31 371 LYS A CA 1
ATOM 3099 C C . LYS A 1 371 ? -17.129 -42.638 22.905 1.00 75.31 371 LYS A C 1
ATOM 3101 O O . LYS A 1 371 ? -15.962 -42.966 22.735 1.00 75.31 371 LYS A O 1
ATOM 3106 N N . ASP A 1 372 ? -17.493 -41.445 23.374 1.00 76.62 372 ASP A N 1
ATOM 3107 C CA . ASP A 1 372 ? -16.583 -40.334 23.712 1.00 76.62 372 ASP A CA 1
ATOM 3108 C C . ASP A 1 372 ? -16.001 -39.565 22.503 1.00 76.62 372 ASP A C 1
ATOM 3110 O O . ASP A 1 372 ? -15.083 -38.754 22.649 1.00 76.62 372 ASP A O 1
ATOM 3114 N N . LYS A 1 373 ? -16.573 -39.740 21.301 1.00 81.94 373 LYS A N 1
ATOM 3115 C CA . LYS A 1 373 ? -16.218 -38.976 20.091 1.00 81.94 373 LYS A CA 1
ATOM 3116 C C . LYS A 1 373 ? -16.235 -37.464 20.301 1.00 81.94 373 LYS A C 1
ATOM 3118 O O . LYS A 1 373 ? -15.348 -36.782 19.796 1.00 81.94 373 LYS A O 1
ATOM 3123 N N . GLU A 1 374 ? -17.223 -36.936 21.016 1.00 77.75 374 GLU A N 1
ATOM 3124 C CA . GLU A 1 374 ? -17.350 -35.505 21.305 1.00 77.75 374 GLU A CA 1
ATOM 3125 C C . GLU A 1 374 ? -16.178 -34.996 22.154 1.00 77.75 374 GLU A C 1
ATOM 3127 O O . GLU A 1 374 ? -15.709 -33.879 21.941 1.00 77.75 374 GLU A O 1
ATOM 3132 N N . ILE A 1 375 ? -15.659 -35.830 23.063 1.00 78.31 375 ILE A N 1
ATOM 3133 C CA . ILE A 1 375 ? -14.487 -35.506 23.885 1.00 78.31 375 ILE A CA 1
ATOM 3134 C C . ILE A 1 375 ? -13.236 -35.477 23.010 1.00 78.31 375 ILE A C 1
ATOM 3136 O O . ILE A 1 375 ? -12.479 -34.512 23.068 1.00 78.31 375 ILE A O 1
ATOM 3140 N N . ILE A 1 376 ? -13.032 -36.488 22.157 1.00 80.12 376 ILE A N 1
ATOM 3141 C CA . ILE A 1 376 ? -11.883 -36.493 21.239 1.00 80.12 376 ILE A CA 1
ATOM 3142 C C . ILE A 1 376 ? -11.970 -35.321 20.254 1.00 80.12 376 ILE A C 1
ATOM 3144 O O . ILE A 1 376 ? -10.962 -34.671 19.996 1.00 80.12 376 ILE A O 1
ATOM 3148 N N . ALA A 1 377 ? -13.162 -34.995 19.747 1.00 78.75 377 ALA A N 1
ATOM 3149 C CA . ALA A 1 377 ? -13.365 -33.835 18.886 1.00 78.75 377 ALA A CA 1
ATOM 3150 C C . ALA A 1 377 ? -12.971 -32.528 19.594 1.00 78.75 377 ALA A C 1
ATOM 3152 O O . ALA A 1 377 ? -12.219 -31.748 19.018 1.00 78.75 377 ALA A O 1
ATOM 3153 N N . ALA A 1 378 ? -13.391 -32.331 20.849 1.00 79.31 378 ALA A N 1
ATOM 3154 C CA . ALA A 1 378 ? -13.002 -31.171 21.651 1.00 79.31 378 ALA A CA 1
ATOM 3155 C C . ALA A 1 378 ? -11.489 -31.129 21.944 1.00 79.31 378 ALA A C 1
ATOM 3157 O O . ALA A 1 378 ? -10.885 -30.061 21.911 1.00 79.31 378 ALA A O 1
ATOM 3158 N N . LEU A 1 379 ? -10.849 -32.279 22.187 1.00 77.75 379 LEU A N 1
ATOM 3159 C CA . LEU A 1 379 ? -9.393 -32.361 22.363 1.00 77.75 379 LEU A CA 1
ATOM 3160 C C . LEU A 1 379 ? -8.636 -32.027 21.071 1.00 77.75 379 LEU A C 1
ATOM 3162 O O . LEU A 1 379 ? -7.593 -31.386 21.134 1.00 77.75 379 LEU A O 1
ATOM 3166 N N . LEU A 1 380 ? -9.161 -32.407 19.904 1.00 78.12 380 LEU A N 1
ATOM 3167 C CA . LEU A 1 380 ? -8.564 -32.085 18.602 1.00 78.12 380 LEU A CA 1
ATOM 3168 C C . LEU A 1 380 ? -8.714 -30.606 18.208 1.00 78.12 380 LEU A C 1
ATOM 3170 O O . LEU A 1 380 ? -8.011 -30.150 17.307 1.00 78.12 380 LEU A O 1
ATOM 3174 N N . GLU A 1 381 ? -9.582 -29.842 18.878 1.00 74.88 381 GLU A N 1
ATOM 3175 C CA . GLU A 1 381 ? -9.598 -28.377 18.760 1.00 74.88 381 GLU A CA 1
ATOM 3176 C C . GLU A 1 381 ? -8.376 -27.729 19.440 1.00 74.88 381 GLU A C 1
ATOM 3178 O O . GLU A 1 381 ? -8.028 -26.587 19.127 1.00 74.88 381 GLU A O 1
ATOM 3183 N N . LEU A 1 382 ? -7.679 -28.452 20.330 1.00 74.00 382 LEU A N 1
ATOM 3184 C CA . LEU A 1 382 ? -6.418 -28.013 20.923 1.00 74.00 382 LEU A CA 1
ATOM 3185 C C . LEU A 1 382 ? -5.277 -28.226 19.920 1.00 74.00 382 LEU A C 1
ATOM 3187 O O . LEU A 1 382 ? -4.708 -29.308 19.800 1.00 74.00 382 LEU A O 1
ATOM 3191 N N . SER A 1 383 ? -4.918 -27.170 19.193 1.00 67.06 383 SER A N 1
ATOM 3192 C CA . SER A 1 383 ? -3.799 -27.191 18.247 1.00 67.06 383 SER A CA 1
ATOM 3193 C C . SER A 1 383 ? -2.573 -26.470 18.799 1.00 67.06 383 SER A C 1
ATOM 3195 O O . SER A 1 383 ? -2.694 -25.367 19.337 1.00 67.06 383 SER A O 1
ATOM 3197 N N . ARG A 1 384 ? -1.374 -27.014 18.558 1.00 67.56 384 ARG A N 1
ATOM 3198 C CA . ARG A 1 384 ? -0.136 -26.233 18.684 1.00 67.56 384 ARG A CA 1
ATOM 3199 C C . ARG A 1 384 ? 0.082 -25.363 17.449 1.00 67.56 384 ARG A C 1
ATOM 3201 O O . ARG A 1 384 ? -0.334 -25.707 16.344 1.00 67.56 384 ARG A O 1
ATOM 3208 N N . THR A 1 385 ? 0.813 -24.267 17.620 1.00 62.56 385 THR A N 1
ATOM 3209 C CA . THR A 1 385 ? 1.230 -23.409 16.505 1.00 62.56 385 THR A CA 1
ATOM 3210 C C . THR A 1 385 ? 2.733 -23.539 16.270 1.00 62.56 385 THR A C 1
ATOM 3212 O O . THR A 1 385 ? 3.507 -23.449 17.218 1.00 62.56 385 THR A O 1
ATOM 3215 N N . SER A 1 386 ? 3.165 -23.741 15.019 1.00 59.88 386 SER A N 1
ATOM 3216 C CA . SER A 1 386 ? 4.592 -23.815 14.669 1.00 59.88 386 SER A CA 1
ATOM 3217 C C . SER A 1 386 ? 5.314 -22.497 14.979 1.00 59.88 386 SER A C 1
ATOM 3219 O O . SER A 1 386 ? 4.845 -21.435 14.555 1.00 59.88 386 SER A O 1
ATOM 3221 N N . GLN A 1 387 ? 6.454 -22.576 15.668 1.00 66.56 387 GLN A N 1
ATOM 3222 C CA . GLN A 1 387 ? 7.274 -21.433 16.072 1.00 66.56 387 GLN A CA 1
ATOM 3223 C C . GLN A 1 387 ? 8.346 -21.120 15.026 1.00 66.56 387 GLN A C 1
ATOM 3225 O O . GLN A 1 387 ? 9.016 -22.015 14.522 1.00 66.56 387 GLN A O 1
ATOM 3230 N N . GLU A 1 388 ? 8.525 -19.833 14.745 1.00 71.94 388 GLU A N 1
ATOM 3231 C CA . GLU A 1 388 ? 9.648 -19.317 13.967 1.00 71.94 388 GLU A CA 1
ATOM 3232 C C . GLU A 1 388 ? 10.066 -17.999 14.632 1.00 71.94 388 GLU A C 1
ATOM 3234 O O . GLU A 1 388 ? 9.340 -17.001 14.574 1.00 71.94 388 GLU A O 1
ATOM 3239 N N . GLU A 1 389 ? 11.163 -18.025 15.395 1.00 77.62 389 GLU A N 1
ATOM 3240 C CA . GLU A 1 389 ? 11.729 -16.806 15.976 1.00 77.62 389 GLU A CA 1
ATOM 3241 C C . GLU A 1 389 ? 12.543 -16.073 14.921 1.00 77.62 389 GLU A C 1
ATOM 3243 O O . GLU A 1 389 ? 13.432 -16.640 14.293 1.00 77.62 389 GLU A O 1
ATOM 3248 N N . LEU A 1 390 ? 12.219 -14.796 14.731 1.00 87.06 390 LEU A N 1
ATOM 3249 C CA . LEU A 1 390 ? 12.900 -13.950 13.765 1.00 87.06 390 LEU A CA 1
ATOM 3250 C C . LEU A 1 390 ? 14.027 -13.185 14.466 1.00 87.06 390 LEU A C 1
ATOM 3252 O O . LEU A 1 390 ? 13.777 -12.606 15.531 1.00 87.06 390 LEU A O 1
ATOM 3256 N N . PRO A 1 391 ? 15.238 -13.149 13.881 1.00 88.94 391 PRO A N 1
ATOM 3257 C CA . PRO A 1 391 ? 16.388 -12.486 14.487 1.00 88.94 391 PRO A CA 1
ATOM 3258 C C . PRO A 1 391 ? 1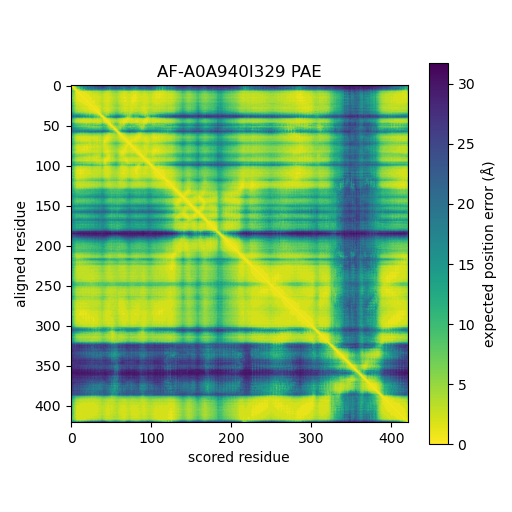6.179 -10.968 14.569 1.00 88.94 391 PRO A C 1
ATOM 3260 O O . PRO A 1 391 ? 15.444 -10.395 13.770 1.00 88.94 391 PRO A O 1
ATOM 3263 N N . GLU A 1 392 ? 16.889 -10.283 15.469 1.00 90.88 392 GLU A N 1
ATOM 3264 C CA . GLU A 1 392 ? 16.845 -8.812 15.603 1.00 90.88 392 GLU A CA 1
ATOM 3265 C C . GLU A 1 392 ? 17.050 -8.087 14.261 1.00 90.88 392 GLU A C 1
ATOM 3267 O O . GLU A 1 392 ? 16.313 -7.162 13.912 1.00 90.88 392 GLU A O 1
ATOM 3272 N N . VAL A 1 393 ? 17.987 -8.584 13.446 1.00 93.81 393 VAL A N 1
ATOM 3273 C CA . VAL A 1 393 ? 18.279 -8.058 12.104 1.00 93.81 393 VAL A CA 1
ATOM 3274 C C . VAL A 1 393 ? 17.041 -8.064 11.200 1.00 93.81 393 VAL A C 1
ATOM 3276 O O . VAL A 1 393 ? 16.878 -7.150 10.390 1.00 93.81 393 VAL A O 1
ATOM 3279 N N . PHE A 1 394 ? 16.145 -9.052 11.332 1.00 94.19 394 PHE A N 1
ATOM 3280 C CA . PHE A 1 394 ? 14.876 -9.057 10.602 1.00 94.19 394 PHE A CA 1
ATOM 3281 C C . PHE A 1 394 ? 14.044 -7.831 10.972 1.00 94.19 394 PHE A C 1
ATOM 3283 O O . PHE A 1 394 ? 13.586 -7.111 10.088 1.00 94.19 394 PHE A O 1
ATOM 3290 N N . TRP A 1 395 ? 13.885 -7.559 12.267 1.00 94.50 395 TRP A N 1
ATOM 3291 C CA . TRP A 1 395 ? 13.059 -6.462 12.768 1.00 94.50 395 TRP A CA 1
ATOM 3292 C C . TRP A 1 395 ? 13.623 -5.093 12.401 1.00 94.50 395 TRP A C 1
ATOM 3294 O O . TRP A 1 395 ? 12.852 -4.214 12.006 1.00 94.50 395 TRP A O 1
ATOM 3304 N N . GLY A 1 396 ? 14.949 -4.943 12.444 1.00 95.75 396 GLY A N 1
ATOM 3305 C CA . GLY A 1 396 ? 15.637 -3.752 11.950 1.00 95.75 396 GLY A CA 1
ATOM 3306 C C . GLY A 1 396 ? 15.404 -3.531 10.453 1.00 95.75 396 GLY A C 1
ATOM 3307 O O . GLY A 1 396 ? 15.057 -2.433 10.032 1.00 95.75 396 GLY A O 1
ATOM 3308 N N . LYS A 1 397 ? 15.497 -4.581 9.628 1.00 96.50 397 LYS A N 1
ATOM 3309 C CA . LYS A 1 397 ? 15.229 -4.467 8.184 1.00 96.50 397 LYS A CA 1
ATOM 3310 C C . LYS A 1 397 ? 13.745 -4.317 7.844 1.00 96.50 397 LYS A C 1
ATOM 3312 O O . LYS A 1 397 ? 13.419 -3.697 6.835 1.00 96.50 397 LYS A O 1
ATOM 3317 N N . ASN A 1 398 ? 12.848 -4.829 8.682 1.00 96.38 398 ASN A N 1
ATOM 3318 C CA . ASN A 1 398 ? 11.407 -4.670 8.527 1.00 96.38 398 ASN A CA 1
ATOM 3319 C C . ASN A 1 398 ? 10.977 -3.200 8.619 1.00 96.38 398 ASN A C 1
ATOM 3321 O O . ASN A 1 398 ? 10.069 -2.792 7.899 1.00 96.38 398 ASN A O 1
ATOM 3325 N N . LEU A 1 399 ? 11.682 -2.376 9.403 1.00 97.38 399 LEU A N 1
ATOM 3326 C CA . LEU A 1 399 ? 11.473 -0.926 9.407 1.00 97.38 399 LEU A CA 1
ATOM 3327 C C . LEU A 1 399 ? 11.565 -0.333 7.989 1.00 97.38 399 LEU A C 1
ATOM 3329 O O . LEU A 1 399 ? 10.690 0.432 7.588 1.00 97.38 399 LEU A O 1
ATOM 3333 N N . ASN A 1 400 ? 12.548 -0.763 7.191 1.00 97.31 400 ASN A N 1
ATOM 3334 C CA . ASN A 1 400 ? 12.716 -0.285 5.815 1.00 97.31 400 ASN A CA 1
ATOM 3335 C C . ASN A 1 400 ? 11.517 -0.641 4.922 1.00 97.31 400 ASN A C 1
ATOM 3337 O O . ASN A 1 400 ? 11.214 0.094 3.981 1.00 97.31 400 ASN A O 1
ATOM 3341 N N . VAL A 1 401 ? 10.825 -1.756 5.191 1.00 96.81 401 VAL A N 1
ATOM 3342 C CA . VAL A 1 401 ? 9.599 -2.142 4.470 1.00 96.81 401 VAL A CA 1
ATOM 3343 C C . VAL A 1 401 ? 8.463 -1.183 4.810 1.00 96.81 401 VAL A C 1
ATOM 3345 O O . VAL A 1 401 ? 7.789 -0.696 3.900 1.00 96.81 401 VAL A O 1
ATOM 3348 N N . LEU A 1 402 ? 8.276 -0.872 6.096 1.00 97.56 402 LEU A N 1
ATOM 3349 C CA . LEU A 1 402 ? 7.262 0.081 6.550 1.00 97.56 402 LEU A CA 1
ATOM 3350 C C . LEU A 1 402 ? 7.511 1.473 5.945 1.00 97.56 402 LEU A C 1
ATOM 3352 O O . LEU A 1 402 ? 6.594 2.078 5.386 1.00 97.56 402 LEU A O 1
ATOM 3356 N N . GLU A 1 403 ? 8.754 1.955 5.996 1.00 98.19 403 GLU A N 1
ATOM 3357 C CA . GLU A 1 403 ? 9.145 3.257 5.445 1.00 98.19 403 GLU A CA 1
ATOM 3358 C C . GLU A 1 403 ? 9.017 3.310 3.920 1.00 98.19 403 GLU A C 1
ATOM 3360 O O . GLU A 1 403 ? 8.464 4.264 3.370 1.00 98.19 403 GLU A O 1
ATOM 3365 N N . SER A 1 404 ? 9.460 2.265 3.217 1.00 97.31 404 SER A N 1
ATOM 3366 C CA . SER A 1 404 ? 9.325 2.200 1.758 1.00 97.31 404 SER A CA 1
ATOM 3367 C C . SER A 1 404 ? 7.861 2.149 1.328 1.00 97.31 404 SER A C 1
ATOM 3369 O O . SER A 1 404 ? 7.494 2.753 0.320 1.00 97.31 404 SER A O 1
ATOM 3371 N N . PHE A 1 405 ? 6.998 1.485 2.104 1.00 97.44 405 PHE A N 1
ATOM 3372 C CA . PHE A 1 405 ? 5.563 1.491 1.842 1.00 97.44 405 PHE A CA 1
ATOM 3373 C C . PHE A 1 405 ? 4.938 2.866 2.096 1.00 97.44 405 PHE A C 1
ATOM 3375 O O . PHE A 1 405 ? 4.143 3.328 1.279 1.00 97.44 405 PHE A O 1
ATOM 3382 N N . TYR A 1 406 ? 5.330 3.560 3.169 1.00 97.69 406 TYR A N 1
ATOM 3383 C CA . TYR A 1 406 ? 4.915 4.944 3.410 1.00 97.69 406 TYR A CA 1
ATOM 3384 C C . TYR A 1 406 ? 5.309 5.865 2.243 1.00 97.69 406 TYR A C 1
ATOM 3386 O O . TYR A 1 406 ? 4.474 6.627 1.748 1.00 97.69 406 TYR A O 1
ATOM 3394 N N . ASN A 1 407 ? 6.549 5.755 1.758 1.00 97.88 407 ASN A N 1
ATOM 3395 C CA . ASN A 1 407 ? 7.046 6.540 0.626 1.00 97.88 407 ASN A CA 1
ATOM 3396 C C . ASN A 1 407 ? 6.275 6.234 -0.664 1.00 97.88 407 ASN A C 1
ATOM 3398 O O . ASN A 1 407 ? 5.938 7.151 -1.414 1.00 97.88 407 ASN A O 1
ATOM 3402 N N . LEU A 1 408 ? 5.921 4.966 -0.896 1.00 96.88 408 LEU A N 1
ATOM 3403 C CA . LEU A 1 408 ? 5.056 4.589 -2.009 1.00 96.88 408 LEU A CA 1
ATOM 3404 C C . LEU A 1 408 ? 3.670 5.241 -1.897 1.00 96.88 408 LEU A C 1
ATOM 3406 O O . LEU A 1 408 ? 3.178 5.787 -2.882 1.00 96.88 408 LEU A O 1
ATOM 3410 N N . LEU A 1 409 ? 3.043 5.228 -0.716 1.00 96.75 409 LEU A N 1
ATOM 3411 C CA . LEU A 1 409 ? 1.748 5.887 -0.506 1.00 96.75 409 LEU A CA 1
ATOM 3412 C C . LEU A 1 409 ? 1.823 7.396 -0.759 1.00 96.75 409 LEU A C 1
ATOM 3414 O O . LEU A 1 409 ? 0.913 7.954 -1.373 1.00 96.75 409 LEU A O 1
ATOM 3418 N N . ASP A 1 410 ? 2.901 8.051 -0.322 1.00 96.88 410 ASP A N 1
ATOM 3419 C CA . ASP A 1 410 ? 3.135 9.469 -0.603 1.00 96.88 410 ASP A CA 1
ATOM 3420 C C . ASP A 1 410 ? 3.255 9.739 -2.108 1.00 96.88 410 ASP A C 1
ATOM 3422 O O . ASP A 1 410 ? 2.582 10.626 -2.640 1.00 96.88 410 ASP A O 1
ATOM 3426 N N . ALA A 1 411 ? 4.042 8.932 -2.821 1.00 96.81 411 ALA A N 1
ATOM 3427 C CA . ALA A 1 411 ? 4.210 9.053 -4.264 1.00 96.81 411 ALA A CA 1
ATOM 3428 C C . ALA A 1 411 ? 2.902 8.808 -5.033 1.00 96.81 411 ALA A C 1
ATOM 3430 O O . ALA A 1 411 ? 2.603 9.550 -5.974 1.00 96.81 411 ALA A O 1
ATOM 3431 N N . ILE A 1 412 ? 2.097 7.824 -4.618 1.00 95.75 412 ILE A N 1
ATOM 3432 C CA . ILE A 1 412 ? 0.776 7.548 -5.199 1.00 95.75 412 ILE A CA 1
ATOM 3433 C C . ILE A 1 412 ? -0.164 8.732 -4.971 1.00 95.75 412 ILE A C 1
ATOM 3435 O O . ILE A 1 412 ? -0.752 9.233 -5.927 1.00 95.75 412 ILE A O 1
ATOM 3439 N N . GLU A 1 413 ? -0.272 9.238 -3.742 1.00 95.44 413 GLU A N 1
ATOM 3440 C CA . GLU A 1 413 ? -1.104 10.406 -3.440 1.00 95.44 413 GLU A CA 1
ATOM 3441 C C . GLU A 1 413 ? -0.692 11.617 -4.290 1.00 95.44 413 GLU A C 1
ATOM 3443 O O . GLU A 1 413 ? -1.530 12.239 -4.948 1.00 95.44 413 GLU A O 1
ATOM 3448 N N . ASN A 1 414 ? 0.607 11.922 -4.340 1.00 94.81 414 ASN A N 1
ATOM 3449 C CA . ASN A 1 414 ? 1.150 13.016 -5.144 1.00 94.81 414 ASN A CA 1
ATOM 3450 C C . ASN A 1 414 ? 0.836 12.850 -6.634 1.00 94.81 414 ASN A C 1
ATOM 3452 O O . ASN A 1 414 ? 0.481 13.826 -7.296 1.00 94.81 414 ASN A O 1
ATOM 3456 N N . THR A 1 415 ? 0.939 11.624 -7.143 1.00 94.50 415 THR A N 1
ATOM 3457 C CA . THR A 1 415 ? 0.628 11.264 -8.528 1.00 94.50 415 THR A CA 1
ATOM 3458 C C . THR A 1 415 ? -0.844 11.496 -8.851 1.00 94.50 415 THR A C 1
ATOM 3460 O O . THR A 1 415 ? -1.163 12.137 -9.850 1.00 94.50 415 THR A O 1
ATOM 3463 N N . LEU A 1 416 ? -1.758 11.067 -7.981 1.00 93.00 416 LEU A N 1
ATOM 3464 C CA . LEU A 1 416 ? -3.194 11.267 -8.183 1.00 93.00 416 LEU A CA 1
ATOM 3465 C C . LEU A 1 416 ? -3.586 12.748 -8.180 1.00 93.00 416 LEU A C 1
ATOM 3467 O O . LEU A 1 416 ? -4.430 13.165 -8.972 1.00 93.00 416 LEU A O 1
ATOM 3471 N N . TRP A 1 417 ? -2.919 13.571 -7.367 1.00 92.75 417 TRP A N 1
ATOM 3472 C CA . TRP A 1 417 ? -3.105 15.023 -7.391 1.00 92.75 417 TRP A CA 1
ATOM 3473 C C . TRP A 1 417 ? -2.617 15.692 -8.687 1.00 92.75 417 TRP A C 1
ATOM 3475 O O . TRP A 1 417 ? -3.083 16.788 -8.997 1.00 92.75 417 TRP A O 1
ATOM 3485 N N . ILE A 1 418 ? -1.709 15.071 -9.454 1.00 91.25 418 ILE A N 1
ATOM 3486 C CA . ILE A 1 418 ? -1.294 15.582 -10.774 1.00 91.25 418 ILE A CA 1
ATOM 3487 C C . ILE A 1 418 ? -2.443 15.456 -11.777 1.00 91.25 418 ILE A C 1
ATOM 3489 O O . ILE A 1 418 ? -2.725 16.422 -12.476 1.00 91.25 418 ILE A O 1
ATOM 3493 N N . PHE A 1 419 ? -3.131 14.313 -11.806 1.00 85.62 419 PHE A N 1
ATOM 3494 C CA . PHE A 1 419 ? -4.238 14.039 -12.738 1.00 85.62 419 PHE A CA 1
ATOM 3495 C C . PHE A 1 419 ? -5.519 14.811 -12.451 1.00 85.62 419 PHE A C 1
ATOM 3497 O O . PHE A 1 419 ? -6.460 14.779 -13.233 1.00 85.62 419 PHE A O 1
ATOM 3504 N N . LYS A 1 420 ? -5.565 15.476 -11.304 1.00 70.62 420 LYS A N 1
ATOM 3505 C CA . LYS A 1 420 ? -6.745 16.155 -10.792 1.00 70.62 420 LYS A CA 1
ATOM 3506 C C . LYS A 1 420 ? -6.733 17.666 -11.122 1.00 70.62 420 LYS A C 1
ATOM 3508 O O . LYS A 1 420 ? -7.338 18.489 -10.425 1.00 70.62 420 LYS A O 1
ATOM 3513 N N . MET A 1 421 ? -6.015 18.025 -12.185 1.00 55.25 421 MET A N 1
ATOM 3514 C CA . MET A 1 421 ? -5.977 19.348 -12.822 1.00 55.25 421 MET A CA 1
ATOM 3515 C C . MET A 1 421 ? -6.804 19.319 -14.097 1.00 55.25 421 MET A C 1
ATOM 3517 O O . MET A 1 421 ? -7.434 20.363 -14.377 1.00 55.25 421 MET A O 1
#

Radius of gyration: 29.4 Å; Cα contacts (8 Å, |Δi|>4): 525; chains: 1; bounding box: 66×76×78 Å

Foldseek 3Di:
DVVVVVVLLVVLLVLLLVLVVVLVPDPVSVVLCVVADDQQFWFKKWAALAQFDQPPQPPFDFAQWTWMFTAGRNDTDSNFIWTWRHDDDRRMHTDGPPDPDIDIGGSSVVVVVLLVQQDLVLLLQFFFWDWDQWDWFDDPQEIEIQHCPDDAWDWDDDDNHIYIYYVDLPVVRVLVVVVVVCVVPDDPVVNVVVNVRSVVRSVVRVVVTGIDTHGFAQPDDRDLRHNLSVVLVVLVVLLVVLVVCLVVCVVRVLVLLVSQLVCLVPVVVVVSVVSSSCRSRVSLCSSLVNLSVLLQVLQCQAPPRDPDRHHSVVSNVLSVQQNCVPPPPPPPDPDDDDDDCPVPDFAWDAAAPDDDPVPPPDDPLVRTGTPCSVVVVVVVVDDDGDHDHGDSVNSVSVSSNSVSSSVSSVSSNVSSSSSND